Protein AF-A0A356X7G2-F1 (afdb_monomer_lite)

Secondary structure (DSSP, 8-state):
--PEEEEE-TTS------TT-TTHHHHHHHHHHHHHHHHS---S-EEEEEHHHHHHTTT---GGGT--GGGSGGGT-SSTT-EEEEGGGTEEE--PPEE-SEEEEEEE-GGGS--SSS--EE-GGGSPEEEE-S-EEEE-S-EEEEE-BTT----EEE--SS--EEE-TTEEEEEEPTT--HHHHHHHHTSHHHHHHHHT----SSS-B--TTGGGS-EEEE--HHHHHHHHHHHHHHHHHHHHHHHHHHHHHHHHHHHHHHHHHHHHHHHHHHHHHHHHHHHHHHHHHHHHTTSS-TTSBSS-SS-GGGPPBHHHHHHHHHHHHHHHHHHHHHHHHHHH-------EEEEHHHHHHHHHTTS--SS-EEEEEETTEEPPGGGSGGGTTS-EEEE-HHHHHHHHHHHHHHIIIIISTT-SS--EEEEEEEEEE-SSSSEEEEEEEEEE-SPPPPTT--HHHHTSTT---TT--S-S-HHHHHHHHHHHTT-EEES--SSS-TTT-SEEEEEEPPPEE-

Radius of gyration: 38.9 Å; chains: 1; bounding box: 102×69×94 Å

pLDDT: mean 76.03, std 15.34, range [34.84, 96.75]

Sequence (518 aa):
ETEEIQFIDGTEIKPIVSPKNKEDLHNLFNELDFFWNGIMGYYPYVAKATLKRIISNDYSLAFSNFLNVSNQPEHYIREREEKLISLSNVLEYLKLNSEKNLTNIPILSISDMAESMTNYKVIAEDLNRIKSKKSLKRLDRSAILLGKIKGSIKPTYFQYRNEAIYLKQNVVAFEVQEGYDPQYLIHELRSEFVLSQFDKVETSSTIPSFSNRIFSNIYLRIPPYDRQKEIVADNLQQIAKEKIKEAAGLSDDLQYIEKEVFSSFAHDFGKILLNVSSNIEVITNYLKELDYRGVISLKDSALFEENAEKGESIGEVLKRLNSNFSATQDFLESEVSFYTGEKDLEVKQVNLLEVIYKWIKRQSQNGYSILIGDSFTPLGENKFEDFIAQYFAKVNTNDLYSVLDNLLTNAKEHGFKDKDNDCQFVIFLQQGTSPVENLQISKMHIGNNGKPFPEDFSCEDLFKIHHKGPDSTGKGKGGYSVKRRLNKMGATIKCNSDILPKDKYPVQFEVSFKPVEL

Foldseek 3Di:
DPDKDKAFACPPVDDPDDPPCPVVVVVCVVVVVVVCVPPPQDDQGMFIDDPVQCVVVVVDPQVLSGRCCPVCVVSVAPDPQWGKDQLCVFWPFDPFDKDFQDFFAFEDDLVNAADDLVQQEDESVSGDTGTGRDIWGKDQAWWWKAFQWQVRRRTHTYHHDRGIYTYDPRMTTIDGDPFADSSLVSVQCPDPQQSVSSNSDDAPDPTRTHDPVSSRVTITTGGGSVVSVVVSVVVVVVVVVVVVVVVVVVVVVVLVVQLVVLLVVLVVVLVVLVVVLVVLVVVVVVVVVCCVVVVDPQQFAPDPDPPRPPGDGNVRVSVVVNVVSVVVSVVSVVVSCLSNVPDPLDQDWDQPLVLVVVLLVPDDQDLEDEWEEELPDTDDPPCSPVPRPAAIFRANSVLVSLLVVLVVVCCVVPFRPDDGRHKYWYKYKYWDADPPDQWIKIKIKIFIQGDAADPPAAPVQLLDQQRDGPPDPDRSCSNVSNQSRLVVQVKHKDFDDPRDDCNRTVTMMMIIGDIDHD

Structure (mmCIF, N/CA/C/O backbone):
data_AF-A0A356X7G2-F1
#
_entry.id   AF-A0A356X7G2-F1
#
loop_
_atom_site.group_PDB
_atom_site.id
_atom_site.type_symbol
_atom_site.label_atom_id
_atom_site.label_alt_id
_atom_site.label_comp_id
_atom_site.label_asym_id
_atom_site.label_entity_id
_atom_site.label_seq_id
_atom_site.pdbx_PDB_ins_code
_atom_site.Cartn_x
_atom_site.Cartn_y
_atom_site.Cartn_z
_atom_site.occupancy
_atom_site.B_iso_or_equiv
_atom_site.auth_seq_id
_atom_site.auth_comp_id
_atom_site.auth_asym_id
_atom_site.auth_atom_id
_atom_site.pdbx_PDB_model_num
ATOM 1 N N . GLU A 1 1 ? 45.030 9.731 -45.958 1.00 42.44 1 GLU A N 1
ATOM 2 C CA . GLU A 1 1 ? 44.106 8.714 -45.393 1.00 42.44 1 GLU A CA 1
ATOM 3 C C . GLU A 1 1 ? 44.282 8.488 -43.890 1.00 42.44 1 GLU A C 1
ATOM 5 O O . GLU A 1 1 ? 43.326 8.068 -43.251 1.00 42.44 1 GLU A O 1
ATOM 10 N N . THR A 1 2 ? 45.453 8.799 -43.322 1.00 47.28 2 THR A N 1
ATOM 11 C CA . THR A 1 2 ? 45.787 8.644 -41.893 1.00 47.28 2 THR A CA 1
ATOM 12 C C . THR A 1 2 ? 45.621 9.915 -41.053 1.00 47.28 2 THR A C 1
ATOM 14 O O . THR A 1 2 ? 45.836 9.867 -39.849 1.00 47.28 2 THR A O 1
ATOM 17 N N . GLU A 1 3 ? 45.263 11.050 -41.659 1.00 58.97 3 GLU A N 1
ATOM 18 C CA . GLU A 1 3 ? 45.014 12.290 -40.918 1.00 58.97 3 GLU A CA 1
ATOM 19 C C . GLU A 1 3 ? 43.710 12.173 -40.115 1.00 58.97 3 GLU A C 1
ATOM 21 O O . GLU A 1 3 ? 42.633 11.920 -40.673 1.00 58.97 3 GLU A O 1
ATOM 26 N N . GLU A 1 4 ? 43.831 12.331 -38.796 1.00 64.94 4 GLU A N 1
ATOM 27 C CA . GLU A 1 4 ? 42.717 12.390 -37.854 1.00 64.94 4 GLU A CA 1
ATOM 28 C C . GLU A 1 4 ? 42.362 13.847 -37.560 1.00 64.94 4 GLU A C 1
ATOM 30 O O . GLU A 1 4 ? 43.218 14.653 -37.199 1.00 64.94 4 GLU A O 1
ATOM 35 N N . ILE A 1 5 ? 41.081 14.177 -37.695 1.00 70.44 5 ILE A N 1
ATOM 36 C CA . ILE A 1 5 ? 40.527 15.477 -37.327 1.00 70.44 5 ILE A CA 1
ATOM 37 C C . ILE A 1 5 ? 39.880 15.342 -35.950 1.00 70.44 5 ILE A C 1
ATOM 39 O O . ILE A 1 5 ? 39.064 14.443 -35.730 1.00 70.44 5 ILE A O 1
ATOM 43 N N . GLN A 1 6 ? 40.243 16.239 -35.034 1.00 68.25 6 GLN A N 1
ATOM 44 C CA . GLN A 1 6 ? 39.683 16.312 -33.690 1.00 68.25 6 GLN A CA 1
ATOM 45 C C . GLN A 1 6 ? 38.526 17.316 -33.654 1.00 68.25 6 GLN A C 1
ATOM 47 O O . GLN A 1 6 ? 38.668 18.470 -34.052 1.00 68.25 6 GLN A O 1
ATOM 52 N N . PHE A 1 7 ? 37.376 16.861 -33.178 1.00 66.06 7 PHE A N 1
ATOM 53 C CA . PHE A 1 7 ? 36.176 17.647 -32.939 1.00 66.06 7 PHE A CA 1
ATOM 54 C C . PHE A 1 7 ? 36.047 17.881 -31.438 1.00 66.06 7 PHE A C 1
ATOM 56 O O . PHE A 1 7 ? 36.309 16.969 -30.651 1.00 66.06 7 PHE A O 1
ATOM 63 N N . ILE A 1 8 ? 35.633 19.084 -31.046 1.00 64.25 8 ILE A N 1
ATOM 64 C CA . ILE A 1 8 ? 35.410 19.455 -29.647 1.00 64.25 8 ILE A CA 1
ATOM 65 C C . ILE A 1 8 ? 34.008 20.056 -29.527 1.00 64.25 8 ILE A C 1
ATOM 67 O O . ILE A 1 8 ? 33.664 20.962 -30.288 1.00 64.25 8 ILE A O 1
ATOM 71 N N . ASP A 1 9 ? 33.199 19.549 -28.600 1.00 59.91 9 ASP A N 1
ATOM 72 C CA . ASP A 1 9 ? 31.869 20.084 -28.306 1.00 59.91 9 ASP A CA 1
ATOM 73 C C . ASP A 1 9 ? 31.991 21.315 -27.406 1.00 59.91 9 ASP A C 1
ATOM 75 O O . ASP A 1 9 ? 32.222 21.227 -26.200 1.00 59.91 9 ASP A O 1
ATOM 79 N N . GLY A 1 10 ? 31.859 22.485 -28.026 1.00 55.78 10 GLY A N 1
ATOM 80 C CA . GLY A 1 10 ? 31.965 23.774 -27.354 1.00 55.78 10 GLY A CA 1
ATOM 81 C C . GLY A 1 10 ? 30.713 24.206 -26.597 1.00 55.78 10 GLY A C 1
ATOM 82 O O . GLY A 1 10 ? 30.751 25.259 -25.966 1.00 55.78 10 GLY A O 1
ATOM 83 N N . THR A 1 11 ? 29.604 23.460 -26.657 1.00 54.22 11 THR A N 1
ATOM 84 C CA . THR A 1 11 ? 28.324 23.922 -26.086 1.00 54.22 11 THR A CA 1
ATOM 85 C C . THR A 1 11 ? 28.329 23.995 -24.558 1.00 54.22 11 THR A C 1
ATOM 87 O O . THR A 1 11 ? 27.613 24.814 -23.982 1.00 54.22 11 THR A O 1
ATOM 90 N N . GLU A 1 12 ? 29.193 23.218 -23.902 1.00 45.59 12 GLU A N 1
ATOM 91 C CA . GLU A 1 12 ? 29.383 23.228 -22.445 1.00 45.59 12 GLU A CA 1
ATOM 92 C C . GLU A 1 12 ? 30.633 24.008 -22.002 1.00 45.59 12 GLU A C 1
ATOM 94 O O . GLU A 1 12 ? 30.831 24.273 -20.812 1.00 45.59 12 GLU A O 1
ATOM 99 N N . ILE A 1 13 ? 31.452 24.458 -22.960 1.00 51.62 13 ILE A N 1
ATOM 100 C CA . ILE A 1 13 ? 32.590 25.341 -22.703 1.00 51.62 13 ILE A CA 1
ATOM 101 C C . ILE A 1 13 ? 32.037 26.752 -22.478 1.00 51.62 13 ILE A C 1
ATOM 103 O O . ILE A 1 13 ? 31.879 27.546 -23.408 1.00 51.62 13 ILE A O 1
ATOM 107 N N . LYS A 1 14 ? 31.735 27.094 -21.218 1.00 45.38 14 LYS A N 1
ATOM 108 C CA . LYS A 1 14 ? 31.470 28.493 -20.843 1.00 45.38 14 LYS A CA 1
ATOM 109 C C . LYS A 1 14 ? 32.661 29.353 -21.294 1.00 45.38 14 LYS A C 1
ATOM 111 O O . LYS A 1 14 ? 33.803 28.979 -21.023 1.00 45.38 14 LYS A O 1
ATOM 116 N N . PRO A 1 15 ? 32.442 30.498 -21.963 1.00 43.28 15 PRO A N 1
ATOM 117 C CA . PRO A 1 15 ? 33.538 31.271 -22.521 1.00 43.28 15 PRO A CA 1
ATOM 118 C C . PRO A 1 15 ? 34.349 31.895 -21.382 1.00 43.28 15 PRO A C 1
ATOM 120 O O . PRO A 1 15 ? 33.935 32.880 -20.781 1.00 43.28 15 PRO A O 1
ATOM 123 N N . ILE A 1 16 ? 35.524 31.334 -21.098 1.00 44.50 16 ILE A N 1
ATOM 124 C CA . ILE A 1 16 ? 36.566 31.995 -20.289 1.00 44.50 16 ILE A CA 1
ATOM 125 C C . ILE A 1 16 ? 37.424 32.920 -21.182 1.00 44.50 16 ILE A C 1
ATOM 127 O O . ILE A 1 16 ? 38.317 33.622 -20.719 1.00 44.50 16 ILE A O 1
ATOM 131 N N . VAL A 1 17 ? 37.144 32.987 -22.486 1.00 45.66 17 VAL A N 1
ATOM 132 C CA . VAL A 1 17 ? 38.025 33.660 -23.443 1.00 45.66 17 VAL A CA 1
ATOM 133 C C . VAL A 1 17 ? 37.527 35.075 -23.741 1.00 45.66 17 VAL A C 1
ATOM 135 O O . VAL A 1 17 ? 36.566 35.273 -24.483 1.00 45.66 17 VAL A O 1
ATOM 138 N N . SER A 1 18 ? 38.209 36.079 -23.179 1.00 43.09 18 SER A N 1
ATOM 139 C CA . SER A 1 18 ? 38.113 37.461 -23.666 1.00 43.09 18 SER A CA 1
ATOM 140 C C . SER A 1 18 ? 38.965 37.630 -24.941 1.00 43.09 18 SER A C 1
ATOM 142 O O . SER A 1 18 ? 39.990 36.956 -25.071 1.00 43.09 18 SER A O 1
ATOM 144 N N . PRO A 1 19 ? 38.631 38.561 -25.859 1.00 44.47 19 PRO A N 1
ATOM 145 C CA . PRO A 1 19 ? 39.304 38.716 -27.159 1.00 44.47 19 PRO A CA 1
ATOM 146 C C . PRO A 1 19 ? 40.807 39.042 -27.113 1.00 44.47 19 PRO A C 1
ATOM 148 O O . PRO A 1 19 ? 41.443 39.105 -28.164 1.00 44.47 19 PRO A O 1
ATOM 151 N N . LYS A 1 20 ? 41.377 39.306 -25.931 1.00 45.66 20 LYS A N 1
ATOM 152 C CA . LYS A 1 20 ? 42.765 39.761 -25.784 1.00 45.66 20 LYS A CA 1
ATOM 153 C C . LYS A 1 20 ? 43.828 38.666 -25.899 1.00 45.66 20 LYS A C 1
ATOM 155 O O . LYS A 1 20 ? 44.970 39.015 -26.172 1.00 45.66 20 LYS A O 1
ATOM 160 N N . ASN A 1 21 ? 43.482 37.384 -25.779 1.00 48.19 21 ASN A N 1
ATOM 161 C CA . ASN A 1 21 ? 44.490 36.325 -25.653 1.00 48.19 21 ASN A CA 1
ATOM 162 C C . ASN A 1 21 ? 44.378 35.271 -26.766 1.00 48.19 21 ASN A C 1
ATOM 164 O O . ASN A 1 21 ? 43.941 34.144 -26.554 1.00 48.19 21 ASN A O 1
ATOM 168 N N . LYS A 1 22 ? 44.769 35.650 -27.988 1.00 47.59 22 LYS A N 1
ATOM 169 C CA . LYS A 1 22 ? 44.782 34.738 -29.148 1.00 47.59 22 LYS A CA 1
ATOM 170 C C . LYS A 1 22 ? 45.863 33.651 -29.060 1.00 47.59 22 LYS A C 1
ATOM 172 O O . LYS A 1 22 ? 45.640 32.565 -29.581 1.00 47.59 22 LYS A O 1
ATOM 177 N N . GLU A 1 23 ? 46.996 33.928 -28.413 1.00 47.81 23 GLU A N 1
ATOM 178 C CA . GLU A 1 23 ? 48.068 32.939 -28.189 1.00 47.81 23 GLU A CA 1
ATOM 179 C C . GLU A 1 23 ? 47.686 31.891 -27.132 1.00 47.81 23 GLU A C 1
ATOM 181 O O . GLU A 1 23 ? 48.058 30.726 -27.270 1.00 47.81 23 GLU A O 1
ATOM 186 N N . ASP A 1 24 ? 46.835 32.248 -26.165 1.00 50.53 24 ASP A N 1
ATOM 187 C CA . ASP A 1 24 ? 46.373 31.310 -25.135 1.00 50.53 24 ASP A CA 1
ATOM 188 C C . ASP A 1 24 ? 45.428 30.242 -25.688 1.00 50.53 24 ASP A C 1
ATOM 190 O O . ASP A 1 24 ? 45.329 29.181 -25.097 1.00 50.53 24 ASP A O 1
ATOM 194 N N . LEU A 1 25 ? 44.767 30.449 -26.834 1.00 46.59 25 LEU A N 1
ATOM 195 C CA . LEU A 1 25 ? 43.861 29.445 -27.413 1.00 46.59 25 LEU A CA 1
ATOM 196 C C . LEU A 1 25 ? 44.590 28.166 -27.845 1.00 46.59 25 LEU A C 1
ATOM 198 O O . LEU A 1 25 ? 44.056 27.076 -27.665 1.00 46.59 25 LEU A O 1
ATOM 202 N N . HIS A 1 26 ? 45.799 28.278 -28.403 1.00 45.22 26 HIS A N 1
ATOM 203 C CA . HIS A 1 26 ? 46.549 27.106 -28.868 1.00 45.22 26 HIS A CA 1
ATOM 204 C C . HIS A 1 26 ? 47.110 26.292 -27.691 1.00 45.22 26 HIS A C 1
ATOM 206 O O . HIS A 1 26 ? 47.079 25.063 -27.720 1.00 45.22 26 HIS A O 1
ATOM 212 N N . ASN A 1 27 ? 47.538 26.977 -26.625 1.00 47.97 27 ASN A N 1
ATOM 213 C CA . ASN A 1 27 ? 47.963 26.336 -25.381 1.00 47.97 27 ASN A CA 1
ATOM 214 C C . ASN A 1 27 ? 46.772 25.792 -24.584 1.00 47.97 27 ASN A C 1
ATOM 216 O O . ASN A 1 27 ? 46.867 24.689 -24.062 1.00 47.97 27 ASN A O 1
ATOM 220 N N . LEU A 1 28 ? 45.627 26.483 -24.588 1.00 49.19 28 LEU A N 1
ATOM 221 C CA . LEU A 1 28 ? 44.387 26.026 -23.965 1.00 49.19 28 LEU A CA 1
ATOM 222 C C . LEU A 1 28 ? 43.979 24.664 -24.532 1.00 49.19 28 LEU A C 1
ATOM 224 O O . LEU A 1 28 ? 43.740 23.757 -23.757 1.00 49.19 28 LEU A O 1
ATOM 228 N N . PHE A 1 29 ? 43.970 24.455 -25.852 1.00 49.97 29 PHE A N 1
ATOM 229 C CA . PHE A 1 29 ? 43.592 23.145 -26.408 1.00 49.97 29 PHE A CA 1
ATOM 230 C C . PHE A 1 29 ? 44.562 22.005 -26.059 1.00 49.97 29 PHE A C 1
ATOM 232 O O . PHE A 1 29 ? 44.109 20.879 -25.869 1.00 49.97 29 PHE A O 1
ATOM 239 N N . ASN A 1 30 ? 45.859 22.290 -25.912 1.00 49.28 30 ASN A N 1
ATOM 240 C CA . ASN A 1 30 ? 46.853 21.292 -25.500 1.00 49.28 30 ASN A CA 1
ATOM 241 C C . ASN A 1 30 ? 46.829 21.025 -23.982 1.00 49.28 30 ASN A C 1
ATOM 243 O O . ASN A 1 30 ? 47.026 19.892 -23.554 1.00 49.28 30 ASN A O 1
ATOM 247 N N . GLU A 1 31 ? 46.555 22.041 -23.161 1.00 46.00 31 GLU A N 1
ATOM 248 C CA . GLU A 1 31 ? 46.400 21.904 -21.707 1.00 46.00 31 GLU A CA 1
ATOM 249 C C . GLU A 1 31 ? 45.040 21.296 -21.324 1.00 46.00 31 GLU A C 1
ATOM 251 O O . GLU A 1 31 ? 44.954 20.547 -20.349 1.00 46.00 31 GLU A O 1
ATOM 256 N N . LEU A 1 32 ? 43.986 21.545 -22.111 1.00 47.09 32 LEU A N 1
ATOM 257 C CA . LEU A 1 32 ? 42.642 20.988 -21.920 1.00 47.09 32 LEU A CA 1
ATOM 258 C C . LEU A 1 32 ? 42.635 19.452 -22.004 1.00 47.09 32 LEU A C 1
ATOM 260 O O . LEU A 1 32 ? 41.882 18.826 -21.258 1.00 47.09 32 LEU A O 1
ATOM 264 N N . ASP A 1 33 ? 43.496 18.851 -22.833 1.00 43.91 33 ASP A N 1
ATOM 265 C CA . ASP A 1 33 ? 43.631 17.390 -22.962 1.00 43.91 33 ASP A CA 1
ATOM 266 C C . ASP A 1 33 ? 44.211 16.747 -21.684 1.00 43.91 33 ASP A C 1
ATOM 268 O O . ASP A 1 33 ? 43.934 15.593 -21.370 1.00 43.91 33 ASP A O 1
ATOM 272 N N . PHE A 1 34 ? 44.982 17.497 -20.886 1.00 41.94 34 PHE A N 1
ATOM 273 C CA . PHE A 1 34 ? 45.601 16.997 -19.652 1.00 41.94 34 PHE A CA 1
ATOM 274 C C . PHE A 1 34 ? 44.794 17.356 -18.392 1.00 41.94 34 PHE A C 1
ATOM 276 O O . PHE A 1 34 ? 44.677 16.546 -17.473 1.00 41.94 34 PHE A O 1
ATOM 283 N N . PHE A 1 35 ? 44.209 18.559 -18.341 1.00 40.69 35 PHE A N 1
ATOM 284 C CA . PHE A 1 35 ? 43.564 19.097 -17.136 1.00 40.69 35 PHE A CA 1
ATOM 285 C C . PHE A 1 35 ? 42.144 18.551 -16.898 1.00 40.69 35 PHE A C 1
ATOM 287 O O . PHE A 1 35 ? 41.742 18.358 -15.749 1.00 40.69 35 PHE A O 1
ATOM 294 N N . TRP A 1 36 ? 41.381 18.259 -17.958 1.00 44.12 36 TRP A N 1
ATOM 295 C CA . TRP A 1 36 ? 40.003 17.762 -17.815 1.00 44.12 36 TRP A CA 1
ATOM 296 C C . TRP A 1 36 ? 39.923 16.278 -17.469 1.00 44.12 36 TRP A C 1
ATOM 298 O O . TRP A 1 36 ? 39.037 15.882 -16.719 1.00 44.12 36 TRP A O 1
ATOM 308 N N . ASN A 1 37 ? 40.904 15.489 -17.904 1.00 41.94 37 ASN A N 1
ATOM 309 C CA . ASN A 1 37 ? 40.989 14.056 -17.624 1.00 41.94 37 ASN A CA 1
ATOM 310 C C . ASN A 1 37 ? 41.177 13.721 -16.129 1.00 41.94 37 ASN A C 1
ATOM 312 O O . ASN A 1 37 ? 40.899 12.596 -15.714 1.00 41.94 37 ASN A O 1
ATOM 316 N N . GLY A 1 38 ? 41.647 14.677 -15.315 1.00 38.34 38 GLY A N 1
ATOM 317 C CA . GLY A 1 38 ? 41.945 14.469 -13.892 1.00 38.34 38 GLY A CA 1
ATOM 318 C C . GLY A 1 38 ? 40.915 15.008 -12.889 1.00 38.34 38 GLY A C 1
ATOM 319 O O . GLY A 1 38 ? 40.865 14.504 -11.770 1.00 38.34 38 GLY A O 1
ATOM 320 N N . ILE A 1 39 ? 40.115 16.026 -13.239 1.00 36.44 39 ILE A N 1
ATOM 321 C CA . ILE A 1 39 ? 39.279 16.776 -12.268 1.00 36.44 39 ILE A CA 1
ATOM 322 C C . ILE A 1 39 ? 37.780 16.478 -12.417 1.00 36.44 39 ILE A C 1
ATOM 324 O O . ILE A 1 39 ? 37.042 16.501 -11.434 1.00 36.44 39 ILE A O 1
ATOM 328 N N . MET A 1 40 ? 37.327 16.150 -13.624 1.00 34.84 40 MET A N 1
ATOM 329 C CA . MET A 1 40 ? 35.962 15.717 -13.909 1.00 34.84 40 MET A CA 1
ATOM 330 C C . MET A 1 40 ? 36.088 14.342 -14.548 1.00 34.84 40 MET A C 1
ATOM 332 O O . MET A 1 40 ? 36.692 14.243 -15.609 1.00 34.84 40 MET A O 1
ATOM 336 N N . GLY A 1 41 ? 35.595 13.275 -13.912 1.00 35.84 41 GLY A N 1
ATOM 337 C CA . GLY A 1 41 ? 35.665 11.930 -14.498 1.00 35.84 41 GLY A CA 1
ATOM 338 C C . GLY A 1 41 ? 35.238 11.966 -15.971 1.00 35.84 41 GLY A C 1
ATOM 339 O O . GLY A 1 41 ? 34.159 12.463 -16.257 1.00 35.84 41 GLY A O 1
ATOM 340 N N . TYR A 1 42 ? 36.131 11.548 -16.873 1.00 44.91 42 TYR A N 1
ATOM 341 C CA . TYR A 1 42 ? 36.045 11.595 -18.340 1.00 44.91 42 TYR A CA 1
ATOM 342 C C . TYR A 1 42 ? 34.622 11.769 -18.917 1.00 44.91 42 TYR A C 1
ATOM 344 O O . TYR A 1 42 ? 33.830 10.827 -18.949 1.00 44.91 42 TYR A O 1
ATOM 352 N N . TYR A 1 43 ? 34.321 12.973 -19.418 1.00 44.84 43 TYR A N 1
ATOM 353 C CA . TYR A 1 43 ? 33.073 13.315 -20.119 1.00 44.84 43 TYR A CA 1
ATOM 354 C C . TYR A 1 43 ? 33.325 13.587 -21.631 1.00 44.84 43 TYR A C 1
ATOM 356 O O . TYR A 1 43 ? 34.417 13.999 -22.025 1.00 44.84 43 TYR A O 1
ATOM 364 N N . PRO A 1 44 ? 32.328 13.375 -22.515 1.00 49.75 44 PRO A N 1
ATOM 365 C CA . PRO A 1 44 ? 32.483 13.059 -23.944 1.00 49.75 44 PRO A CA 1
ATOM 366 C C . PRO A 1 44 ? 32.493 14.299 -24.867 1.00 49.75 44 PRO A C 1
ATOM 368 O O . PRO A 1 44 ? 31.696 14.387 -25.804 1.00 49.75 44 PRO A O 1
ATOM 371 N N . TYR A 1 45 ? 33.365 15.275 -24.604 1.00 53.66 45 TYR A N 1
ATOM 372 C CA . TYR A 1 45 ? 33.431 16.531 -25.377 1.00 53.66 45 TYR A CA 1
ATOM 373 C C . TYR A 1 45 ? 34.494 16.533 -26.479 1.00 53.66 45 TYR A C 1
ATOM 375 O O . TYR A 1 45 ? 34.636 17.531 -27.175 1.00 53.66 45 TYR A O 1
ATOM 383 N N . VAL A 1 46 ? 35.229 15.435 -26.669 1.00 57.34 46 VAL A N 1
ATOM 384 C CA . VAL A 1 46 ? 36.273 15.313 -27.695 1.00 57.34 46 VAL A CA 1
ATOM 385 C C . VAL A 1 46 ? 36.020 14.075 -28.551 1.00 57.34 46 VAL A C 1
ATOM 387 O O . VAL A 1 46 ? 35.779 12.981 -28.045 1.00 57.34 46 VAL A O 1
ATOM 390 N N . ALA A 1 47 ? 36.086 14.241 -29.867 1.00 63.69 47 ALA A N 1
ATOM 391 C CA . ALA A 1 47 ? 35.882 13.191 -30.855 1.00 63.69 47 ALA A CA 1
ATOM 392 C C . ALA A 1 47 ? 36.997 13.220 -31.907 1.00 63.69 47 ALA A C 1
ATOM 394 O O . ALA A 1 47 ? 37.492 14.286 -32.247 1.00 63.69 47 ALA A O 1
ATOM 395 N N . LYS A 1 48 ? 37.398 12.064 -32.449 1.00 65.81 48 LYS A N 1
ATOM 396 C CA . LYS A 1 48 ? 38.409 11.974 -33.520 1.00 65.81 48 LYS A CA 1
ATOM 397 C C . LYS A 1 48 ? 37.823 11.244 -34.724 1.00 65.81 48 LYS A C 1
ATOM 399 O O . LYS A 1 48 ? 37.193 10.198 -34.573 1.00 65.81 48 LYS A O 1
ATOM 404 N N . ALA A 1 49 ? 38.019 11.770 -35.928 1.00 68.50 49 ALA A N 1
ATOM 405 C CA . ALA A 1 49 ? 37.538 11.126 -37.145 1.00 68.50 49 ALA A CA 1
ATOM 406 C C . ALA A 1 49 ? 38.578 11.162 -38.259 1.00 68.50 49 ALA A C 1
ATOM 408 O O . ALA A 1 49 ? 39.219 12.180 -38.502 1.00 68.50 49 ALA A O 1
ATOM 409 N N . THR A 1 50 ? 38.696 10.052 -38.984 1.00 78.19 50 THR A N 1
ATOM 410 C CA . THR A 1 50 ? 39.488 10.000 -40.213 1.00 78.19 50 THR A CA 1
ATOM 411 C C . THR A 1 50 ? 38.751 10.699 -41.353 1.00 78.19 50 THR A C 1
ATOM 413 O O . THR A 1 50 ? 37.516 10.724 -41.393 1.00 78.19 50 THR A O 1
ATOM 416 N N . LEU A 1 51 ? 39.492 11.180 -42.354 1.00 75.69 51 LEU A N 1
ATOM 417 C CA . LEU A 1 51 ? 38.905 11.705 -43.597 1.00 75.69 51 LEU A CA 1
ATOM 418 C C . LEU A 1 51 ? 37.909 10.730 -44.244 1.00 75.69 51 LEU A C 1
ATOM 420 O O . LEU A 1 51 ? 36.856 11.150 -44.715 1.00 75.69 51 LEU A O 1
ATOM 424 N N . LYS A 1 52 ? 38.185 9.420 -44.204 1.00 75.62 52 LYS A N 1
ATOM 425 C CA . LYS A 1 52 ? 37.272 8.385 -44.716 1.00 75.62 52 LYS A CA 1
ATOM 426 C C . LYS A 1 52 ? 35.924 8.398 -43.987 1.00 75.62 52 LYS A C 1
ATOM 428 O O . LYS A 1 52 ? 34.886 8.279 -44.632 1.00 75.62 52 LYS A O 1
ATOM 433 N N . ARG A 1 53 ? 35.940 8.579 -42.661 1.00 67.56 53 ARG A N 1
ATOM 434 C CA . ARG A 1 53 ? 34.733 8.670 -41.829 1.00 67.56 53 ARG A CA 1
ATOM 435 C C . ARG A 1 53 ? 33.953 9.961 -42.087 1.00 67.56 53 ARG A C 1
ATOM 437 O O . ARG A 1 53 ? 32.727 9.944 -42.056 1.00 67.56 53 ARG A O 1
ATOM 444 N N . ILE A 1 54 ? 34.637 11.068 -42.362 1.00 73.31 54 ILE A N 1
ATOM 445 C CA . ILE A 1 54 ? 33.991 12.337 -42.733 1.00 73.31 54 ILE A CA 1
ATOM 446 C C . ILE A 1 54 ? 33.308 12.204 -44.099 1.00 73.31 54 ILE A C 1
ATOM 448 O O . ILE A 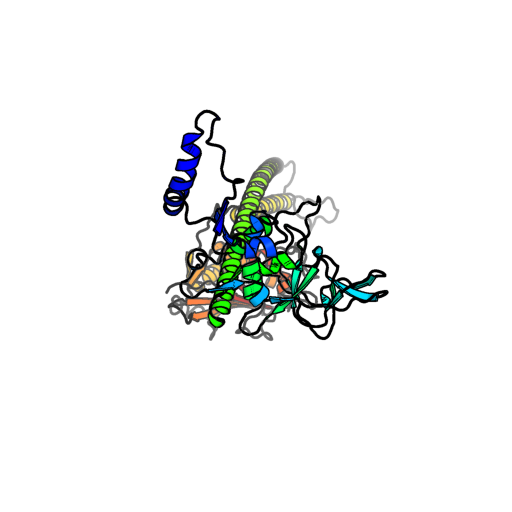1 54 ? 32.144 12.570 -44.241 1.00 73.31 54 ILE A O 1
ATOM 452 N N . ILE A 1 55 ? 33.990 11.597 -45.074 1.00 74.88 55 ILE A N 1
ATOM 453 C CA . ILE A 1 55 ? 33.430 11.327 -46.406 1.00 74.88 55 ILE A CA 1
ATOM 454 C C . ILE A 1 55 ? 32.204 10.408 -46.301 1.00 74.88 55 ILE A C 1
ATOM 456 O O . ILE A 1 55 ? 31.181 10.689 -46.916 1.00 74.88 55 ILE A O 1
ATOM 460 N N . SER A 1 56 ? 32.254 9.350 -45.481 1.00 69.56 56 SER A N 1
ATOM 461 C CA . SER A 1 56 ? 31.102 8.455 -45.283 1.00 69.56 56 SER A CA 1
ATOM 462 C C . SER A 1 56 ? 29.916 9.105 -44.559 1.00 69.56 56 SER A C 1
ATOM 464 O O . SER A 1 56 ? 28.816 8.563 -44.597 1.00 69.56 56 SER A O 1
ATOM 466 N N . ASN A 1 57 ? 30.135 10.243 -43.893 1.00 64.50 57 ASN A N 1
ATOM 467 C CA . ASN A 1 57 ? 29.094 11.062 -43.267 1.00 64.50 57 ASN A CA 1
ATOM 468 C C . ASN A 1 57 ? 28.692 12.259 -44.150 1.00 64.50 57 ASN A C 1
ATOM 470 O O . ASN A 1 57 ? 28.269 13.291 -43.631 1.00 64.50 57 ASN A O 1
ATOM 474 N N . ASP A 1 58 ? 28.839 12.142 -45.475 1.00 71.50 58 ASP A N 1
ATOM 475 C CA . ASP A 1 58 ? 28.466 13.174 -46.452 1.00 71.50 58 ASP A CA 1
ATOM 476 C C . ASP A 1 58 ? 29.113 14.543 -46.145 1.00 71.50 58 ASP A C 1
ATOM 478 O O . ASP A 1 58 ? 28.503 15.596 -46.325 1.00 71.50 58 ASP A O 1
ATOM 482 N N . TYR A 1 59 ? 30.357 14.528 -45.648 1.00 76.75 59 TYR A N 1
ATOM 483 C CA . TYR A 1 59 ? 31.118 15.710 -45.221 1.00 76.75 59 TYR A CA 1
ATOM 484 C C . TYR A 1 59 ? 30.483 16.511 -44.068 1.00 76.75 59 TYR A C 1
ATOM 486 O O . TYR A 1 59 ? 30.889 17.642 -43.800 1.00 76.75 59 TYR A O 1
ATOM 494 N N . SER A 1 60 ? 29.511 15.943 -43.349 1.00 69.06 60 SER A N 1
ATOM 495 C CA . SER A 1 60 ? 28.893 16.599 -42.198 1.00 69.06 60 SER A CA 1
ATOM 496 C C . SER A 1 60 ? 29.871 16.681 -41.027 1.00 69.06 60 SER A C 1
ATOM 498 O O . SER A 1 60 ? 30.264 15.657 -40.479 1.00 69.06 60 SER A O 1
ATOM 500 N N . LEU A 1 61 ? 30.224 17.902 -40.615 1.00 69.62 61 LEU A N 1
ATOM 501 C CA . LEU A 1 61 ? 31.139 18.183 -39.499 1.00 69.62 61 LEU A CA 1
ATOM 502 C C . LEU A 1 61 ? 30.441 18.276 -38.128 1.00 69.62 61 LEU A C 1
ATOM 504 O O . LEU A 1 61 ? 31.062 18.696 -37.155 1.00 69.62 61 LEU A O 1
ATOM 508 N N . ALA A 1 62 ? 29.160 17.902 -38.035 1.00 65.81 62 ALA A N 1
ATOM 509 C CA . ALA A 1 62 ? 28.429 17.936 -36.771 1.00 65.81 62 ALA A CA 1
ATOM 510 C C . ALA A 1 62 ? 29.101 17.010 -35.743 1.00 65.81 62 ALA A C 1
ATOM 512 O O . ALA A 1 62 ? 29.278 15.819 -36.010 1.00 65.81 62 ALA A O 1
ATOM 513 N N . PHE A 1 63 ? 29.444 17.546 -34.564 1.00 63.34 63 PHE A N 1
ATOM 514 C CA . PHE A 1 63 ? 30.165 16.826 -33.499 1.00 63.34 63 PHE A CA 1
ATOM 515 C C . PHE A 1 63 ? 29.507 15.479 -33.158 1.00 63.34 63 PHE A C 1
ATOM 517 O O . PHE A 1 63 ? 30.176 14.464 -32.963 1.00 63.34 63 PHE A O 1
ATOM 524 N N . SER A 1 64 ? 28.174 15.448 -33.188 1.00 58.44 64 SER A N 1
ATOM 525 C CA . SER A 1 64 ? 27.360 14.260 -32.929 1.00 58.44 64 SER A CA 1
ATOM 526 C C . SER A 1 64 ? 27.623 13.069 -33.857 1.00 58.44 64 SER A C 1
ATOM 528 O O . SER A 1 64 ? 27.463 11.926 -33.436 1.00 58.44 64 SER A O 1
ATOM 530 N N . ASN A 1 65 ? 28.102 13.297 -35.083 1.00 60.00 65 ASN A N 1
ATOM 531 C CA . ASN A 1 65 ? 28.481 12.223 -36.011 1.00 60.00 65 ASN A CA 1
ATOM 532 C C . ASN A 1 65 ? 29.813 11.553 -35.632 1.00 60.00 65 ASN A C 1
ATOM 534 O O . ASN A 1 65 ? 30.152 10.468 -36.125 1.00 60.00 65 ASN A O 1
ATOM 538 N N . PHE A 1 66 ? 30.584 12.208 -34.765 1.00 64.25 66 PHE A N 1
ATOM 539 C CA . PHE A 1 66 ? 31.938 11.811 -34.407 1.00 64.25 66 PHE A CA 1
ATOM 540 C C . PHE A 1 66 ? 32.097 11.448 -32.935 1.00 64.25 66 PHE A C 1
ATOM 542 O O . PHE A 1 66 ? 33.161 10.936 -32.603 1.00 64.25 66 PHE A O 1
ATOM 549 N N . LEU A 1 67 ? 31.062 11.625 -32.095 1.00 59.38 67 LEU A N 1
ATOM 550 C CA . LEU A 1 67 ? 30.995 11.133 -30.710 1.00 59.38 67 LEU A CA 1
ATOM 551 C C . LEU A 1 67 ? 31.626 9.738 -30.616 1.00 59.38 67 LEU A C 1
ATOM 553 O O . LEU A 1 67 ? 31.153 8.771 -31.220 1.00 59.38 67 LEU A O 1
ATOM 557 N N . ASN A 1 68 ? 32.771 9.668 -29.939 1.00 54.88 68 ASN A N 1
ATOM 558 C CA . ASN A 1 68 ? 33.736 8.598 -30.150 1.00 54.88 68 ASN A CA 1
ATOM 559 C C . ASN A 1 68 ? 33.841 7.694 -28.929 1.00 54.88 68 ASN A C 1
ATOM 561 O O . ASN A 1 68 ? 34.884 7.592 -28.291 1.00 54.88 68 ASN A O 1
ATOM 565 N N . VAL A 1 69 ? 32.745 7.008 -28.620 1.00 53.41 69 VAL A N 1
ATOM 566 C CA . VAL A 1 69 ? 32.718 6.017 -27.538 1.00 53.41 69 VAL A CA 1
ATOM 567 C C . VAL A 1 69 ? 33.649 4.822 -27.853 1.00 53.41 69 VAL A C 1
ATOM 569 O O . VAL A 1 69 ? 34.134 4.152 -26.949 1.00 53.41 69 VAL A O 1
ATOM 572 N N . SER A 1 70 ? 33.983 4.585 -29.133 1.00 48.22 70 SER A N 1
ATOM 573 C CA . SER A 1 70 ? 34.816 3.452 -29.574 1.00 48.22 70 SER A CA 1
ATOM 574 C C . SER A 1 70 ? 36.328 3.619 -29.399 1.00 48.22 70 SER A C 1
ATOM 576 O O . SER A 1 70 ? 37.040 2.628 -29.526 1.00 48.22 70 SER A O 1
ATOM 578 N N . ASN A 1 71 ? 36.842 4.834 -29.175 1.00 48.41 71 ASN A N 1
ATOM 579 C CA . ASN A 1 71 ? 38.295 5.062 -29.133 1.00 48.41 71 ASN A CA 1
ATOM 580 C C . ASN A 1 71 ? 38.904 4.869 -27.733 1.00 48.41 71 ASN A C 1
ATOM 582 O O . ASN A 1 71 ? 40.119 4.722 -27.643 1.00 48.41 71 ASN A O 1
ATOM 586 N N . GLN A 1 72 ? 38.077 4.846 -26.680 1.00 53.19 72 GLN A N 1
ATOM 587 C CA . GLN A 1 72 ? 38.459 4.497 -25.303 1.00 53.19 72 GLN A CA 1
ATOM 588 C C . GLN A 1 72 ? 37.284 3.795 -24.584 1.00 53.19 72 GLN A C 1
ATOM 590 O O . GLN A 1 72 ? 36.630 4.387 -23.718 1.00 53.19 72 GLN A O 1
ATOM 595 N N . PRO A 1 73 ? 36.929 2.561 -24.989 1.00 56.38 73 PRO A N 1
ATOM 596 C CA . PRO A 1 73 ? 35.751 1.854 -24.480 1.00 56.38 73 PRO A CA 1
ATOM 597 C C . PRO A 1 73 ? 35.792 1.627 -22.960 1.00 56.38 73 PRO A C 1
ATOM 599 O O . PRO A 1 73 ? 34.746 1.646 -22.313 1.00 56.38 73 PRO A O 1
ATOM 602 N N . GLU A 1 74 ? 36.984 1.477 -22.381 1.00 59.12 74 GLU A N 1
ATOM 603 C CA . GLU A 1 74 ? 37.227 1.287 -20.948 1.00 59.12 74 GLU A CA 1
ATOM 604 C C . GLU A 1 74 ? 36.661 2.398 -20.052 1.00 59.12 74 GLU A C 1
ATOM 606 O O . GLU A 1 74 ? 36.326 2.126 -18.902 1.00 59.12 74 GLU A O 1
ATOM 611 N N . HIS A 1 75 ? 36.500 3.625 -20.556 1.00 57.19 75 HIS A N 1
ATOM 612 C CA . HIS A 1 75 ? 35.961 4.743 -19.771 1.00 57.19 75 HIS A CA 1
ATOM 613 C C . HIS A 1 75 ? 34.432 4.772 -19.700 1.00 57.19 75 HIS A C 1
ATOM 615 O O . HIS A 1 75 ? 33.868 5.457 -18.850 1.00 57.19 75 HIS A O 1
ATOM 621 N N . TYR A 1 76 ? 33.755 4.027 -20.573 1.00 61.09 76 TYR A N 1
ATOM 622 C CA . TYR A 1 76 ? 32.293 3.990 -20.641 1.00 61.09 76 TYR A CA 1
ATOM 623 C C . TYR A 1 76 ? 31.701 2.730 -20.009 1.00 61.09 76 TYR A C 1
ATOM 625 O O . TYR A 1 76 ? 30.485 2.604 -19.908 1.00 61.09 76 TYR A O 1
ATOM 633 N N . ILE A 1 77 ? 32.551 1.803 -19.581 1.00 65.81 77 ILE A N 1
ATOM 634 C CA . ILE A 1 77 ? 32.187 0.527 -18.978 1.00 65.81 77 ILE A CA 1
ATOM 635 C C . ILE A 1 77 ? 32.143 0.677 -17.444 1.00 65.81 77 ILE A C 1
ATOM 637 O O . ILE A 1 77 ? 33.063 1.219 -16.838 1.00 65.81 77 ILE A O 1
ATOM 641 N N . ARG A 1 78 ? 31.066 0.205 -16.803 1.00 70.50 78 ARG A N 1
ATOM 642 C CA . ARG A 1 78 ? 30.867 0.238 -15.339 1.00 70.50 78 ARG A CA 1
ATOM 643 C C . ARG A 1 78 ? 31.649 -0.856 -14.619 1.00 70.50 78 ARG A C 1
ATOM 645 O O . ARG A 1 78 ? 32.174 -0.633 -13.533 1.00 70.50 78 ARG A O 1
ATOM 652 N N . GLU A 1 79 ? 31.691 -2.044 -15.212 1.00 65.12 79 GLU A N 1
ATOM 653 C CA . GLU A 1 79 ? 32.280 -3.251 -14.626 1.00 65.12 79 GLU A CA 1
ATOM 654 C C . GLU A 1 79 ? 33.278 -3.872 -15.607 1.00 65.12 79 GLU A C 1
ATOM 656 O O . GLU A 1 79 ? 33.038 -3.869 -16.806 1.00 65.12 79 GLU A O 1
ATOM 661 N N . ARG A 1 80 ? 34.369 -4.477 -15.119 1.00 61.78 80 ARG A N 1
ATOM 662 C CA . ARG A 1 80 ? 35.455 -5.021 -15.970 1.00 61.78 80 ARG A CA 1
ATOM 663 C C . ARG A 1 80 ? 35.006 -6.005 -17.064 1.00 61.78 80 ARG A C 1
ATOM 665 O O . ARG A 1 80 ? 35.770 -6.243 -17.994 1.00 61.78 80 ARG A O 1
ATOM 672 N N . GLU A 1 81 ? 33.819 -6.589 -16.937 1.00 74.25 81 GLU A N 1
ATOM 673 C CA . GLU A 1 81 ? 33.271 -7.587 -17.858 1.00 74.25 81 GLU A CA 1
ATOM 674 C C . GLU A 1 81 ? 32.292 -7.017 -18.898 1.00 74.25 81 GLU A C 1
ATOM 676 O O . GLU A 1 81 ? 31.899 -7.747 -19.812 1.00 74.25 81 GLU A O 1
ATOM 681 N N . GLU A 1 82 ? 31.888 -5.741 -18.808 1.00 82.06 82 GLU A N 1
ATOM 682 C CA . GLU A 1 82 ? 31.037 -5.159 -19.850 1.00 82.06 82 GLU A CA 1
ATOM 683 C C . GLU A 1 82 ? 31.843 -4.908 -21.127 1.00 82.06 82 GLU A C 1
ATOM 685 O O . GLU A 1 82 ? 33.035 -4.597 -21.117 1.00 82.06 82 GLU A O 1
ATOM 690 N N . LYS A 1 83 ? 31.158 -5.008 -22.261 1.00 84.50 83 LYS A N 1
ATOM 691 C CA . LYS A 1 83 ? 31.668 -4.588 -23.560 1.00 84.50 83 LYS A CA 1
ATOM 692 C C . LYS A 1 83 ? 30.811 -3.463 -24.085 1.00 84.50 83 LYS A C 1
ATOM 694 O O . LYS A 1 83 ? 29.589 -3.477 -23.954 1.00 84.50 83 LYS A O 1
ATOM 699 N N . LEU A 1 84 ? 31.458 -2.512 -24.736 1.00 82.38 84 LEU A N 1
ATOM 700 C CA . LEU A 1 84 ? 30.755 -1.478 -25.458 1.00 82.38 84 LEU A CA 1
ATOM 701 C C . LEU A 1 84 ? 30.417 -1.977 -26.868 1.00 82.38 84 LEU A C 1
ATOM 703 O O . LEU A 1 84 ? 31.314 -2.279 -27.656 1.00 82.38 84 LEU A O 1
ATOM 707 N N . ILE A 1 85 ? 29.128 -2.067 -27.186 1.00 84.94 85 ILE A N 1
ATOM 708 C CA . ILE A 1 85 ? 28.646 -2.619 -28.458 1.00 84.94 85 ILE A CA 1
ATOM 709 C C . ILE A 1 85 ? 27.721 -1.603 -29.133 1.00 84.94 85 ILE A C 1
ATOM 711 O O . ILE A 1 85 ? 26.868 -1.005 -28.481 1.00 84.94 85 ILE A O 1
ATOM 715 N N . SER A 1 86 ? 27.879 -1.390 -30.445 1.00 84.31 86 SER A N 1
ATOM 716 C CA . SER A 1 86 ? 26.940 -0.563 -31.220 1.00 84.31 86 SER A CA 1
ATOM 717 C C . SER A 1 86 ? 25.539 -1.167 -31.156 1.00 84.31 86 SER A C 1
ATOM 719 O O . SER A 1 86 ? 25.367 -2.371 -31.334 1.00 84.31 86 SER A O 1
ATOM 721 N N . LEU A 1 87 ? 24.531 -0.317 -30.986 1.00 87.31 87 LEU A N 1
ATOM 722 C CA . LEU A 1 87 ? 23.124 -0.694 -30.977 1.00 87.31 87 LEU A CA 1
ATOM 723 C C . LEU A 1 87 ? 22.748 -1.513 -32.219 1.00 87.31 87 LEU A C 1
ATOM 725 O O . LEU A 1 87 ? 21.999 -2.474 -32.104 1.00 87.31 87 LEU A O 1
ATOM 729 N N . SER A 1 88 ? 23.318 -1.202 -33.387 1.00 86.31 88 SER A N 1
ATOM 730 C CA . SER A 1 88 ? 23.070 -1.953 -34.629 1.00 86.31 88 SER A CA 1
ATOM 731 C C . SER A 1 88 ? 23.640 -3.380 -34.659 1.00 86.31 88 SER A C 1
ATOM 733 O O . SER A 1 88 ? 23.193 -4.188 -35.467 1.00 86.31 88 SER A O 1
ATOM 735 N N . ASN A 1 89 ? 24.577 -3.708 -33.762 1.00 86.56 89 ASN A N 1
ATOM 736 C CA . ASN A 1 89 ? 25.112 -5.064 -33.573 1.00 86.56 89 ASN A CA 1
ATOM 737 C C . ASN A 1 89 ? 24.350 -5.857 -32.498 1.00 86.56 89 ASN A C 1
ATOM 739 O O . ASN A 1 89 ? 24.721 -6.981 -32.186 1.00 86.56 89 ASN A O 1
ATOM 743 N N . VAL A 1 90 ? 23.345 -5.247 -31.872 1.00 90.94 90 VAL A N 1
ATOM 744 C CA . VAL A 1 90 ? 22.525 -5.855 -30.814 1.00 90.94 90 VAL A CA 1
ATOM 745 C C . VAL A 1 90 ? 21.063 -5.924 -31.255 1.00 90.94 90 VAL A C 1
ATOM 747 O O . VAL A 1 90 ? 20.349 -6.877 -30.948 1.00 90.94 90 VAL A O 1
ATOM 750 N N . LEU A 1 91 ? 20.632 -4.913 -32.010 1.00 92.00 91 LEU A N 1
ATOM 751 C CA . LEU A 1 91 ? 19.291 -4.729 -32.532 1.00 92.00 91 LEU A CA 1
ATOM 752 C C . LEU A 1 91 ? 19.308 -4.662 -34.060 1.00 92.00 91 LEU A C 1
ATOM 754 O O . LEU A 1 91 ? 19.851 -3.727 -34.653 1.00 92.00 91 LEU A O 1
ATOM 758 N N . GLU A 1 92 ? 18.635 -5.613 -34.701 1.00 91.81 92 GLU A N 1
ATOM 759 C CA . GLU A 1 92 ? 18.461 -5.630 -36.149 1.00 91.81 92 GLU A CA 1
ATOM 760 C C . GLU A 1 92 ? 17.207 -4.849 -36.558 1.00 91.81 92 GLU A C 1
ATOM 762 O O . GLU A 1 92 ? 16.108 -5.070 -36.050 1.00 91.81 92 GLU A O 1
ATOM 767 N N . TYR A 1 93 ? 17.348 -3.911 -37.496 1.00 90.75 93 TYR A N 1
ATOM 768 C CA . TYR A 1 93 ? 16.222 -3.111 -37.975 1.00 90.75 93 TYR A CA 1
ATOM 769 C C . TYR A 1 93 ? 15.223 -3.948 -38.786 1.00 90.75 93 TYR A C 1
ATOM 771 O O . TYR A 1 93 ? 15.542 -4.432 -39.874 1.00 90.75 93 TYR A O 1
ATOM 779 N N . LEU A 1 94 ? 13.965 -3.997 -38.338 1.00 91.00 94 LEU A N 1
ATOM 780 C CA . LEU A 1 94 ? 12.910 -4.721 -39.042 1.00 91.00 94 LEU A CA 1
ATOM 781 C C . LEU A 1 94 ? 12.325 -3.900 -40.200 1.00 91.00 94 LEU A C 1
ATOM 783 O O . LEU A 1 94 ? 11.655 -2.874 -40.022 1.00 91.00 94 LEU A O 1
ATOM 787 N N . LYS A 1 95 ? 12.516 -4.397 -41.427 1.00 89.81 95 LYS A N 1
ATOM 788 C CA . LYS A 1 95 ? 11.840 -3.882 -42.627 1.00 89.81 95 LYS A CA 1
ATOM 789 C C . LYS A 1 95 ? 10.404 -4.406 -42.679 1.00 89.81 95 LYS A C 1
ATOM 791 O O . LYS A 1 95 ? 10.140 -5.482 -43.198 1.00 89.81 95 LYS A O 1
ATOM 796 N N . LEU A 1 96 ? 9.478 -3.621 -42.137 1.00 92.38 96 LEU A N 1
ATOM 797 C CA . LEU A 1 96 ? 8.061 -3.980 -42.066 1.00 92.38 96 LEU A CA 1
ATOM 798 C C . LEU A 1 96 ? 7.284 -3.620 -43.338 1.00 92.38 96 LEU A C 1
ATOM 800 O O . LEU A 1 96 ? 7.464 -2.540 -43.914 1.00 92.38 96 LEU A O 1
ATOM 804 N N . ASN A 1 97 ? 6.347 -4.493 -43.706 1.00 90.88 97 ASN A N 1
ATOM 805 C CA . ASN A 1 97 ? 5.420 -4.265 -44.807 1.00 90.88 97 ASN A CA 1
ATOM 806 C C . ASN A 1 97 ? 4.391 -3.194 -44.443 1.00 90.88 97 ASN A C 1
ATOM 808 O O . ASN A 1 97 ? 3.913 -3.111 -43.310 1.00 90.88 97 ASN A O 1
ATOM 812 N N . SER A 1 98 ? 4.063 -2.356 -45.424 1.00 91.50 98 SER A N 1
ATOM 813 C CA . SER A 1 98 ? 3.071 -1.298 -45.266 1.00 91.50 98 SER A CA 1
ATOM 814 C C . SER A 1 98 ? 1.719 -1.730 -45.820 1.00 91.50 98 SER A C 1
ATOM 816 O O . SER A 1 98 ? 1.624 -2.105 -46.984 1.00 91.50 98 SER A O 1
ATOM 818 N N . GLU A 1 99 ? 0.672 -1.604 -45.013 1.00 91.12 99 GLU A N 1
ATOM 819 C CA . GLU A 1 99 ? -0.704 -1.947 -45.377 1.00 91.12 99 GLU A CA 1
ATOM 820 C C . GLU A 1 99 ? -1.617 -0.709 -45.269 1.00 91.12 99 GLU A C 1
ATOM 822 O O . GLU A 1 99 ? -1.359 0.208 -44.483 1.00 91.12 99 GLU A O 1
ATOM 827 N N . LYS A 1 100 ? -2.671 -0.641 -46.094 1.00 91.00 100 LYS A N 1
ATOM 828 C CA . LYS A 1 100 ? -3.615 0.494 -46.189 1.00 91.00 100 LYS A CA 1
ATOM 829 C C . LYS A 1 100 ? -5.054 0.008 -46.019 1.00 91.00 100 LYS A C 1
ATOM 831 O O . LYS A 1 100 ? -5.336 -1.162 -46.236 1.00 91.00 100 LYS A O 1
ATOM 836 N N . ASN A 1 101 ? -5.970 0.937 -45.732 1.00 87.81 101 ASN A N 1
ATOM 837 C CA . ASN A 1 101 ? -7.414 0.675 -45.623 1.00 87.81 101 ASN A CA 1
ATOM 838 C C . ASN A 1 101 ? -7.764 -0.415 -44.593 1.00 87.81 101 ASN A C 1
ATOM 840 O O . ASN A 1 101 ? -8.580 -1.293 -44.850 1.00 87.81 101 ASN A O 1
ATOM 844 N N . LEU A 1 102 ? -7.152 -0.323 -43.414 1.00 89.06 102 LEU A N 1
ATOM 845 C CA . LEU A 1 102 ? -7.269 -1.302 -42.339 1.00 89.06 102 LEU A CA 1
ATOM 846 C C . LEU A 1 102 ? -8.472 -0.981 -41.443 1.00 89.06 102 LEU A C 1
ATOM 848 O O . LEU A 1 102 ? -8.744 0.186 -41.137 1.00 89.06 102 LEU A O 1
ATOM 852 N N . THR A 1 103 ? -9.193 -2.012 -41.007 1.00 87.69 103 THR A N 1
ATOM 853 C CA . THR A 1 103 ? -10.389 -1.903 -40.159 1.00 87.69 103 THR A CA 1
ATOM 854 C C . THR A 1 103 ? -10.245 -2.760 -38.910 1.00 87.69 103 THR A C 1
ATOM 856 O O . THR A 1 103 ? -9.917 -3.934 -39.027 1.00 87.69 103 THR A O 1
ATOM 859 N N . ASN A 1 104 ? -10.563 -2.189 -37.744 1.00 90.25 104 ASN A N 1
ATOM 860 C CA . ASN A 1 104 ? -10.563 -2.880 -36.449 1.00 90.25 104 ASN A CA 1
ATOM 861 C C . ASN A 1 104 ? -9.212 -3.519 -36.069 1.00 90.25 104 ASN A C 1
ATOM 863 O O . ASN A 1 104 ? -9.151 -4.643 -35.572 1.00 90.25 104 ASN A O 1
ATOM 867 N N . ILE A 1 105 ? -8.123 -2.794 -36.318 1.00 91.06 105 ILE A N 1
ATOM 868 C CA . ILE A 1 105 ? -6.759 -3.266 -36.065 1.00 91.06 105 ILE A CA 1
ATOM 869 C C . ILE A 1 105 ? -6.156 -2.620 -34.812 1.00 91.06 105 ILE A C 1
ATOM 871 O O . ILE A 1 105 ? -6.392 -1.427 -34.600 1.00 91.06 105 ILE A O 1
ATOM 875 N N . PRO A 1 106 ? -5.349 -3.349 -34.022 1.00 93.50 106 PRO A N 1
ATOM 876 C CA . PRO A 1 106 ? -4.618 -2.777 -32.897 1.00 93.50 106 PRO A CA 1
ATOM 877 C C . PRO A 1 106 ? -3.484 -1.882 -33.418 1.00 93.50 106 PRO A C 1
ATOM 879 O O . PRO A 1 106 ? -2.606 -2.327 -34.167 1.00 93.50 106 PRO A O 1
ATOM 882 N N . ILE A 1 107 ? -3.520 -0.597 -33.060 1.00 93.38 107 ILE A N 1
ATOM 883 C CA . ILE A 1 107 ? -2.507 0.381 -33.473 1.00 93.38 107 ILE A CA 1
ATOM 884 C C . ILE A 1 107 ? -1.663 0.799 -32.284 1.00 93.38 107 ILE A C 1
ATOM 886 O O . ILE A 1 107 ? -2.199 1.193 -31.256 1.00 93.38 107 ILE A O 1
ATOM 890 N N . LEU A 1 108 ? -0.347 0.816 -32.492 1.00 93.38 108 LEU A N 1
ATOM 891 C CA . LEU A 1 108 ? 0.613 1.343 -31.534 1.00 93.38 108 LEU A CA 1
ATOM 892 C C . LEU A 1 108 ? 1.185 2.673 -32.023 1.00 93.38 108 LEU A C 1
ATOM 894 O O . LEU A 1 108 ? 1.673 2.820 -33.154 1.00 93.38 108 LEU A O 1
ATOM 898 N N . SER A 1 109 ? 1.131 3.661 -31.142 1.00 89.81 109 SER A N 1
ATOM 899 C CA . SER A 1 109 ? 1.773 4.955 -31.298 1.00 89.81 109 SER A CA 1
ATOM 900 C C . SER A 1 109 ? 2.617 5.320 -30.084 1.00 89.81 109 SER A C 1
ATOM 902 O O . SER A 1 109 ? 2.598 4.623 -29.082 1.00 89.81 109 SER A O 1
ATOM 904 N N . ILE A 1 110 ? 3.383 6.411 -30.172 1.00 87.31 110 ILE A N 1
ATOM 905 C CA . ILE A 1 110 ? 4.294 6.830 -29.090 1.00 87.31 110 ILE A CA 1
ATOM 906 C C . ILE A 1 110 ? 3.562 7.065 -27.755 1.00 87.31 110 ILE A C 1
ATOM 908 O O . ILE A 1 110 ? 4.162 6.883 -26.699 1.00 87.31 110 ILE A O 1
ATOM 912 N N . SER A 1 111 ? 2.278 7.441 -27.772 1.00 86.56 111 SER A N 1
ATOM 913 C CA . SER A 1 111 ? 1.470 7.566 -26.547 1.00 86.56 111 SER A CA 1
ATOM 914 C C . SER A 1 111 ? 1.216 6.229 -25.855 1.00 86.56 111 SER A C 1
ATOM 916 O O . SER A 1 111 ? 1.039 6.207 -24.648 1.00 86.56 111 SER A O 1
ATOM 918 N N . ASP A 1 112 ? 1.220 5.139 -26.618 1.00 87.00 112 ASP A N 1
ATOM 919 C CA . ASP A 1 112 ? 0.960 3.779 -26.142 1.00 87.00 112 ASP A CA 1
ATOM 920 C C . ASP A 1 112 ? 2.273 3.059 -25.765 1.00 87.00 112 ASP A C 1
ATOM 922 O O . ASP A 1 112 ? 2.263 1.911 -25.331 1.00 87.00 112 ASP A O 1
ATOM 926 N N . MET A 1 113 ? 3.423 3.716 -25.968 1.00 89.56 113 MET A N 1
ATOM 927 C CA . MET A 1 113 ? 4.742 3.193 -25.615 1.00 89.56 113 MET A CA 1
ATOM 928 C C . MET A 1 113 ? 5.044 3.424 -24.136 1.00 89.56 113 MET A C 1
ATOM 930 O O . MET A 1 113 ? 4.643 4.426 -23.544 1.00 89.56 113 MET A O 1
ATOM 934 N N . ALA A 1 114 ? 5.825 2.509 -23.575 1.00 86.94 114 ALA A N 1
ATOM 935 C CA . ALA A 1 114 ? 6.194 2.477 -22.174 1.00 86.94 114 ALA A CA 1
ATOM 936 C C . ALA A 1 114 ? 6.801 3.796 -21.682 1.00 86.94 114 ALA A C 1
ATOM 938 O O . ALA A 1 114 ? 7.659 4.401 -22.335 1.00 86.94 114 ALA A O 1
ATOM 939 N N . GLU A 1 115 ? 6.434 4.198 -20.470 1.00 80.12 115 GLU A N 1
ATOM 940 C CA . GLU A 1 115 ? 7.000 5.378 -19.806 1.00 80.12 115 GLU A CA 1
ATOM 941 C C . GLU A 1 115 ? 7.960 5.004 -18.676 1.00 80.12 115 GLU A C 1
ATOM 943 O O . GLU A 1 115 ? 8.888 5.761 -18.404 1.00 80.12 115 GLU A O 1
ATOM 948 N N . SER A 1 116 ? 7.833 3.804 -18.101 1.00 76.06 116 SER A N 1
ATOM 949 C CA . SER A 1 116 ? 8.633 3.358 -16.957 1.00 76.06 116 SER A CA 1
ATOM 950 C C . SER A 1 116 ? 9.449 2.088 -17.232 1.00 76.06 116 SER A C 1
ATOM 952 O O . SER A 1 116 ? 9.219 1.359 -18.197 1.00 76.06 116 SER A O 1
ATOM 954 N N . MET A 1 117 ? 10.401 1.812 -16.335 1.00 72.75 117 MET A N 1
ATOM 955 C CA . MET A 1 117 ? 11.241 0.602 -16.329 1.00 72.75 117 MET A CA 1
ATOM 956 C C . MET A 1 117 ? 10.474 -0.667 -15.928 1.00 72.75 117 MET A C 1
ATOM 958 O O . MET A 1 117 ? 10.927 -1.778 -16.203 1.00 72.75 117 MET A O 1
ATOM 962 N N . THR A 1 118 ? 9.329 -0.505 -15.261 1.00 71.69 118 THR A N 1
ATOM 963 C CA . THR A 1 118 ? 8.499 -1.596 -14.728 1.00 71.69 118 THR A CA 1
ATOM 964 C C . THR A 1 118 ? 7.345 -1.963 -15.655 1.00 71.69 118 THR A C 1
ATOM 966 O O . THR A 1 118 ? 6.930 -3.118 -15.670 1.00 71.69 118 THR A O 1
ATOM 969 N N . ASN A 1 119 ? 6.869 -1.019 -16.470 1.00 80.06 119 ASN A N 1
ATOM 970 C CA . ASN A 1 119 ? 5.823 -1.241 -17.461 1.00 80.06 119 ASN A CA 1
ATOM 971 C C . ASN A 1 119 ? 6.375 -1.042 -18.875 1.00 80.06 119 ASN A C 1
ATOM 973 O O . ASN A 1 119 ? 6.068 -0.060 -19.547 1.00 80.06 119 ASN A O 1
ATOM 977 N N . TYR A 1 120 ? 7.247 -1.959 -19.290 1.00 85.62 120 TYR A N 1
ATOM 978 C CA . TYR A 1 120 ? 7.936 -1.873 -20.574 1.00 85.62 120 TYR A CA 1
ATOM 979 C C . TYR A 1 120 ? 7.356 -2.778 -21.664 1.00 85.62 120 TYR A C 1
ATOM 981 O O . TYR A 1 120 ? 7.836 -2.728 -22.795 1.00 85.62 120 TYR A O 1
ATOM 989 N N . LYS A 1 121 ? 6.372 -3.628 -21.344 1.00 89.75 121 LYS A N 1
ATOM 990 C CA . LYS A 1 121 ? 5.776 -4.587 -22.283 1.00 89.75 121 LYS A CA 1
ATOM 991 C C . LYS A 1 121 ? 4.442 -4.076 -22.800 1.00 89.75 121 LYS A C 1
ATOM 993 O O . LYS A 1 121 ? 3.672 -3.511 -22.038 1.00 89.75 121 LYS A O 1
ATOM 998 N N . VAL A 1 122 ? 4.171 -4.341 -24.071 1.00 92.19 122 VAL A N 1
ATOM 999 C CA . VAL A 1 122 ? 2.866 -4.111 -24.695 1.00 92.19 122 VAL A CA 1
ATOM 1000 C C . VAL A 1 122 ? 2.454 -5.369 -25.448 1.00 92.19 122 VAL A C 1
ATOM 1002 O O . VAL A 1 122 ? 3.275 -5.984 -26.140 1.00 92.19 122 VAL A O 1
ATOM 1005 N N . ILE A 1 123 ? 1.184 -5.739 -25.315 1.00 92.50 123 ILE A N 1
ATOM 1006 C CA . ILE A 1 123 ? 0.532 -6.784 -26.111 1.00 92.50 123 ILE A CA 1
ATOM 1007 C C . ILE A 1 123 ? -0.589 -6.169 -26.960 1.00 92.50 123 ILE A C 1
ATOM 1009 O O . ILE A 1 123 ? -0.971 -5.016 -26.765 1.00 92.50 123 ILE A O 1
ATOM 1013 N N . ALA A 1 124 ? -1.080 -6.898 -27.963 1.00 92.19 124 ALA A N 1
ATOM 1014 C CA . ALA A 1 124 ? -2.074 -6.366 -28.900 1.00 92.19 124 ALA A CA 1
ATOM 1015 C C . ALA A 1 124 ? -3.406 -6.020 -28.209 1.00 92.19 124 ALA A C 1
ATOM 1017 O O . ALA A 1 124 ? -4.107 -5.102 -28.631 1.00 92.19 124 ALA A O 1
ATOM 1018 N N . GLU A 1 125 ? -3.723 -6.739 -27.137 1.00 89.00 125 GLU A N 1
ATOM 1019 C CA . GLU A 1 125 ? -4.925 -6.608 -26.322 1.00 89.00 125 GLU A CA 1
ATOM 1020 C C . GLU A 1 125 ? -4.983 -5.284 -25.550 1.00 89.00 125 GLU A C 1
ATOM 1022 O O . GLU A 1 125 ? -6.076 -4.778 -25.304 1.00 89.00 125 GLU A O 1
ATOM 1027 N N . ASP A 1 126 ? -3.826 -4.693 -25.237 1.00 86.81 126 ASP A N 1
ATOM 1028 C CA . ASP A 1 126 ? -3.731 -3.405 -24.538 1.00 86.81 126 ASP A CA 1
ATOM 1029 C C . ASP A 1 126 ? -3.971 -2.212 -25.481 1.00 86.81 126 ASP A C 1
ATOM 1031 O O . ASP A 1 126 ? -4.087 -1.067 -25.040 1.00 86.81 126 ASP A O 1
ATOM 1035 N N . LEU A 1 127 ? -4.005 -2.453 -26.797 1.00 90.88 127 LEU A N 1
ATOM 1036 C CA . LEU A 1 127 ? -4.013 -1.400 -27.804 1.00 90.88 127 LEU A CA 1
ATOM 1037 C C . LEU A 1 127 ? -5.415 -1.053 -28.291 1.00 90.88 127 LEU A C 1
ATOM 1039 O O . LEU A 1 127 ? -6.270 -1.898 -28.561 1.00 90.88 127 LEU A O 1
ATOM 1043 N N . ASN A 1 128 ? -5.599 0.240 -28.543 1.00 88.88 128 ASN A N 1
ATOM 1044 C CA . ASN A 1 128 ? -6.809 0.746 -29.162 1.00 88.88 128 ASN A CA 1
ATOM 1045 C C . ASN A 1 128 ? -6.965 0.204 -30.588 1.00 88.88 128 ASN A C 1
ATOM 1047 O O . ASN A 1 128 ? -6.069 0.324 -31.434 1.00 88.88 128 ASN A O 1
ATOM 1051 N N . ARG A 1 129 ? -8.154 -0.335 -30.875 1.00 92.19 129 ARG A N 1
ATOM 1052 C CA . ARG A 1 129 ? -8.518 -0.801 -32.213 1.00 92.19 129 ARG A CA 1
ATOM 1053 C C . ARG A 1 129 ? -9.191 0.302 -32.999 1.00 92.19 129 ARG A C 1
ATOM 1055 O O . ARG A 1 129 ? -10.219 0.830 -32.582 1.00 92.19 129 ARG A O 1
ATOM 1062 N N . ILE A 1 130 ? -8.637 0.639 -34.161 1.00 89.25 130 ILE A N 1
ATOM 1063 C CA . ILE A 1 130 ? -9.205 1.700 -34.997 1.00 89.25 130 ILE A CA 1
ATOM 1064 C C . ILE A 1 130 ? -9.294 1.308 -36.470 1.00 89.25 130 ILE A C 1
ATOM 1066 O O . ILE A 1 130 ? -8.695 0.342 -36.946 1.00 89.25 130 ILE A O 1
ATOM 1070 N N . LYS A 1 131 ? -10.061 2.105 -37.216 1.00 89.50 131 LYS A N 1
ATOM 1071 C CA . LYS A 1 131 ? -10.058 2.113 -38.679 1.00 89.50 131 LYS A CA 1
ATOM 1072 C C . LYS A 1 131 ? -9.071 3.166 -39.174 1.00 89.50 131 LYS A C 1
ATOM 1074 O O . LYS A 1 131 ? -9.165 4.329 -38.788 1.00 89.50 131 LYS A O 1
ATOM 1079 N N . SER A 1 132 ? -8.162 2.787 -40.069 1.00 87.25 132 SER A N 1
ATOM 1080 C CA . SER A 1 132 ? -7.171 3.696 -40.649 1.00 87.25 132 SER A CA 1
ATOM 1081 C C . SER A 1 132 ? -7.121 3.579 -42.169 1.00 87.25 132 SER A C 1
ATOM 1083 O O . SER A 1 132 ? -6.886 2.511 -42.729 1.00 87.25 132 SER A O 1
ATOM 1085 N N . LYS A 1 133 ? -7.280 4.718 -42.853 1.00 86.88 133 LYS A N 1
ATOM 1086 C CA . LYS A 1 133 ? -7.018 4.842 -44.299 1.00 86.88 133 LYS A CA 1
ATOM 1087 C C . LYS A 1 133 ? -5.531 5.066 -44.611 1.00 86.88 133 LYS A C 1
ATOM 1089 O O . LYS A 1 133 ? -5.125 4.973 -45.766 1.00 86.88 133 LYS A O 1
ATOM 1094 N N . LYS A 1 134 ? -4.718 5.402 -43.602 1.00 88.06 134 LYS A N 1
ATOM 1095 C CA . LYS A 1 134 ? -3.286 5.684 -43.767 1.00 88.06 134 LYS A CA 1
ATOM 1096 C C . LYS A 1 134 ? -2.493 4.385 -43.897 1.00 88.06 134 LYS A C 1
ATOM 1098 O O . LYS A 1 134 ? -2.905 3.352 -43.382 1.00 88.06 134 LYS A O 1
ATOM 1103 N N . SER A 1 135 ? -1.341 4.480 -44.559 1.00 90.44 135 SER A N 1
ATOM 1104 C CA . SER A 1 135 ? -0.374 3.387 -44.655 1.00 90.44 135 SER A CA 1
ATOM 1105 C C . SER A 1 135 ? 0.295 3.164 -43.299 1.00 90.44 135 SER A C 1
ATOM 1107 O O . SER A 1 135 ? 0.919 4.090 -42.777 1.00 90.44 135 SER A O 1
ATOM 1109 N N . LEU A 1 136 ? 0.168 1.962 -42.743 1.00 93.00 136 LEU A N 1
ATOM 1110 C CA . LEU A 1 136 ? 0.745 1.574 -41.454 1.00 93.00 136 LEU A CA 1
ATOM 1111 C C . LEU A 1 136 ? 1.664 0.374 -41.624 1.00 93.00 136 LEU A C 1
ATOM 1113 O O . LEU A 1 136 ? 1.470 -0.425 -42.536 1.00 93.00 136 LEU A O 1
ATOM 1117 N N . LYS A 1 137 ? 2.661 0.252 -40.748 1.00 94.44 137 LYS A N 1
ATOM 1118 C CA . LYS A 1 137 ? 3.614 -0.858 -40.786 1.00 94.44 137 LYS A CA 1
ATOM 1119 C C . LYS A 1 137 ? 3.103 -2.010 -39.936 1.00 94.44 137 LYS A C 1
ATOM 1121 O O . LYS A 1 137 ? 2.903 -1.816 -38.742 1.00 94.44 137 LYS A O 1
ATOM 1126 N N . ARG A 1 138 ? 2.910 -3.184 -40.530 1.00 95.75 138 ARG A N 1
ATOM 1127 C CA . ARG A 1 138 ? 2.481 -4.381 -39.802 1.00 95.75 138 ARG A CA 1
ATOM 1128 C C . ARG A 1 138 ? 3.672 -5.044 -39.118 1.00 95.75 138 ARG A C 1
ATOM 1130 O O . ARG A 1 138 ? 4.689 -5.277 -39.764 1.00 95.75 138 ARG A O 1
ATOM 1137 N N . LEU A 1 139 ? 3.519 -5.360 -37.837 1.00 96.75 139 LEU A N 1
ATOM 1138 C CA . LEU A 1 139 ? 4.471 -6.115 -37.032 1.00 96.75 139 LEU A CA 1
ATOM 1139 C C . LEU A 1 139 ? 3.799 -7.394 -36.527 1.00 96.75 139 LEU A C 1
ATOM 1141 O O . LEU A 1 139 ? 2.816 -7.344 -35.792 1.00 96.75 139 LEU A O 1
ATOM 1145 N N . ASP A 1 140 ? 4.335 -8.536 -36.939 1.00 95.06 140 ASP A N 1
ATOM 1146 C CA . ASP A 1 140 ? 3.776 -9.874 -36.724 1.00 95.06 140 ASP A CA 1
ATOM 1147 C C . ASP A 1 140 ? 4.690 -10.785 -35.891 1.00 95.06 140 ASP A C 1
ATOM 1149 O O . ASP A 1 140 ? 4.564 -12.005 -35.929 1.00 95.06 140 ASP A O 1
ATOM 1153 N N . ARG A 1 141 ? 5.626 -10.186 -35.152 1.00 95.25 141 ARG A N 1
ATOM 1154 C CA . ARG A 1 141 ? 6.607 -10.871 -34.307 1.00 95.25 141 ARG A CA 1
ATOM 1155 C C . ARG A 1 141 ? 7.025 -9.977 -33.147 1.00 95.25 141 ARG A C 1
ATOM 1157 O O . ARG A 1 141 ? 6.848 -8.760 -33.218 1.00 95.25 141 ARG A O 1
ATOM 1164 N N . SER A 1 142 ? 7.570 -10.576 -32.093 1.00 95.25 142 SER A N 1
ATOM 1165 C CA . SER A 1 142 ? 8.073 -9.827 -30.939 1.00 95.25 142 SER A CA 1
ATOM 1166 C C . SER A 1 142 ? 9.252 -8.941 -31.341 1.00 95.25 142 SER A C 1
ATOM 1168 O O . SER A 1 142 ? 10.095 -9.357 -32.132 1.00 95.25 142 SER A O 1
ATOM 1170 N N . ALA A 1 143 ? 9.311 -7.723 -30.808 1.00 96.69 143 ALA A N 1
ATOM 1171 C CA . ALA A 1 143 ? 10.339 -6.748 -31.169 1.00 96.69 143 ALA A CA 1
ATOM 1172 C C . ALA A 1 143 ? 10.509 -5.677 -30.087 1.00 96.69 143 ALA A C 1
ATOM 1174 O O . ALA A 1 143 ? 9.563 -5.354 -29.365 1.00 96.69 143 ALA A O 1
ATOM 1175 N N . ILE A 1 144 ? 11.692 -5.066 -30.024 1.00 95.69 144 ILE A N 1
ATOM 1176 C CA . ILE A 1 144 ? 11.899 -3.812 -29.294 1.00 95.69 144 ILE A CA 1
ATOM 1177 C C . ILE A 1 144 ? 11.473 -2.650 -30.190 1.00 95.69 144 ILE A C 1
ATOM 1179 O O . ILE A 1 144 ? 11.881 -2.538 -31.345 1.00 95.69 144 ILE A O 1
ATOM 1183 N N . LEU A 1 145 ? 10.643 -1.770 -29.651 1.00 95.06 145 LEU A N 1
ATOM 1184 C CA . LEU A 1 145 ? 10.118 -0.589 -30.314 1.00 95.06 145 LEU A CA 1
ATOM 1185 C C . LEU A 1 145 ? 10.794 0.661 -29.763 1.00 95.06 145 LEU A C 1
ATOM 1187 O O . LEU A 1 145 ? 10.847 0.843 -28.546 1.00 95.06 145 LEU A O 1
ATOM 1191 N N . LEU A 1 146 ? 11.234 1.544 -30.661 1.00 92.69 146 LEU A N 1
ATOM 1192 C CA . LEU A 1 146 ? 11.760 2.867 -30.322 1.00 92.69 146 LEU A CA 1
ATOM 1193 C C . LEU A 1 146 ? 10.957 3.962 -31.030 1.00 92.69 146 LEU A C 1
ATOM 1195 O O . LEU A 1 146 ? 10.613 3.856 -32.213 1.00 92.69 146 LEU A O 1
ATOM 1199 N N . GLY A 1 147 ? 10.682 5.042 -30.309 1.00 90.81 147 GLY A N 1
ATOM 1200 C CA . GLY A 1 147 ? 10.159 6.280 -30.860 1.00 90.81 147 GLY A CA 1
ATOM 1201 C C . GLY A 1 147 ? 11.242 7.028 -31.634 1.00 90.81 147 GLY A C 1
ATOM 1202 O O . GLY A 1 147 ? 12.400 7.092 -31.227 1.00 90.81 147 GLY A O 1
ATOM 1203 N N . LYS A 1 148 ? 10.869 7.616 -32.772 1.00 85.69 148 LYS A N 1
ATOM 1204 C CA . LYS A 1 148 ? 11.783 8.414 -33.606 1.00 85.69 148 LYS A CA 1
ATOM 1205 C C . LYS A 1 148 ? 11.846 9.886 -33.203 1.00 85.69 148 LYS A C 1
ATOM 1207 O O . LYS A 1 148 ? 12.606 10.626 -33.809 1.00 85.69 148 LYS A O 1
ATOM 1212 N N . ILE A 1 149 ? 11.023 10.333 -32.258 1.00 82.44 149 ILE A N 1
ATOM 1213 C CA . ILE A 1 149 ? 10.945 11.744 -31.862 1.00 82.44 149 ILE A CA 1
ATOM 1214 C C . ILE A 1 149 ? 11.959 11.999 -30.742 1.00 82.44 149 ILE A C 1
ATOM 1216 O O . ILE A 1 149 ? 11.993 11.243 -29.767 1.00 82.44 149 ILE A O 1
ATOM 1220 N N . LYS A 1 150 ? 12.775 13.054 -30.874 1.00 75.69 150 LYS A N 1
ATOM 1221 C CA . LYS A 1 150 ? 13.737 13.463 -29.835 1.00 75.69 150 LYS A CA 1
ATOM 1222 C C . LYS A 1 150 ? 13.027 13.687 -28.494 1.00 75.69 150 LYS A C 1
ATOM 1224 O O . LYS A 1 150 ? 11.919 14.216 -28.467 1.00 75.69 150 LYS A O 1
ATOM 1229 N N . GLY A 1 151 ? 13.639 13.244 -27.396 1.00 74.88 151 GLY A N 1
ATOM 1230 C CA . GLY A 1 151 ? 13.031 13.280 -26.059 1.00 74.88 151 GLY A CA 1
ATOM 1231 C C . GLY A 1 151 ? 11.879 12.284 -25.844 1.00 74.88 151 GLY A C 1
ATOM 1232 O O . GLY A 1 151 ? 11.256 12.279 -24.790 1.00 74.88 151 GLY A O 1
ATOM 1233 N N . SER A 1 152 ? 11.550 11.434 -26.825 1.00 81.56 152 SER A N 1
ATOM 1234 C CA . SER A 1 152 ? 10.450 10.457 -26.743 1.00 81.56 152 SER A CA 1
ATOM 1235 C C . SER A 1 152 ? 10.831 9.107 -27.355 1.00 81.56 152 SER A C 1
ATOM 1237 O O . SER A 1 152 ? 10.068 8.506 -28.111 1.00 81.56 152 SER A O 1
ATOM 1239 N N . ILE A 1 153 ? 12.024 8.615 -27.012 1.00 86.31 153 ILE A N 1
ATOM 1240 C CA . ILE A 1 153 ? 12.545 7.320 -27.481 1.00 86.31 153 ILE A CA 1
ATOM 1241 C C . ILE A 1 153 ? 11.710 6.156 -26.936 1.00 86.31 153 ILE A C 1
ATOM 1243 O O . ILE A 1 153 ? 11.496 5.178 -27.646 1.00 86.31 153 ILE A O 1
ATOM 1247 N N . LYS A 1 154 ? 11.218 6.273 -25.694 1.00 90.69 154 LYS A N 1
ATOM 1248 C CA . LYS A 1 154 ? 10.288 5.342 -25.026 1.00 90.69 154 LYS A CA 1
ATOM 1249 C C . LYS A 1 154 ? 10.505 3.846 -25.363 1.00 90.69 154 LYS A C 1
ATOM 1251 O O . LYS A 1 154 ? 9.590 3.208 -25.889 1.00 90.69 154 LYS A O 1
ATOM 1256 N N . PRO A 1 155 ? 11.679 3.253 -25.062 1.00 93.00 155 PRO A N 1
ATOM 1257 C CA . PRO A 1 155 ? 11.943 1.846 -25.365 1.00 93.00 155 PRO A CA 1
ATOM 1258 C C . PRO A 1 155 ? 10.865 0.923 -24.793 1.00 93.00 155 PRO A C 1
ATOM 1260 O O . PRO A 1 155 ? 10.550 1.011 -23.603 1.00 93.00 155 PRO A O 1
ATOM 1263 N N . THR A 1 156 ? 10.282 0.082 -25.648 1.00 94.38 156 THR A N 1
ATOM 1264 C CA . THR A 1 156 ? 9.132 -0.778 -25.322 1.00 94.38 156 THR A CA 1
ATOM 1265 C C . THR A 1 156 ? 9.309 -2.153 -25.959 1.00 94.38 156 THR A C 1
ATOM 1267 O O . THR A 1 156 ? 9.695 -2.239 -27.118 1.00 94.38 156 THR A O 1
ATOM 1270 N N . TYR A 1 157 ? 9.002 -3.232 -25.244 1.00 94.81 157 TYR A N 1
ATOM 1271 C CA . TYR A 1 157 ? 8.970 -4.586 -25.791 1.00 94.81 157 TYR A CA 1
ATOM 1272 C C . TYR A 1 157 ? 7.558 -4.925 -26.261 1.00 94.81 157 TYR A C 1
ATOM 1274 O O . TYR A 1 157 ? 6.640 -5.027 -25.448 1.00 94.81 157 TYR A O 1
ATOM 1282 N N . PHE A 1 158 ? 7.378 -5.146 -27.559 1.00 95.69 158 PHE A N 1
ATOM 1283 C CA . PHE A 1 158 ? 6.165 -5.777 -28.058 1.00 95.69 158 PHE A CA 1
ATOM 1284 C C . PHE A 1 158 ? 6.301 -7.295 -27.950 1.00 95.69 158 PHE A C 1
ATOM 1286 O O . PHE A 1 158 ? 7.208 -7.882 -28.545 1.00 95.69 158 PHE A O 1
ATOM 1293 N N . GLN A 1 159 ? 5.385 -7.925 -27.214 1.00 93.56 159 GLN A N 1
ATOM 1294 C CA . GLN A 1 159 ? 5.297 -9.377 -27.125 1.00 93.56 159 GLN A CA 1
ATOM 1295 C C . GLN A 1 159 ? 4.199 -9.878 -28.065 1.00 93.56 159 GLN A C 1
ATOM 1297 O O . GLN A 1 159 ? 3.011 -9.693 -27.807 1.00 93.56 159 GLN A O 1
ATOM 1302 N N . TYR A 1 160 ? 4.593 -10.566 -29.134 1.00 94.31 160 TYR A N 1
ATOM 1303 C CA . TYR A 1 160 ? 3.640 -11.166 -30.058 1.00 94.31 160 TYR A CA 1
ATOM 1304 C C . TYR A 1 160 ? 2.940 -12.374 -29.421 1.00 94.31 160 TYR A C 1
ATOM 1306 O O . TYR A 1 160 ? 3.593 -13.304 -28.945 1.00 94.31 160 TYR A O 1
ATOM 1314 N N . ARG A 1 161 ? 1.601 -12.363 -29.430 1.00 92.69 161 ARG A N 1
ATOM 1315 C CA . ARG A 1 161 ? 0.732 -13.433 -28.906 1.00 92.69 161 ARG A CA 1
ATOM 1316 C C . ARG A 1 161 ? -0.286 -13.892 -29.952 1.00 92.69 161 ARG A C 1
ATOM 1318 O O . ARG A 1 161 ? -1.482 -13.906 -29.704 1.00 92.69 161 ARG A O 1
ATOM 1325 N N . ASN A 1 162 ? 0.194 -14.240 -31.145 1.00 90.62 162 ASN A N 1
ATOM 1326 C CA . ASN A 1 162 ? -0.633 -14.625 -32.301 1.00 90.62 162 ASN A CA 1
ATOM 1327 C C . ASN A 1 162 ? -1.520 -13.504 -32.875 1.00 90.62 162 ASN A C 1
ATOM 1329 O O . ASN A 1 162 ? -2.334 -13.757 -33.761 1.00 90.62 162 ASN A O 1
ATOM 1333 N N . GLU A 1 163 ? -1.324 -12.256 -32.445 1.00 93.19 163 GLU A N 1
ATOM 1334 C CA . GLU A 1 163 ? -1.986 -11.086 -33.014 1.00 93.19 163 GLU A CA 1
ATOM 1335 C C . GLU A 1 163 ? -0.957 -10.022 -33.414 1.00 93.19 163 GLU A C 1
ATOM 1337 O O . GLU A 1 163 ? -0.090 -9.635 -32.631 1.00 93.19 163 GLU A O 1
ATOM 1342 N N . ALA A 1 164 ? -1.031 -9.577 -34.671 1.00 94.12 164 ALA A N 1
ATOM 1343 C CA . ALA A 1 164 ? -0.137 -8.563 -35.222 1.00 94.12 164 ALA A CA 1
ATOM 1344 C C . ALA A 1 164 ? -0.615 -7.154 -34.857 1.00 94.12 164 ALA A C 1
ATOM 1346 O O . ALA A 1 164 ? -1.815 -6.880 -34.872 1.00 94.12 164 ALA A O 1
ATOM 1347 N N . ILE A 1 165 ? 0.330 -6.244 -34.625 1.00 95.88 165 ILE A N 1
ATOM 1348 C CA . ILE A 1 165 ? 0.051 -4.826 -34.370 1.00 95.88 165 ILE A CA 1
ATOM 1349 C C . ILE A 1 165 ? 0.489 -3.955 -35.542 1.00 95.88 165 ILE A C 1
ATOM 1351 O O . ILE A 1 165 ? 1.308 -4.354 -36.372 1.00 95.88 165 ILE A O 1
ATOM 1355 N N . TYR A 1 166 ? -0.047 -2.739 -35.606 1.00 96.00 166 TYR A N 1
ATOM 1356 C CA . TYR A 1 166 ? 0.263 -1.793 -36.672 1.00 96.00 166 TYR A CA 1
ATOM 1357 C C . TYR A 1 166 ? 0.899 -0.525 -36.111 1.00 96.00 166 TYR A C 1
ATOM 1359 O O . TYR A 1 166 ? 0.306 0.196 -35.310 1.00 96.00 166 TYR A O 1
ATOM 1367 N N . LEU A 1 167 ? 2.115 -0.235 -36.564 1.00 94.56 167 LEU A N 1
ATOM 1368 C CA . LEU A 1 167 ? 2.930 0.869 -36.074 1.00 94.56 167 LEU A CA 1
ATOM 1369 C C . LEU A 1 167 ? 2.699 2.139 -36.900 1.00 94.56 167 LEU A C 1
ATOM 1371 O O . LEU A 1 167 ? 2.668 2.109 -38.140 1.00 94.56 167 LEU A O 1
ATOM 1375 N N . LYS A 1 168 ? 2.606 3.285 -36.215 1.00 91.25 168 LYS A N 1
ATOM 1376 C CA . LYS A 1 168 ? 2.694 4.606 -36.860 1.00 91.25 168 LYS A CA 1
ATOM 1377 C C . LYS A 1 168 ? 4.124 4.885 -37.354 1.00 91.25 168 LYS A C 1
ATOM 1379 O O . LYS A 1 168 ? 5.095 4.286 -36.907 1.00 91.25 168 LYS A O 1
ATOM 1384 N N . GLN A 1 169 ? 4.267 5.833 -38.286 1.00 86.56 169 GLN A N 1
ATOM 1385 C CA . GLN A 1 169 ? 5.548 6.149 -38.949 1.00 86.56 169 GLN A CA 1
ATOM 1386 C C . GLN A 1 169 ? 6.664 6.618 -37.998 1.00 86.56 169 GLN A C 1
ATOM 1388 O O . GLN A 1 169 ? 7.844 6.490 -38.325 1.00 86.56 169 GLN A O 1
ATOM 1393 N N . ASN A 1 170 ? 6.290 7.161 -36.840 1.00 88.00 170 ASN A N 1
ATOM 1394 C CA . ASN A 1 170 ? 7.189 7.653 -35.800 1.00 88.00 170 ASN A CA 1
ATOM 1395 C C . ASN A 1 170 ? 7.661 6.561 -34.826 1.00 88.00 170 ASN A C 1
ATOM 1397 O O . ASN A 1 170 ? 8.347 6.887 -33.864 1.00 88.00 170 ASN A O 1
ATOM 1401 N N . VAL A 1 171 ? 7.327 5.294 -35.078 1.00 91.94 171 VAL A N 1
ATOM 1402 C CA . VAL A 1 171 ? 7.812 4.139 -34.317 1.00 91.94 171 VAL A CA 1
ATOM 1403 C C . VAL A 1 171 ? 8.622 3.238 -35.248 1.00 91.94 171 VAL A C 1
ATOM 1405 O O . VAL A 1 171 ? 8.249 2.995 -36.401 1.00 91.94 171 VAL A O 1
ATOM 1408 N N . VAL A 1 172 ? 9.758 2.760 -34.757 1.00 91.81 172 VAL A N 1
ATOM 1409 C CA . VAL A 1 172 ? 10.599 1.760 -35.422 1.00 91.81 172 VAL A CA 1
ATOM 1410 C C . VAL A 1 172 ? 10.662 0.498 -34.579 1.00 91.81 172 VAL A C 1
ATOM 1412 O O . VAL A 1 172 ? 10.601 0.574 -33.357 1.00 91.81 172 VAL A O 1
ATOM 1415 N N . ALA A 1 173 ? 10.764 -0.646 -35.250 1.00 94.88 173 ALA A N 1
ATOM 1416 C CA . ALA A 1 173 ? 10.848 -1.952 -34.618 1.00 94.88 173 ALA A CA 1
ATOM 1417 C C . ALA A 1 173 ? 12.207 -2.583 -34.905 1.00 94.88 173 ALA A C 1
ATOM 1419 O O . ALA A 1 173 ? 12.724 -2.474 -36.022 1.00 94.88 173 ALA A O 1
ATOM 1420 N N . PHE A 1 174 ? 12.737 -3.252 -33.894 1.00 94.69 174 PHE A N 1
ATOM 1421 C CA . PHE A 1 174 ? 14.000 -3.954 -33.935 1.00 94.69 174 PHE A CA 1
ATOM 1422 C C . PHE A 1 174 ? 13.845 -5.370 -33.400 1.00 94.69 174 PHE A C 1
ATOM 1424 O O . PHE A 1 174 ? 13.195 -5.595 -32.378 1.00 94.69 174 PHE A O 1
ATOM 1431 N N . GLU A 1 175 ? 14.472 -6.312 -34.082 1.00 94.56 175 GLU A N 1
ATOM 1432 C CA . GLU A 1 175 ? 14.646 -7.672 -33.601 1.00 94.56 175 GLU A CA 1
ATOM 1433 C C . GLU A 1 175 ? 15.887 -7.737 -32.712 1.00 94.56 175 GLU A C 1
ATOM 1435 O O . GLU A 1 175 ? 16.898 -7.090 -32.988 1.00 94.56 175 GLU A O 1
ATOM 1440 N N . VAL A 1 176 ? 15.781 -8.467 -31.605 1.00 93.88 176 VAL A N 1
ATOM 1441 C CA . VAL A 1 176 ? 16.893 -8.646 -30.670 1.00 93.88 176 VAL A CA 1
ATOM 1442 C C . VAL A 1 176 ? 17.739 -9.804 -31.170 1.00 93.88 176 VAL A C 1
ATOM 1444 O O . VAL A 1 176 ? 17.207 -10.889 -31.394 1.00 93.88 176 VAL A O 1
ATOM 1447 N N . GLN A 1 177 ? 19.039 -9.575 -31.345 1.00 91.69 177 GLN A N 1
ATOM 1448 C CA . GLN A 1 177 ? 19.958 -10.642 -31.731 1.00 91.69 177 GLN A CA 1
ATOM 1449 C C . GLN A 1 177 ? 20.145 -11.662 -30.598 1.00 91.69 177 GLN A C 1
ATOM 1451 O O . GLN A 1 177 ? 19.933 -11.364 -29.420 1.00 91.69 177 GLN A O 1
ATOM 1456 N N . GLU A 1 178 ? 20.555 -12.880 -30.951 1.00 86.94 178 GLU A N 1
ATOM 1457 C CA . GLU A 1 178 ? 20.839 -13.926 -29.967 1.00 86.94 178 GLU A CA 1
ATOM 1458 C C . GLU A 1 178 ? 21.949 -13.502 -28.989 1.00 86.94 178 GLU A C 1
ATOM 1460 O O . GLU A 1 178 ? 22.902 -12.817 -29.356 1.00 86.94 178 GLU A O 1
ATOM 1465 N N . GLY A 1 179 ? 21.830 -13.932 -27.729 1.00 85.50 179 GLY A N 1
ATOM 1466 C CA . GLY A 1 179 ? 22.807 -13.624 -26.678 1.00 85.50 179 GLY A CA 1
ATOM 1467 C C . GLY A 1 179 ? 22.555 -12.323 -25.908 1.00 85.50 179 GLY A C 1
ATOM 1468 O O . GLY A 1 179 ? 23.350 -11.983 -25.030 1.00 85.50 179 GLY A O 1
ATOM 1469 N N . TYR A 1 180 ? 21.447 -11.624 -26.174 1.00 92.62 180 TYR A N 1
ATOM 1470 C CA . TYR A 1 180 ? 21.059 -10.412 -25.448 1.00 92.62 180 TYR A CA 1
ATOM 1471 C C . TYR A 1 180 ? 19.661 -10.539 -24.838 1.00 92.62 180 TYR A C 1
ATOM 1473 O O . TYR A 1 180 ? 18.724 -11.023 -25.473 1.00 92.62 180 TYR A O 1
ATOM 1481 N N . ASP A 1 181 ? 19.512 -10.105 -23.589 1.00 89.75 181 ASP A N 1
ATOM 1482 C CA . ASP A 1 181 ? 18.239 -10.118 -22.883 1.00 89.75 181 ASP A CA 1
ATOM 1483 C C . ASP A 1 181 ? 17.400 -8.872 -23.248 1.00 89.75 181 ASP A C 1
ATOM 1485 O O . ASP A 1 181 ? 17.834 -7.741 -23.009 1.00 89.75 181 ASP A O 1
ATOM 1489 N N . PRO A 1 182 ? 16.184 -9.025 -23.813 1.00 90.56 182 PRO A N 1
ATOM 1490 C CA . PRO A 1 182 ? 15.374 -7.884 -24.242 1.00 90.56 182 PRO A CA 1
ATOM 1491 C C . PRO A 1 182 ? 15.010 -6.912 -23.114 1.00 90.56 182 PRO A C 1
ATOM 1493 O O . PRO A 1 182 ? 14.845 -5.716 -23.362 1.00 90.56 182 PRO A O 1
ATOM 1496 N N . GLN A 1 183 ? 14.860 -7.410 -21.883 1.00 89.94 183 GLN A N 1
ATOM 1497 C CA . GLN A 1 183 ? 14.523 -6.581 -20.732 1.00 89.94 183 GLN A CA 1
ATOM 1498 C C . GLN A 1 183 ? 15.727 -5.747 -20.295 1.00 89.94 183 GLN A C 1
ATOM 1500 O O . GLN A 1 183 ? 15.576 -4.545 -20.069 1.00 89.94 183 GLN A O 1
ATOM 1505 N N . TYR A 1 184 ? 16.916 -6.351 -20.259 1.00 92.75 184 TYR A N 1
ATOM 1506 C CA . TYR A 1 184 ? 18.164 -5.632 -20.029 1.00 92.75 184 TYR A CA 1
ATOM 1507 C C . TYR A 1 184 ? 18.373 -4.525 -21.064 1.00 92.75 184 TYR A C 1
ATOM 1509 O O . TYR A 1 184 ? 18.625 -3.379 -20.698 1.00 92.75 184 TYR A O 1
ATOM 1517 N N . LEU A 1 185 ? 18.201 -4.830 -22.354 1.00 93.62 185 LEU A N 1
ATOM 1518 C CA . LEU A 1 185 ? 18.384 -3.840 -23.418 1.00 93.62 185 LEU A CA 1
ATOM 1519 C C . LEU A 1 185 ? 17.449 -2.646 -23.263 1.00 93.62 185 LEU A C 1
ATOM 1521 O O . LEU A 1 185 ? 17.871 -1.510 -23.446 1.00 93.62 185 LEU A O 1
ATOM 1525 N N . ILE A 1 186 ? 16.191 -2.876 -22.892 1.00 92.25 186 ILE A N 1
ATOM 1526 C CA . ILE A 1 186 ? 15.243 -1.793 -22.619 1.00 92.25 186 ILE A CA 1
ATOM 1527 C C . ILE A 1 186 ? 15.688 -0.936 -21.442 1.00 92.25 186 ILE A C 1
ATOM 1529 O O . ILE A 1 186 ? 15.542 0.287 -21.498 1.00 92.25 186 ILE A O 1
ATOM 1533 N N . HIS A 1 187 ? 16.211 -1.563 -20.388 1.00 89.31 187 HIS A N 1
ATOM 1534 C CA . HIS A 1 187 ? 16.736 -0.851 -19.228 1.00 89.31 187 HIS A CA 1
ATOM 1535 C C . HIS A 1 187 ? 17.950 -0.000 -19.614 1.00 89.31 187 HIS A C 1
ATOM 1537 O O . HIS A 1 187 ? 17.994 1.187 -19.299 1.00 89.31 187 HIS A O 1
ATOM 1543 N N . GLU A 1 188 ? 18.889 -0.564 -20.370 1.00 91.12 188 GLU A N 1
ATOM 1544 C CA . GLU A 1 188 ? 20.090 0.141 -20.821 1.00 91.12 188 GLU A CA 1
ATOM 1545 C C . GLU A 1 188 ? 19.757 1.268 -21.813 1.00 91.12 188 GLU A C 1
ATOM 1547 O O . GLU A 1 188 ? 20.292 2.368 -21.689 1.00 91.12 188 GLU A O 1
ATOM 1552 N N . LEU A 1 189 ? 18.803 1.062 -22.728 1.00 91.50 189 LEU A N 1
ATOM 1553 C CA . LEU A 1 189 ? 18.300 2.084 -23.660 1.00 91.50 189 LEU A CA 1
ATOM 1554 C C . LEU A 1 189 ? 17.646 3.287 -22.961 1.00 91.50 189 LEU A C 1
ATOM 1556 O O . LEU A 1 189 ? 17.486 4.343 -23.573 1.00 91.50 189 LEU A O 1
ATOM 1560 N N . ARG A 1 190 ? 17.240 3.122 -21.698 1.00 88.88 190 ARG A N 1
ATOM 1561 C CA . ARG A 1 190 ? 16.691 4.179 -20.837 1.00 88.88 190 ARG A CA 1
ATOM 1562 C C . ARG A 1 190 ? 17.726 4.782 -19.894 1.00 88.88 190 ARG A C 1
ATOM 1564 O O . ARG A 1 190 ? 17.397 5.717 -19.172 1.00 88.88 190 ARG A O 1
ATOM 1571 N N . SER A 1 191 ? 18.948 4.258 -19.878 1.00 85.56 191 SER A N 1
ATOM 1572 C CA . SER A 1 191 ? 20.015 4.814 -19.056 1.00 85.56 191 SER A CA 1
ATOM 1573 C C . SER A 1 191 ? 20.410 6.208 -19.544 1.00 85.56 191 SER A C 1
ATOM 1575 O O . SER A 1 191 ? 20.361 6.500 -20.741 1.00 85.56 191 SER A O 1
ATOM 1577 N N . GLU A 1 192 ? 20.872 7.058 -18.627 1.00 81.12 192 GLU A N 1
ATOM 1578 C CA . GLU A 1 192 ? 21.397 8.387 -18.972 1.00 81.12 192 GLU A CA 1
ATOM 1579 C C . GLU A 1 192 ? 22.535 8.311 -19.998 1.00 81.12 192 GLU A C 1
ATOM 1581 O O . GLU A 1 192 ? 22.644 9.155 -20.888 1.00 81.12 192 GLU A O 1
ATOM 1586 N N . PHE A 1 193 ? 23.341 7.249 -19.930 1.00 81.62 193 PHE A N 1
ATOM 1587 C CA . PHE A 1 193 ? 24.404 6.982 -20.892 1.00 81.62 193 PHE A CA 1
ATOM 1588 C C . PHE A 1 193 ? 23.874 6.888 -22.329 1.00 81.62 193 PHE A C 1
ATOM 1590 O O . PHE A 1 193 ? 24.454 7.475 -23.239 1.00 81.62 193 PHE A O 1
ATOM 1597 N N . VAL A 1 194 ? 22.766 6.182 -22.553 1.00 84.12 194 VAL A N 1
ATOM 1598 C CA . VAL A 1 194 ? 22.193 6.040 -23.897 1.00 84.12 194 VAL A CA 1
ATOM 1599 C C . VAL A 1 194 ? 21.367 7.264 -24.281 1.00 84.12 194 VAL A C 1
ATOM 1601 O O . VAL A 1 194 ? 21.501 7.764 -25.398 1.00 84.12 194 VAL A O 1
ATOM 1604 N N . LEU A 1 195 ? 20.552 7.792 -23.366 1.00 83.56 195 LEU A N 1
ATOM 1605 C CA . LEU A 1 195 ? 19.710 8.961 -23.637 1.00 83.56 195 LEU A CA 1
ATOM 1606 C C . LEU A 1 195 ? 20.542 10.198 -24.007 1.00 83.56 195 LEU A C 1
ATOM 1608 O O . LEU A 1 195 ? 20.241 10.855 -25.002 1.00 83.56 195 LEU A O 1
ATOM 1612 N N . SER A 1 196 ? 21.652 10.445 -23.306 1.00 75.94 196 SER A N 1
ATOM 1613 C CA . SER A 1 196 ? 22.555 11.562 -23.616 1.00 75.94 196 SER A CA 1
ATOM 1614 C C . SER A 1 196 ? 23.198 11.456 -25.005 1.00 75.94 196 SER A C 1
ATOM 1616 O O . SER A 1 196 ? 23.427 12.479 -25.653 1.00 75.94 196 SER A O 1
ATOM 1618 N N . GLN A 1 197 ? 23.449 10.240 -25.510 1.00 79.31 197 GLN A N 1
ATOM 1619 C CA . GLN A 1 197 ? 23.933 10.036 -26.882 1.00 79.31 197 GLN A CA 1
ATOM 1620 C C . GLN A 1 197 ? 22.873 10.444 -27.914 1.00 79.31 197 GLN A C 1
ATOM 1622 O O . GLN A 1 197 ? 23.204 11.070 -28.920 1.00 79.31 197 GLN A O 1
ATOM 1627 N N . PHE A 1 198 ? 21.596 10.141 -27.661 1.00 78.56 198 PHE A N 1
ATOM 1628 C CA . PHE A 1 198 ? 20.498 10.574 -28.528 1.00 78.56 198 PHE A CA 1
ATOM 1629 C C . PHE A 1 198 ? 20.232 12.083 -28.448 1.00 78.56 198 PHE A C 1
ATOM 1631 O O . PHE A 1 198 ? 19.922 12.707 -29.466 1.00 78.56 198 PHE A O 1
ATOM 1638 N N . ASP A 1 199 ? 20.369 12.687 -27.267 1.00 74.31 199 ASP A N 1
ATOM 1639 C CA . ASP A 1 199 ? 20.122 14.118 -27.066 1.00 74.31 199 ASP A CA 1
ATOM 1640 C C . ASP A 1 199 ? 21.147 15.005 -27.775 1.00 74.31 199 ASP A C 1
ATOM 1642 O O . ASP A 1 199 ? 20.799 16.080 -28.276 1.00 74.31 199 ASP A O 1
ATOM 1646 N N . LYS A 1 200 ? 22.383 14.521 -27.911 1.00 68.69 200 LYS A N 1
ATOM 1647 C CA . LYS A 1 200 ? 23.460 15.217 -28.625 1.00 68.69 200 LYS A CA 1
ATOM 1648 C C . LYS A 1 200 ? 23.293 15.222 -30.136 1.00 68.69 200 LYS A C 1
ATOM 1650 O O . LYS A 1 200 ? 24.007 15.950 -30.817 1.00 68.69 200 LYS A O 1
ATOM 1655 N N . VAL A 1 201 ? 22.348 14.461 -30.686 1.00 68.50 201 VAL A N 1
ATOM 1656 C CA . VAL A 1 201 ? 22.114 14.472 -32.129 1.00 68.50 201 VAL A CA 1
ATOM 1657 C C . VAL A 1 201 ? 21.458 15.789 -32.551 1.00 68.50 201 VAL A C 1
ATOM 1659 O O . VAL A 1 201 ? 20.319 16.113 -32.175 1.00 68.50 201 VAL A O 1
ATOM 1662 N N . GLU A 1 202 ? 22.195 16.557 -33.353 1.00 56.41 202 GLU A N 1
ATOM 1663 C CA . GLU A 1 202 ? 21.714 17.788 -33.970 1.00 56.41 202 GLU A CA 1
ATOM 1664 C C . GLU A 1 202 ? 20.667 17.470 -35.037 1.00 56.41 202 GLU A C 1
ATOM 1666 O O . GLU A 1 202 ? 20.813 16.571 -35.864 1.00 56.41 202 GLU A O 1
ATOM 1671 N N . THR A 1 203 ? 19.569 18.213 -35.011 1.00 57.25 203 THR A N 1
ATOM 1672 C CA . THR A 1 203 ? 18.434 18.025 -35.916 1.00 57.25 203 THR A CA 1
ATOM 1673 C C . THR A 1 203 ? 17.937 19.405 -36.323 1.00 57.25 203 THR A C 1
ATOM 1675 O O . THR A 1 203 ? 17.501 20.191 -35.491 1.00 57.25 203 THR A O 1
ATOM 1678 N N . SER A 1 204 ? 18.018 19.721 -37.614 1.00 44.25 204 SER A N 1
ATOM 1679 C CA . SER A 1 204 ? 17.746 21.051 -38.183 1.00 44.25 204 SER A CA 1
ATOM 1680 C C . SER A 1 204 ? 16.252 21.405 -38.310 1.00 44.25 204 SER A C 1
ATOM 1682 O O . SER A 1 204 ? 15.893 22.335 -39.028 1.00 44.25 204 SER A O 1
ATOM 1684 N N . SER A 1 205 ? 15.358 20.670 -37.641 1.00 48.84 205 SER A N 1
ATOM 1685 C CA . SER A 1 205 ? 13.900 20.788 -37.788 1.00 48.84 205 SER A CA 1
ATOM 1686 C C . SER A 1 205 ? 13.202 21.161 -36.480 1.00 48.84 205 SER A C 1
ATOM 1688 O O . SER A 1 205 ? 13.566 20.644 -35.428 1.00 48.84 205 SER A O 1
ATOM 1690 N N . THR A 1 206 ? 12.116 21.939 -36.564 1.00 45.91 206 THR A N 1
ATOM 1691 C CA . THR A 1 206 ? 11.275 22.369 -35.425 1.00 45.91 206 THR A CA 1
ATOM 1692 C C . THR A 1 206 ? 10.674 21.206 -34.619 1.00 45.91 206 THR A C 1
ATOM 1694 O O . THR A 1 206 ? 10.426 21.361 -33.429 1.00 45.91 206 THR A O 1
ATOM 1697 N N . ILE A 1 207 ? 10.469 20.032 -35.240 1.00 51.47 207 ILE A N 1
ATOM 1698 C CA . ILE A 1 207 ? 10.173 18.763 -34.550 1.00 51.47 207 ILE A CA 1
ATOM 1699 C C . ILE A 1 207 ? 11.241 17.738 -34.964 1.00 51.47 207 ILE A C 1
ATOM 1701 O O . ILE A 1 207 ? 11.120 17.121 -36.025 1.00 51.47 207 ILE A O 1
ATOM 1705 N N . PRO A 1 208 ? 12.306 17.573 -34.172 1.00 61.91 208 PRO A N 1
ATOM 1706 C CA . PRO A 1 208 ? 13.435 16.718 -34.515 1.00 61.91 208 PRO A CA 1
ATOM 1707 C C . PRO A 1 208 ? 13.075 15.225 -34.522 1.00 61.91 208 PRO A C 1
ATOM 1709 O O . PRO A 1 208 ? 12.753 14.634 -33.489 1.00 61.91 208 PRO A O 1
ATOM 1712 N N . SER A 1 209 ? 13.138 14.607 -35.707 1.00 68.69 209 SER A N 1
ATOM 1713 C CA . SER A 1 209 ? 12.982 13.159 -35.899 1.00 68.69 209 SER A CA 1
ATOM 1714 C C . SER A 1 209 ? 14.330 12.507 -36.195 1.00 68.69 209 SER A C 1
ATOM 1716 O O . SER A 1 209 ? 15.050 12.936 -37.095 1.00 68.69 209 SER A O 1
ATOM 1718 N N . PHE A 1 210 ? 14.629 11.398 -35.524 1.00 74.25 210 PHE A N 1
ATOM 1719 C CA . PHE A 1 210 ? 15.824 10.602 -35.764 1.00 74.25 210 PHE A CA 1
ATOM 1720 C C . PHE A 1 210 ? 15.758 9.876 -37.118 1.00 74.25 210 PHE A C 1
ATOM 1722 O O . PHE A 1 210 ? 14.778 9.191 -37.449 1.00 74.25 210 PHE A O 1
ATOM 1729 N N . SER A 1 211 ? 16.822 10.017 -37.914 1.00 70.06 211 SER A N 1
ATOM 1730 C CA . SER A 1 211 ? 17.060 9.189 -39.096 1.00 70.06 211 SER A CA 1
ATOM 1731 C C . SER A 1 211 ? 17.458 7.767 -38.682 1.00 70.06 211 SER A C 1
ATOM 1733 O O . SER A 1 211 ? 17.997 7.547 -37.599 1.00 70.06 211 SER A O 1
ATOM 1735 N N . ASN A 1 212 ? 17.232 6.780 -39.554 1.00 67.88 212 ASN A N 1
ATOM 1736 C CA . ASN A 1 212 ? 17.598 5.393 -39.244 1.00 67.88 212 ASN A CA 1
ATOM 1737 C C . ASN A 1 212 ? 19.121 5.197 -39.083 1.00 67.88 212 ASN A C 1
ATOM 1739 O O . ASN A 1 212 ? 19.532 4.245 -38.433 1.00 67.88 212 ASN A O 1
ATOM 1743 N N . ARG A 1 213 ? 19.950 6.084 -39.658 1.00 70.25 213 ARG A N 1
ATOM 1744 C CA . ARG A 1 213 ? 21.419 6.005 -39.577 1.00 70.25 213 ARG A CA 1
ATOM 1745 C C . ARG A 1 213 ? 21.943 6.300 -38.168 1.00 70.25 213 ARG A C 1
ATOM 1747 O O . ARG A 1 213 ? 23.002 5.810 -37.804 1.00 70.25 213 ARG A O 1
ATOM 1754 N N . ILE A 1 214 ? 21.188 7.056 -37.368 1.00 73.00 214 ILE A N 1
ATOM 1755 C CA . ILE A 1 214 ? 21.586 7.438 -36.005 1.00 73.00 214 ILE A CA 1
ATOM 1756 C C . ILE A 1 214 ? 21.732 6.209 -35.111 1.00 73.00 214 ILE A C 1
ATOM 1758 O O . ILE A 1 214 ? 22.678 6.134 -34.338 1.00 73.00 214 ILE A O 1
ATOM 1762 N N . PHE A 1 215 ? 20.854 5.213 -35.264 1.00 76.19 215 PHE A N 1
ATOM 1763 C CA . PHE A 1 215 ? 20.901 3.994 -34.455 1.00 76.19 215 PHE A CA 1
ATOM 1764 C C . PHE A 1 215 ? 22.201 3.194 -34.647 1.00 76.19 215 PHE A C 1
ATOM 1766 O O . PHE A 1 215 ? 22.568 2.439 -33.759 1.00 76.19 215 PHE A O 1
ATOM 1773 N N . SER A 1 216 ? 22.937 3.373 -35.750 1.00 71.00 216 SER A N 1
ATOM 1774 C CA . SER A 1 216 ? 24.254 2.744 -35.939 1.00 71.00 216 SER A CA 1
ATOM 1775 C C . SER A 1 216 ? 25.360 3.383 -35.092 1.00 71.00 216 SER A C 1
ATOM 1777 O O . SER A 1 216 ? 26.359 2.727 -34.800 1.00 71.00 216 SER A O 1
ATOM 1779 N N . ASN A 1 217 ? 25.169 4.634 -34.667 1.00 72.25 217 ASN A N 1
ATOM 1780 C CA . ASN A 1 217 ? 26.156 5.423 -33.927 1.00 72.25 217 ASN A CA 1
ATOM 1781 C C . ASN A 1 217 ? 25.910 5.438 -32.408 1.00 72.25 217 ASN A C 1
ATOM 1783 O O . ASN A 1 217 ? 26.688 6.045 -31.679 1.00 72.25 217 ASN A O 1
ATOM 1787 N N . ILE A 1 218 ? 24.843 4.790 -31.935 1.00 82.06 218 ILE A N 1
ATOM 1788 C CA . ILE A 1 218 ? 24.544 4.646 -30.506 1.00 82.06 218 ILE A CA 1
ATOM 1789 C C . ILE A 1 218 ? 25.252 3.408 -29.970 1.00 82.06 218 ILE A C 1
ATOM 1791 O O . ILE A 1 218 ? 25.221 2.357 -30.609 1.00 82.06 218 ILE A O 1
ATOM 1795 N N . TYR A 1 219 ? 25.844 3.519 -28.786 1.00 84.81 219 TYR A N 1
ATOM 1796 C CA . TYR A 1 219 ? 26.508 2.418 -28.103 1.00 84.81 219 TYR A CA 1
ATOM 1797 C C . TYR A 1 219 ? 25.774 2.027 -26.823 1.00 84.81 219 TYR A C 1
ATOM 1799 O O . TYR A 1 219 ? 25.228 2.875 -26.116 1.00 84.81 219 TYR A O 1
ATOM 1807 N N . LEU A 1 220 ? 25.800 0.731 -26.529 1.00 88.00 220 LEU A N 1
ATOM 1808 C CA . LEU A 1 220 ? 25.265 0.111 -25.326 1.00 88.00 220 LEU A CA 1
ATOM 1809 C C . LEU A 1 220 ? 26.402 -0.502 -24.510 1.00 88.00 220 LEU A C 1
ATOM 1811 O O . LEU A 1 220 ? 27.360 -1.035 -25.077 1.00 88.00 220 LEU A O 1
ATOM 1815 N N . ARG A 1 221 ? 26.263 -0.481 -23.185 1.00 88.06 221 ARG A N 1
ATOM 1816 C CA . ARG A 1 221 ? 27.085 -1.294 -22.282 1.00 88.06 221 ARG A CA 1
ATOM 1817 C C . ARG A 1 221 ? 26.444 -2.666 -22.183 1.00 88.06 221 ARG A C 1
ATOM 1819 O O . ARG A 1 221 ? 25.275 -2.755 -21.835 1.00 88.06 221 ARG A O 1
ATOM 1826 N N . ILE A 1 222 ? 27.176 -3.715 -22.538 1.00 90.12 222 ILE A N 1
ATOM 1827 C CA . ILE A 1 222 ? 26.646 -5.075 -22.598 1.00 90.12 222 ILE A CA 1
ATOM 1828 C C . ILE A 1 222 ? 27.526 -6.017 -21.762 1.00 90.12 222 ILE A C 1
ATOM 1830 O O . ILE A 1 222 ? 28.642 -6.333 -22.180 1.00 90.12 222 ILE A O 1
ATOM 1834 N N . PRO A 1 223 ? 27.049 -6.482 -20.596 1.00 89.75 223 PRO A N 1
ATOM 1835 C CA . PRO A 1 223 ? 27.682 -7.541 -19.819 1.00 89.75 223 PRO A CA 1
ATOM 1836 C C . PRO A 1 223 ? 27.358 -8.934 -20.392 1.00 89.75 223 PRO A C 1
ATOM 1838 O O . PRO A 1 223 ? 26.519 -9.059 -21.295 1.00 89.75 223 PRO A O 1
ATOM 1841 N N . PRO A 1 224 ? 27.983 -10.007 -19.868 1.00 89.44 224 PRO A N 1
ATOM 1842 C CA . PRO A 1 224 ? 27.607 -11.384 -20.185 1.00 89.44 224 PRO A CA 1
ATOM 1843 C C . PRO A 1 224 ? 26.110 -11.647 -19.967 1.00 89.44 224 PRO A C 1
ATOM 1845 O O . PRO A 1 224 ? 25.492 -11.059 -19.082 1.00 89.44 224 PRO A O 1
ATOM 1848 N N . TYR A 1 225 ? 25.519 -12.545 -20.760 1.00 88.00 225 TYR A N 1
ATOM 1849 C CA . TYR A 1 225 ? 24.067 -12.773 -20.774 1.00 88.00 225 TYR A CA 1
ATOM 1850 C C . TYR A 1 225 ? 23.474 -13.118 -19.396 1.00 88.00 225 TYR A C 1
ATOM 1852 O O . TYR A 1 225 ? 22.432 -12.581 -19.027 1.00 88.00 225 TYR A O 1
ATOM 1860 N N . ASP A 1 226 ? 24.147 -13.953 -18.602 1.00 85.56 226 ASP A N 1
ATOM 1861 C CA . ASP A 1 226 ? 23.670 -14.300 -17.256 1.00 85.56 226 ASP A CA 1
ATOM 1862 C C . ASP A 1 226 ? 23.663 -13.075 -16.329 1.00 85.56 226 ASP A C 1
ATOM 1864 O O . ASP A 1 226 ? 22.678 -12.813 -15.636 1.00 85.56 226 ASP A O 1
ATOM 1868 N N . ARG A 1 227 ? 24.704 -12.241 -16.422 1.00 87.06 227 ARG A N 1
ATOM 1869 C CA . ARG A 1 227 ? 24.823 -10.993 -15.661 1.00 87.06 227 ARG A CA 1
ATOM 1870 C C . ARG A 1 227 ? 23.761 -9.963 -16.055 1.00 87.06 227 ARG A C 1
ATOM 1872 O O . ARG A 1 227 ? 23.285 -9.221 -15.199 1.00 87.06 227 ARG A O 1
ATOM 1879 N N . GLN A 1 228 ? 23.324 -9.938 -17.317 1.00 86.62 228 GLN A N 1
ATOM 1880 C CA . GLN A 1 228 ? 22.220 -9.071 -17.758 1.00 86.62 228 GLN A CA 1
ATOM 1881 C C . GLN A 1 228 ? 20.936 -9.338 -16.953 1.00 86.62 228 GLN A C 1
ATOM 1883 O O . GLN A 1 228 ? 20.262 -8.393 -16.538 1.00 86.62 228 GLN A O 1
ATOM 1888 N N . LYS A 1 229 ? 20.619 -10.612 -16.682 1.00 84.12 229 LYS A N 1
ATOM 1889 C CA . LYS A 1 229 ? 19.434 -11.000 -15.899 1.00 84.12 229 LYS A CA 1
ATOM 1890 C C . LYS A 1 229 ? 19.549 -10.606 -14.431 1.00 84.12 229 LYS A C 1
ATOM 1892 O O . LYS A 1 229 ? 18.565 -10.152 -13.852 1.00 84.12 229 LYS A O 1
ATOM 1897 N N . GLU A 1 230 ? 20.734 -10.759 -13.847 1.00 83.25 230 GLU A N 1
ATOM 1898 C CA . GLU A 1 230 ? 21.007 -10.339 -12.469 1.00 83.25 230 GLU A CA 1
ATOM 1899 C C . GLU A 1 230 ? 20.811 -8.832 -12.301 1.00 83.25 230 GLU A C 1
ATOM 1901 O O . GLU A 1 230 ? 20.048 -8.409 -11.439 1.00 83.25 230 GLU A O 1
ATOM 1906 N N . ILE A 1 231 ? 21.396 -8.025 -13.193 1.00 84.19 231 ILE A N 1
ATOM 1907 C CA . ILE A 1 231 ? 21.260 -6.561 -13.160 1.00 84.19 231 ILE A CA 1
ATOM 1908 C C . ILE A 1 231 ? 19.787 -6.144 -13.238 1.00 84.19 231 ILE A C 1
ATOM 1910 O O . ILE A 1 231 ? 19.340 -5.249 -12.522 1.00 84.19 231 ILE A O 1
ATOM 1914 N N . VAL A 1 232 ? 19.005 -6.801 -14.097 1.00 84.06 232 VAL A N 1
ATOM 1915 C CA . VAL A 1 232 ? 17.563 -6.556 -14.199 1.00 84.06 232 VAL A CA 1
ATOM 1916 C C . VAL A 1 232 ? 16.844 -6.887 -12.888 1.00 84.06 232 VAL A C 1
ATOM 1918 O O . VAL A 1 232 ? 15.981 -6.118 -12.457 1.00 84.06 232 VAL A O 1
ATOM 1921 N N . ALA A 1 233 ? 17.172 -8.016 -12.257 1.00 75.00 233 ALA A N 1
ATOM 1922 C CA . ALA A 1 233 ? 16.570 -8.426 -10.994 1.00 75.00 233 ALA A CA 1
ATOM 1923 C C . ALA A 1 233 ? 16.913 -7.447 -9.859 1.00 75.00 233 ALA A C 1
ATOM 1925 O O . ALA A 1 233 ? 16.011 -7.016 -9.137 1.00 75.00 233 ALA A O 1
ATOM 1926 N N . ASP A 1 234 ? 18.177 -7.040 -9.757 1.00 80.94 234 ASP A N 1
ATOM 1927 C CA . ASP A 1 234 ? 18.661 -6.084 -8.759 1.00 80.94 234 ASP A CA 1
ATOM 1928 C C . ASP A 1 234 ? 17.974 -4.720 -8.914 1.00 80.94 234 ASP A C 1
ATOM 1930 O O . ASP A 1 234 ? 17.433 -4.176 -7.946 1.00 80.94 234 ASP A O 1
ATOM 1934 N N . ASN A 1 235 ? 17.884 -4.209 -10.148 1.00 78.62 235 ASN A N 1
ATOM 1935 C CA . ASN A 1 235 ? 17.189 -2.955 -10.447 1.00 78.62 235 ASN A CA 1
ATOM 1936 C C . ASN A 1 235 ? 15.707 -3.012 -10.044 1.00 78.62 235 ASN A C 1
ATOM 1938 O O . ASN A 1 235 ? 15.180 -2.066 -9.458 1.00 78.62 235 ASN A O 1
ATOM 1942 N N . LEU A 1 236 ? 15.016 -4.120 -10.332 1.00 76.25 236 LEU A N 1
ATOM 1943 C CA . LEU A 1 236 ? 13.615 -4.291 -9.941 1.00 76.25 236 LEU A CA 1
ATOM 1944 C C . LEU A 1 236 ? 13.444 -4.352 -8.421 1.00 76.25 236 LEU A C 1
ATOM 1946 O O . LEU A 1 236 ? 12.500 -3.761 -7.895 1.00 76.25 236 LEU A O 1
ATOM 1950 N N . GLN A 1 237 ? 14.349 -5.028 -7.710 1.00 72.50 237 GLN A N 1
ATOM 1951 C CA . GLN A 1 237 ? 14.326 -5.057 -6.248 1.00 72.50 237 GLN A CA 1
ATOM 1952 C C . GLN A 1 237 ? 14.552 -3.672 -5.647 1.00 72.50 237 GLN A C 1
ATOM 1954 O O . GLN A 1 237 ? 13.873 -3.308 -4.686 1.00 72.50 237 GLN A O 1
ATOM 1959 N N . GLN A 1 238 ? 15.477 -2.890 -6.203 1.00 76.19 238 GLN A N 1
ATOM 1960 C CA . GLN A 1 238 ? 15.728 -1.531 -5.740 1.00 76.19 238 GLN A CA 1
ATOM 1961 C C . GLN A 1 238 ? 14.504 -0.633 -5.956 1.00 76.19 238 GLN A C 1
ATOM 1963 O O . GLN A 1 238 ? 14.042 -0.006 -5.004 1.00 76.19 238 GLN A O 1
ATOM 1968 N N . ILE A 1 239 ? 13.912 -0.653 -7.155 1.00 75.81 239 ILE A N 1
ATOM 1969 C CA . ILE A 1 239 ? 12.688 0.106 -7.458 1.00 75.81 239 ILE A CA 1
ATOM 1970 C C . ILE A 1 239 ? 11.546 -0.305 -6.516 1.00 75.81 239 ILE A C 1
ATOM 1972 O O . ILE A 1 239 ? 10.816 0.548 -6.013 1.00 75.81 239 ILE A O 1
ATOM 1976 N N . ALA A 1 240 ? 11.390 -1.604 -6.241 1.00 68.19 240 ALA A N 1
ATOM 1977 C CA . ALA A 1 240 ? 10.380 -2.092 -5.307 1.00 68.19 240 ALA A CA 1
ATOM 1978 C C . ALA A 1 240 ? 10.618 -1.569 -3.880 1.00 68.19 240 ALA A C 1
ATOM 1980 O O . ALA A 1 240 ? 9.683 -1.084 -3.246 1.00 68.19 240 ALA A O 1
ATOM 1981 N N . LYS A 1 241 ? 11.863 -1.607 -3.385 1.00 71.88 241 LYS A N 1
ATOM 1982 C CA . LYS A 1 241 ? 12.227 -1.058 -2.067 1.00 71.88 241 LYS A CA 1
ATOM 1983 C C . LYS A 1 241 ? 11.944 0.442 -1.976 1.00 71.88 241 LYS A C 1
ATOM 1985 O O . LYS A 1 241 ? 11.379 0.890 -0.981 1.00 71.88 241 LYS A O 1
ATOM 1990 N N . GLU A 1 242 ? 12.295 1.206 -3.007 1.00 75.50 242 GLU A N 1
ATOM 1991 C CA . GLU A 1 242 ? 12.032 2.647 -3.072 1.00 75.50 242 GLU A CA 1
ATOM 1992 C C . GLU A 1 242 ? 10.529 2.944 -3.063 1.00 75.50 242 GLU A C 1
ATOM 1994 O O . GLU A 1 242 ? 10.081 3.779 -2.281 1.00 75.50 242 GLU A O 1
ATOM 1999 N N . LYS A 1 243 ? 9.731 2.200 -3.840 1.00 71.50 243 LYS A N 1
ATOM 2000 C CA . LYS A 1 243 ? 8.267 2.343 -3.863 1.00 71.50 243 LYS A CA 1
ATOM 2001 C C . LYS A 1 243 ? 7.610 1.994 -2.530 1.00 71.50 243 LYS A C 1
ATOM 2003 O O . LYS A 1 243 ? 6.673 2.674 -2.123 1.00 71.50 243 LYS A O 1
ATOM 2008 N N . ILE A 1 244 ? 8.105 0.971 -1.832 1.00 69.69 244 ILE A N 1
ATOM 2009 C CA . ILE A 1 244 ? 7.632 0.620 -0.484 1.00 69.69 244 ILE A CA 1
ATOM 2010 C C . ILE A 1 244 ? 7.960 1.742 0.507 1.00 69.69 244 ILE A C 1
ATOM 2012 O O . ILE A 1 244 ? 7.108 2.112 1.311 1.00 69.69 244 ILE A O 1
ATOM 2016 N N . LYS A 1 245 ? 9.167 2.314 0.434 1.00 73.50 245 LYS A N 1
ATOM 2017 C CA . LYS A 1 245 ? 9.577 3.435 1.288 1.00 73.50 245 LYS A CA 1
ATOM 2018 C C . LYS A 1 245 ? 8.747 4.695 1.022 1.00 73.50 245 LYS A C 1
ATOM 2020 O O . LYS A 1 245 ? 8.331 5.350 1.969 1.00 73.50 245 LYS A O 1
ATOM 2025 N N . GLU A 1 246 ? 8.489 5.014 -0.245 1.00 74.50 246 GLU A N 1
ATOM 2026 C CA . GLU A 1 246 ? 7.629 6.131 -0.659 1.00 74.50 246 GLU A CA 1
ATOM 2027 C C . GLU A 1 246 ? 6.194 5.946 -0.140 1.00 74.50 246 GLU A C 1
ATOM 2029 O O . GLU A 1 246 ? 5.631 6.858 0.460 1.00 74.50 246 GLU A O 1
ATOM 2034 N N . ALA A 1 247 ? 5.626 4.745 -0.294 1.00 66.38 247 ALA A N 1
ATOM 2035 C CA . ALA A 1 247 ? 4.295 4.419 0.217 1.00 66.38 247 ALA A CA 1
ATOM 2036 C C . ALA A 1 247 ? 4.211 4.485 1.752 1.00 66.38 247 ALA A C 1
ATOM 2038 O O . ALA A 1 247 ? 3.203 4.945 2.286 1.00 66.38 247 ALA A O 1
ATOM 2039 N N . ALA A 1 248 ? 5.262 4.056 2.458 1.00 64.25 248 ALA A N 1
ATOM 2040 C CA . ALA A 1 248 ? 5.351 4.194 3.908 1.00 64.25 248 ALA A CA 1
ATOM 2041 C C . ALA A 1 248 ? 5.386 5.673 4.329 1.00 64.25 248 ALA A C 1
ATOM 2043 O O . ALA A 1 248 ? 4.588 6.071 5.168 1.00 64.25 248 ALA A O 1
ATOM 2044 N N . GLY A 1 249 ? 6.213 6.502 3.680 1.00 71.31 249 GLY A N 1
ATOM 2045 C CA . GLY A 1 249 ? 6.269 7.943 3.956 1.00 71.31 249 GLY A CA 1
ATOM 2046 C C . GLY A 1 249 ? 4.938 8.658 3.700 1.00 71.31 249 GLY A C 1
ATOM 2047 O O . GLY A 1 249 ? 4.478 9.414 4.545 1.00 71.31 249 GLY A O 1
ATOM 2048 N N . LEU A 1 250 ? 4.259 8.350 2.590 1.00 66.69 250 LEU A N 1
ATOM 2049 C CA . LEU A 1 250 ? 2.913 8.867 2.297 1.00 66.69 250 LEU A CA 1
ATOM 2050 C C . LEU A 1 250 ? 1.879 8.452 3.354 1.00 66.69 250 LEU A C 1
ATOM 2052 O O . LEU A 1 250 ? 1.000 9.236 3.704 1.00 66.69 250 LEU A O 1
ATOM 2056 N N . SER A 1 251 ? 1.960 7.215 3.848 1.00 63.75 251 SER A N 1
ATOM 2057 C CA . SER A 1 251 ? 1.110 6.739 4.943 1.00 63.75 251 SER A CA 1
ATOM 2058 C C . SER A 1 251 ? 1.383 7.508 6.236 1.00 63.75 251 SER A C 1
ATOM 2060 O O . SER A 1 251 ? 0.437 7.857 6.938 1.00 63.75 251 SER A O 1
ATOM 2062 N N . ASP A 1 252 ? 2.648 7.786 6.546 1.00 66.56 252 ASP A N 1
ATOM 2063 C CA . ASP A 1 252 ? 3.033 8.548 7.735 1.00 66.56 252 ASP A CA 1
ATOM 2064 C C . ASP A 1 252 ? 2.554 10.007 7.642 1.00 66.56 252 ASP A C 1
ATOM 2066 O O . ASP A 1 252 ? 1.975 10.525 8.598 1.00 66.56 252 ASP A O 1
ATOM 2070 N N . ASP A 1 253 ? 2.694 10.644 6.475 1.00 65.88 253 ASP A N 1
ATOM 2071 C CA . ASP A 1 253 ? 2.188 11.999 6.218 1.00 65.88 253 ASP A CA 1
ATOM 2072 C C . ASP A 1 253 ? 0.656 12.066 6.349 1.00 65.88 253 ASP A C 1
ATOM 2074 O O . ASP A 1 253 ? 0.113 12.987 6.963 1.00 65.88 253 ASP A O 1
ATOM 2078 N N . LEU A 1 254 ? -0.063 11.068 5.822 1.00 63.50 254 LEU A N 1
ATOM 2079 C CA . LEU A 1 254 ? -1.517 10.967 5.976 1.00 63.50 254 LEU A CA 1
ATOM 2080 C C . LEU A 1 254 ? -1.929 10.779 7.439 1.00 63.50 254 LEU A C 1
ATOM 2082 O O . LEU A 1 254 ? -2.876 11.425 7.884 1.00 63.50 254 LEU A O 1
ATOM 2086 N N . GLN A 1 255 ? -1.214 9.940 8.194 1.00 64.38 255 GLN A N 1
ATOM 2087 C CA . GLN A 1 255 ? -1.455 9.761 9.628 1.00 64.38 255 GLN A CA 1
ATOM 2088 C C . GLN A 1 255 ? -1.190 11.051 10.410 1.00 64.38 255 GLN A C 1
ATOM 2090 O O . GLN A 1 255 ? -1.948 11.377 11.323 1.00 64.38 255 GLN A O 1
ATOM 2095 N N . TYR A 1 256 ? -0.147 11.804 10.049 1.00 66.94 256 TYR A N 1
ATOM 2096 C CA . TYR A 1 256 ? 0.154 13.097 10.659 1.00 66.94 256 TYR A CA 1
ATOM 2097 C C . TYR A 1 256 ? -0.969 14.114 10.414 1.00 66.94 256 TYR A C 1
ATOM 2099 O O . TYR A 1 256 ? -1.459 14.725 11.364 1.00 66.94 256 TYR A O 1
ATOM 2107 N N . ILE A 1 257 ? -1.429 14.239 9.164 1.00 63.59 257 ILE A N 1
ATOM 2108 C CA . ILE A 1 257 ? -2.536 15.132 8.793 1.00 63.59 257 ILE A CA 1
ATOM 2109 C C . ILE A 1 257 ? -3.832 14.713 9.500 1.00 63.59 257 ILE A C 1
ATOM 2111 O O . ILE A 1 257 ? -4.532 15.560 10.055 1.00 63.59 257 ILE A O 1
ATOM 2115 N N . GLU A 1 258 ? -4.156 13.417 9.522 1.00 61.66 258 GLU A N 1
ATOM 2116 C CA . GLU A 1 258 ? -5.343 12.899 10.213 1.00 61.66 258 GLU A CA 1
ATOM 2117 C C . GLU A 1 258 ? -5.287 13.210 11.716 1.00 61.66 258 GLU A C 1
ATOM 2119 O O . GLU A 1 258 ? -6.268 13.692 12.284 1.00 61.66 258 GLU A O 1
ATOM 2124 N N . LYS A 1 259 ? -4.121 13.030 12.348 1.00 66.00 259 LYS A N 1
ATOM 2125 C CA . LYS A 1 259 ? -3.881 13.377 13.753 1.00 66.00 259 LYS A CA 1
ATOM 2126 C C . LYS A 1 259 ? -4.071 14.870 14.029 1.00 66.00 259 LYS A C 1
ATOM 2128 O O . LYS A 1 259 ? -4.733 15.217 15.007 1.00 66.00 259 LYS A O 1
ATOM 2133 N N . GLU A 1 260 ? -3.499 15.746 13.208 1.00 66.31 260 GLU A N 1
ATOM 2134 C CA . GLU A 1 260 ? -3.583 17.200 13.394 1.00 66.31 260 GLU A CA 1
ATOM 2135 C C . GLU A 1 260 ? -5.028 17.701 13.245 1.00 66.31 260 GLU A C 1
ATOM 2137 O O . GLU A 1 260 ? -5.552 18.390 14.126 1.00 66.31 260 GLU A O 1
ATOM 2142 N N . VAL A 1 261 ? -5.712 17.271 12.179 1.00 70.12 261 VAL A N 1
ATOM 2143 C CA . VAL A 1 261 ? -7.111 17.628 11.907 1.00 70.12 261 VAL A CA 1
ATOM 2144 C C . VAL A 1 261 ? -8.035 17.102 13.005 1.00 70.12 261 VAL A C 1
ATOM 2146 O O . VAL A 1 261 ? -8.901 17.837 13.485 1.00 70.12 261 VAL A O 1
ATOM 2149 N N . PHE A 1 262 ? -7.850 15.852 13.441 1.00 68.56 262 PHE A N 1
ATOM 2150 C CA . PHE A 1 262 ? -8.691 15.254 14.477 1.00 68.56 262 PHE A CA 1
ATOM 2151 C C . PHE A 1 262 ? -8.453 15.884 15.855 1.00 68.56 262 PHE A C 1
ATOM 2153 O O . PHE A 1 262 ? -9.412 16.121 16.590 1.00 68.56 262 PHE A O 1
ATOM 2160 N N . SER A 1 263 ? -7.197 16.207 16.190 1.00 66.31 263 SER A N 1
ATOM 2161 C CA . SER A 1 263 ? -6.849 16.915 17.428 1.00 66.31 263 SER A CA 1
ATOM 2162 C C . SER A 1 263 ? -7.527 18.284 17.492 1.00 66.31 263 SER A C 1
ATOM 2164 O O . SER A 1 263 ? -8.225 18.591 18.462 1.00 66.31 263 SER A O 1
ATOM 2166 N N . SER A 1 264 ? -7.405 19.076 16.420 1.00 69.31 264 SER A N 1
ATOM 2167 C CA . SER A 1 264 ? -8.050 20.389 16.334 1.00 69.31 264 SER A CA 1
ATOM 2168 C C . SER A 1 264 ? -9.571 20.275 16.426 1.00 69.31 264 SER A C 1
ATOM 2170 O O . SER A 1 264 ? -10.192 20.988 17.215 1.00 69.31 264 SER A O 1
ATOM 2172 N N . PHE A 1 265 ? -10.175 19.355 15.666 1.00 75.50 265 PHE A N 1
ATOM 2173 C CA . PHE A 1 265 ? -11.620 19.130 15.693 1.00 75.50 265 PHE A CA 1
ATOM 2174 C C . PHE A 1 265 ? -12.108 18.806 17.103 1.00 75.50 265 PHE A C 1
ATOM 2176 O O . PHE A 1 265 ? -13.099 19.363 17.575 1.00 75.50 265 PHE A O 1
ATOM 2183 N N . ALA A 1 266 ? -11.421 17.903 17.791 1.00 71.06 266 ALA A N 1
ATOM 2184 C CA . ALA A 1 266 ? -11.903 17.418 19.063 1.00 71.06 266 ALA A CA 1
ATOM 2185 C C . ALA A 1 266 ? -11.642 18.370 20.227 1.00 71.06 266 ALA A C 1
ATOM 2187 O O . ALA A 1 266 ? -12.429 18.388 21.168 1.00 71.06 266 ALA A O 1
ATOM 2188 N N . HIS A 1 267 ? -10.599 19.194 20.160 1.00 75.38 267 HIS A N 1
ATOM 2189 C CA . HIS A 1 267 ? -10.438 20.308 21.087 1.00 75.38 267 HIS A CA 1
ATOM 2190 C C . HIS A 1 267 ? -11.610 21.297 20.971 1.00 75.38 267 HIS A C 1
ATOM 2192 O O . HIS A 1 267 ? -12.210 21.679 21.981 1.00 75.38 267 HIS A O 1
ATOM 2198 N N . ASP A 1 268 ? -11.988 21.668 19.747 1.00 73.00 268 ASP A N 1
ATOM 2199 C CA . ASP A 1 268 ? -13.089 22.606 19.516 1.00 73.00 268 ASP A CA 1
ATOM 2200 C C . ASP A 1 268 ? -14.439 21.992 19.904 1.00 73.00 268 ASP A C 1
ATOM 2202 O O . ASP A 1 268 ? -15.250 22.622 20.589 1.00 73.00 268 ASP A O 1
ATOM 2206 N N . PHE A 1 269 ? -14.656 20.724 19.556 1.00 77.56 269 PHE A N 1
ATOM 2207 C CA . PHE A 1 269 ? -15.860 19.991 19.933 1.00 77.56 269 PHE A CA 1
ATOM 2208 C C . PHE A 1 269 ? -15.934 19.728 21.444 1.00 77.56 269 PHE A C 1
ATOM 2210 O O . PHE A 1 269 ? -16.998 19.874 22.044 1.00 77.56 269 PHE A O 1
ATOM 2217 N N . GLY A 1 270 ? -14.809 19.414 22.089 1.00 77.56 270 GLY A N 1
ATOM 2218 C CA . GLY A 1 270 ? -14.704 19.232 23.536 1.00 77.56 270 GLY A CA 1
ATOM 2219 C C . GLY A 1 270 ? -15.082 20.499 24.303 1.00 77.56 270 GLY A C 1
ATOM 2220 O O . GLY A 1 270 ? -15.844 20.427 25.266 1.00 77.56 270 GLY A O 1
ATOM 2221 N N . LYS A 1 271 ? -14.660 21.680 23.830 1.00 76.75 271 LYS A N 1
ATOM 2222 C CA . LYS A 1 271 ? -15.107 22.969 24.392 1.00 76.75 271 LYS A CA 1
ATOM 2223 C C . LYS A 1 271 ? -16.615 23.167 24.280 1.00 76.75 271 LYS A C 1
ATOM 2225 O O . LYS A 1 271 ? -17.244 23.617 25.238 1.00 76.75 271 LYS A O 1
ATOM 2230 N N . ILE A 1 272 ? -17.201 22.830 23.130 1.00 79.94 272 ILE A N 1
ATOM 2231 C CA . ILE A 1 272 ? -18.657 22.889 22.945 1.00 79.94 272 ILE A CA 1
ATOM 2232 C C . ILE A 1 272 ? -19.341 21.954 23.944 1.00 79.94 272 ILE A C 1
ATOM 2234 O O . ILE A 1 272 ? -20.309 22.362 24.587 1.00 79.94 272 ILE A O 1
ATOM 2238 N N . LEU A 1 273 ? -18.822 20.734 24.120 1.00 80.88 273 LEU A N 1
ATOM 2239 C CA . LEU A 1 273 ? -19.407 19.782 25.053 1.00 80.88 273 LEU A CA 1
ATOM 2240 C C . LEU A 1 273 ? -19.341 20.284 26.501 1.00 80.88 273 LEU A C 1
ATOM 2242 O O . LEU A 1 273 ? -20.361 20.278 27.184 1.00 80.88 273 LEU A O 1
ATOM 2246 N N . LEU A 1 274 ? -18.196 20.798 26.953 1.00 78.50 274 LEU A N 1
ATOM 2247 C CA . LEU A 1 274 ? -18.054 21.360 28.302 1.00 78.50 274 LEU A CA 1
ATOM 2248 C C . LEU A 1 274 ? -19.071 22.479 28.574 1.00 78.50 274 LEU A C 1
ATOM 2250 O O . LEU A 1 274 ? -19.675 22.519 29.646 1.00 78.50 274 LEU A O 1
ATOM 2254 N N . ASN A 1 275 ? -19.319 23.344 27.586 1.00 81.38 275 ASN A N 1
ATOM 2255 C CA . ASN A 1 275 ? -20.321 24.407 27.690 1.00 81.38 275 ASN A CA 1
ATOM 2256 C C . ASN A 1 275 ? -21.757 23.869 27.773 1.00 81.38 275 ASN A C 1
ATOM 2258 O O . ASN A 1 275 ? -22.599 24.437 28.463 1.00 81.38 275 ASN A O 1
ATOM 2262 N N . VAL A 1 276 ? -22.074 22.785 27.064 1.00 80.69 276 VAL A N 1
ATOM 2263 C CA . VAL A 1 276 ? -23.402 22.165 27.164 1.00 80.69 276 VAL A CA 1
ATOM 2264 C C . VAL A 1 276 ? -23.555 21.442 28.503 1.00 80.69 276 VAL A C 1
ATOM 2266 O O . VAL A 1 276 ? -24.596 21.588 29.139 1.00 80.69 276 VAL A O 1
ATOM 2269 N N . SER A 1 277 ? -22.520 20.740 28.974 1.00 82.06 277 SER A N 1
ATOM 2270 C CA . SER A 1 277 ? -22.522 20.079 30.283 1.00 82.06 277 SER A CA 1
ATOM 2271 C C . SER A 1 277 ? -22.774 21.071 31.416 1.00 82.06 277 SER A C 1
ATOM 2273 O O . SER A 1 277 ? -23.612 20.813 32.277 1.00 82.06 277 SER A O 1
ATOM 2275 N N . SER A 1 278 ? -22.098 22.225 31.404 1.00 84.56 278 SER A N 1
ATOM 2276 C CA . SER A 1 278 ? -22.286 23.251 32.435 1.00 84.56 278 SER A CA 1
ATOM 2277 C C . SER A 1 278 ? -23.705 23.827 32.417 1.00 84.56 278 SER A C 1
ATOM 2279 O O . SER A 1 278 ? -24.317 23.994 33.469 1.00 84.56 278 SER A O 1
ATOM 2281 N N . ASN A 1 279 ? -24.286 24.049 31.235 1.00 85.31 279 ASN A N 1
ATOM 2282 C CA . ASN A 1 279 ? -25.677 24.487 31.114 1.00 85.31 279 ASN A CA 1
ATOM 2283 C C . ASN A 1 279 ? -26.671 23.428 31.622 1.00 85.31 279 ASN A C 1
ATOM 2285 O O . ASN A 1 279 ? -27.634 23.775 32.309 1.00 85.31 279 ASN A O 1
ATOM 2289 N N . ILE A 1 280 ? -26.438 22.142 31.332 1.00 86.12 280 ILE A N 1
ATOM 2290 C CA . ILE A 1 280 ? -27.251 21.041 31.875 1.00 86.12 280 ILE A CA 1
ATOM 2291 C C . ILE A 1 280 ? -27.142 21.008 33.402 1.00 86.12 280 ILE A C 1
ATOM 2293 O O . ILE A 1 280 ? -28.154 20.829 34.081 1.00 86.12 280 ILE A O 1
ATOM 2297 N N . GLU A 1 281 ? -25.949 21.218 33.960 1.00 87.69 281 GLU A N 1
ATOM 2298 C CA . GLU A 1 281 ? -25.734 21.270 35.406 1.00 87.69 281 GLU A CA 1
ATOM 2299 C C . GLU A 1 281 ? -26.485 22.444 36.053 1.00 87.69 281 GLU A C 1
ATOM 2301 O O . GLU A 1 281 ? -27.173 22.251 37.056 1.00 87.69 281 GLU A O 1
ATOM 2306 N N . VAL A 1 282 ? -26.446 23.635 35.442 1.00 91.44 282 VAL A N 1
ATOM 2307 C CA . VAL A 1 282 ? -27.212 24.810 35.894 1.00 91.44 282 VAL A CA 1
ATOM 2308 C C . VAL A 1 282 ? -28.714 24.515 35.913 1.00 91.44 282 VAL A C 1
ATOM 2310 O O . VAL A 1 282 ? -29.368 24.759 36.928 1.00 91.44 282 VAL A O 1
ATOM 2313 N N . ILE A 1 283 ? -29.261 23.945 34.833 1.00 90.00 283 ILE A N 1
ATOM 2314 C CA . ILE A 1 283 ? -30.684 23.571 34.756 1.00 90.00 283 ILE A CA 1
ATOM 2315 C C . ILE A 1 283 ? -31.019 22.512 35.811 1.00 90.00 283 ILE A C 1
ATOM 2317 O O . ILE A 1 283 ? -32.016 22.630 36.521 1.00 90.00 283 ILE A O 1
ATOM 2321 N N . THR A 1 284 ? -30.166 21.498 35.952 1.00 90.19 284 THR A N 1
ATOM 2322 C CA . THR A 1 284 ? -30.343 20.418 36.929 1.00 90.19 284 THR A CA 1
ATOM 2323 C C . THR A 1 284 ? -30.376 20.966 38.354 1.00 90.19 284 THR A C 1
ATOM 2325 O O . THR A 1 284 ? -31.231 20.573 39.145 1.00 90.19 284 THR A O 1
ATOM 2328 N N . ASN A 1 285 ? -29.472 21.886 38.691 1.00 92.44 285 ASN A N 1
ATOM 2329 C CA . ASN A 1 285 ? -29.402 22.493 40.017 1.00 92.44 285 ASN A CA 1
ATOM 2330 C C . ASN A 1 285 ? -30.591 23.424 40.276 1.00 92.44 285 ASN A C 1
ATOM 2332 O O . ASN A 1 285 ? -31.161 23.383 41.364 1.00 92.44 285 ASN A O 1
ATOM 2336 N N . TYR A 1 286 ? -31.028 24.191 39.273 1.00 93.56 286 TYR A N 1
ATOM 2337 C CA . TYR A 1 286 ? -32.238 25.007 39.374 1.00 93.56 286 TYR A CA 1
ATOM 2338 C C . TYR A 1 286 ? -33.489 24.157 39.647 1.00 93.56 286 TYR A C 1
ATOM 2340 O O . TYR A 1 286 ? -34.264 24.471 40.548 1.00 93.56 286 TYR A O 1
ATOM 2348 N N . LEU A 1 287 ? -33.666 23.043 38.928 1.00 91.38 287 LEU A N 1
ATOM 2349 C CA . LEU A 1 287 ? -34.805 22.142 39.133 1.00 91.38 287 LEU A CA 1
ATOM 2350 C C . LEU A 1 287 ? -34.758 21.440 40.500 1.00 91.38 287 LEU A C 1
ATOM 2352 O O . LEU A 1 287 ? -35.792 21.317 41.151 1.00 91.38 287 LEU A O 1
ATOM 2356 N N . LYS A 1 288 ? -33.571 21.041 40.978 1.00 91.00 288 LYS A N 1
ATOM 2357 C CA . LYS A 1 288 ? -33.392 20.510 42.343 1.00 91.00 288 LYS A CA 1
ATOM 2358 C C . LYS A 1 288 ? -33.754 21.534 43.422 1.00 91.00 288 LYS A C 1
ATOM 2360 O O . LYS A 1 288 ? -34.361 21.170 44.421 1.00 91.00 288 LYS A O 1
ATOM 2365 N N . GLU A 1 289 ? -33.406 22.804 43.224 1.00 92.75 289 GLU A N 1
ATOM 2366 C CA . GLU A 1 289 ? -33.793 23.891 44.132 1.00 92.75 289 GLU A CA 1
ATOM 2367 C C . GLU A 1 289 ? -35.310 24.112 44.157 1.00 92.75 289 GLU A C 1
ATOM 2369 O O . GLU A 1 289 ? -35.880 24.342 45.223 1.00 92.75 289 GLU A O 1
ATOM 2374 N N . LEU A 1 290 ? -35.983 24.025 43.005 1.00 91.38 290 LEU A N 1
ATOM 2375 C CA . LEU A 1 290 ? -37.445 24.115 42.942 1.00 91.38 290 LEU A CA 1
ATOM 2376 C C . LEU A 1 290 ? -38.132 22.932 43.641 1.00 91.38 290 LEU A C 1
ATOM 2378 O O . LEU A 1 290 ? -39.125 23.148 44.334 1.00 91.38 290 LEU A O 1
ATOM 2382 N N . ASP A 1 291 ? -37.590 21.720 43.503 1.00 92.06 291 ASP A N 1
ATOM 2383 C CA . ASP A 1 291 ? -38.047 20.516 44.214 1.00 92.06 291 ASP A CA 1
ATOM 2384 C C . ASP A 1 291 ? -37.856 20.641 45.729 1.00 92.06 291 ASP A C 1
ATOM 2386 O O . ASP A 1 291 ? -38.796 20.440 46.495 1.00 92.06 291 ASP A O 1
ATOM 2390 N N . TYR A 1 292 ? -36.684 21.109 46.171 1.00 91.19 292 TYR A N 1
ATOM 2391 C CA . TYR A 1 292 ? -36.412 21.382 47.585 1.00 91.19 292 TYR A CA 1
ATOM 2392 C C . TYR A 1 292 ? -37.372 22.422 48.186 1.00 91.19 292 TYR A C 1
ATOM 2394 O O . TYR A 1 292 ? -37.802 22.294 49.333 1.00 91.19 292 TYR A O 1
ATOM 2402 N N . ARG A 1 293 ? -37.742 23.446 47.409 1.00 92.81 293 ARG A N 1
ATOM 2403 C CA . ARG A 1 293 ? -38.712 24.481 47.811 1.00 92.81 293 ARG A CA 1
ATOM 2404 C C . ARG A 1 293 ? -40.171 24.029 47.696 1.00 92.81 293 ARG A C 1
ATOM 2406 O O . ARG A 1 293 ? -41.056 24.805 48.048 1.00 92.81 293 ARG A O 1
ATOM 2413 N N . GLY A 1 294 ? -40.428 22.818 47.199 1.00 88.75 294 GLY A N 1
ATOM 2414 C CA . GLY A 1 294 ? -41.770 22.270 47.002 1.00 88.75 294 GLY A CA 1
ATOM 2415 C C . GLY A 1 294 ? -42.572 22.942 45.884 1.00 88.75 294 GLY A C 1
ATOM 2416 O O . GLY A 1 294 ? -43.798 22.887 45.906 1.00 88.75 294 GLY A O 1
ATOM 2417 N N . VAL A 1 295 ? -41.910 23.612 44.932 1.00 90.94 295 VAL A N 1
ATOM 2418 C CA . VAL A 1 295 ? -42.567 24.264 43.780 1.00 90.94 295 VAL A CA 1
ATOM 2419 C C . VAL A 1 295 ? -42.914 23.246 42.689 1.00 90.94 295 VAL A C 1
ATOM 2421 O O . VAL A 1 295 ? -43.929 23.390 42.013 1.00 90.94 295 VAL A O 1
ATOM 2424 N N . ILE A 1 296 ? -42.073 22.224 42.527 1.00 86.94 296 ILE A N 1
ATOM 2425 C CA . ILE A 1 296 ? -42.269 21.064 41.641 1.00 86.94 296 ILE A CA 1
ATOM 2426 C C . ILE A 1 296 ? -41.909 19.791 42.416 1.00 86.94 296 ILE A C 1
ATOM 2428 O O . ILE A 1 296 ? -41.289 19.906 43.473 1.00 86.94 296 ILE A O 1
ATOM 2432 N N . SER A 1 297 ? -42.208 18.595 41.893 1.00 87.06 297 SER A N 1
ATOM 2433 C CA . SER A 1 297 ? -41.518 17.380 42.332 1.00 87.06 297 SER A CA 1
ATOM 2434 C C . SER A 1 297 ? -40.687 16.764 41.210 1.00 87.06 297 SER A C 1
ATOM 2436 O O . SER A 1 297 ? -41.182 16.494 40.122 1.00 87.06 297 SER A O 1
ATOM 2438 N N . LEU A 1 298 ? -39.420 16.432 41.474 1.00 85.69 298 LEU A N 1
ATOM 2439 C CA . LEU A 1 298 ? -38.602 15.664 40.519 1.00 85.69 298 LEU A CA 1
ATOM 2440 C C . LEU A 1 298 ? -39.132 14.244 40.279 1.00 85.69 298 LEU A C 1
ATOM 2442 O O . LEU A 1 298 ? -38.692 13.584 39.337 1.00 85.69 298 LEU A O 1
ATOM 2446 N N . LYS A 1 299 ? -40.043 13.769 41.134 1.00 85.38 299 LYS A N 1
ATOM 2447 C CA . LYS A 1 299 ? -40.749 12.494 40.974 1.00 85.38 299 LYS A CA 1
ATOM 2448 C C . LYS A 1 299 ? -41.961 12.606 40.052 1.00 85.38 299 LYS A C 1
ATOM 2450 O O . LYS A 1 299 ? -42.515 11.570 39.695 1.00 85.38 299 LYS A O 1
ATOM 2455 N N . ASP A 1 300 ? -42.360 13.821 39.678 1.00 84.00 300 ASP A N 1
ATOM 2456 C CA . ASP A 1 300 ? -43.455 14.029 38.741 1.00 84.00 300 ASP A CA 1
ATOM 2457 C C . ASP A 1 300 ? -43.091 13.438 37.373 1.00 84.00 300 ASP A C 1
ATOM 2459 O O . ASP A 1 300 ? -41.925 13.434 36.957 1.00 84.00 300 ASP A O 1
ATOM 2463 N N . SER A 1 301 ? -44.106 12.920 36.679 1.00 81.19 301 SER A N 1
ATOM 2464 C CA . SER A 1 301 ? -43.969 12.399 35.318 1.00 81.19 301 SER A CA 1
ATOM 2465 C C . SER A 1 301 ? -43.474 13.499 34.380 1.00 81.19 301 SER A C 1
ATOM 2467 O O . SER A 1 301 ? -44.021 14.601 34.356 1.00 81.19 301 SER A O 1
ATOM 2469 N N . ALA A 1 302 ? -42.474 13.186 33.556 1.00 73.88 302 ALA A N 1
ATOM 2470 C CA . ALA A 1 302 ? -41.989 14.084 32.511 1.00 73.88 302 ALA A CA 1
ATOM 2471 C C . ALA A 1 302 ? -42.927 14.153 31.285 1.00 73.88 302 ALA A C 1
ATOM 2473 O O . ALA A 1 302 ? -42.700 14.957 30.380 1.00 73.88 302 ALA A O 1
ATOM 2474 N N . LEU A 1 303 ? -43.965 13.308 31.235 1.00 68.81 303 LEU A N 1
ATOM 2475 C CA . LEU A 1 303 ? -44.957 13.250 30.160 1.00 68.81 303 LEU A CA 1
ATOM 2476 C C . LEU A 1 303 ? -46.295 13.849 30.610 1.00 68.81 303 LEU A C 1
ATOM 2478 O O . LEU A 1 303 ? -46.834 13.466 31.649 1.00 68.81 303 LEU A O 1
ATOM 2482 N N . PHE A 1 304 ? -46.849 14.732 29.776 1.00 61.09 304 PHE A N 1
ATOM 2483 C CA . PHE A 1 304 ? -48.196 15.296 29.911 1.00 61.09 304 PHE A CA 1
ATOM 2484 C C . PHE A 1 304 ? -49.247 14.379 29.253 1.00 61.09 304 PHE A C 1
ATOM 2486 O O . PHE A 1 304 ? -49.913 14.790 28.307 1.00 61.09 304 PHE A O 1
ATOM 2493 N N . GLU A 1 305 ? -49.389 13.128 29.700 1.00 56.50 305 GLU A N 1
ATOM 2494 C CA . GLU A 1 305 ? -50.451 12.227 29.212 1.00 56.50 305 GLU A CA 1
ATOM 2495 C C . GLU A 1 305 ? -51.196 11.533 30.363 1.00 56.50 305 GLU A C 1
ATOM 2497 O O . GLU A 1 305 ? -50.615 11.230 31.404 1.00 56.50 305 GLU A O 1
ATOM 2502 N N . GLU A 1 306 ? -52.494 11.272 30.154 1.00 51.09 306 GLU A N 1
ATOM 2503 C CA . GLU A 1 306 ? -53.486 10.805 31.146 1.00 51.09 306 GLU A CA 1
ATOM 2504 C C . GLU A 1 306 ? -53.160 9.462 31.841 1.00 51.09 306 GLU A C 1
ATOM 2506 O O . GLU A 1 306 ? -53.822 9.112 32.812 1.00 51.09 306 GLU A O 1
ATOM 2511 N N . ASN A 1 307 ? -52.119 8.732 31.419 1.00 50.41 307 ASN A N 1
ATOM 2512 C CA . ASN A 1 307 ? -51.713 7.439 31.992 1.00 50.41 307 ASN A CA 1
ATOM 2513 C C . ASN A 1 307 ? -50.295 7.482 32.599 1.00 50.41 307 ASN A C 1
ATOM 2515 O O . ASN A 1 307 ? -49.406 6.714 32.226 1.00 50.41 307 ASN A O 1
ATOM 2519 N N . ALA A 1 308 ? -50.087 8.387 33.556 1.00 52.91 308 ALA A N 1
ATOM 2520 C CA . ALA A 1 308 ? -48.796 8.684 34.187 1.00 52.91 308 ALA A CA 1
ATOM 2521 C C . ALA A 1 308 ? -48.212 7.572 35.095 1.00 52.91 308 ALA A C 1
ATOM 2523 O O . ALA A 1 308 ? -47.102 7.725 35.597 1.00 52.91 308 ALA A O 1
ATOM 2524 N N . GLU A 1 309 ? -48.889 6.433 35.287 1.00 51.84 309 GLU A N 1
ATOM 2525 C CA . GLU A 1 309 ? -48.410 5.346 36.166 1.00 51.84 309 GLU A CA 1
ATOM 2526 C C . GLU A 1 309 ? -47.177 4.584 35.626 1.00 51.84 309 GLU A C 1
ATOM 2528 O O . GLU A 1 309 ? -46.585 3.778 36.342 1.00 51.84 309 GLU A O 1
ATOM 2533 N N . LYS A 1 310 ? -46.761 4.834 34.374 1.00 53.62 310 LYS A N 1
ATOM 2534 C CA . LYS A 1 310 ? -45.555 4.245 33.747 1.00 53.62 310 LYS A CA 1
ATOM 2535 C C . LYS A 1 310 ? -44.600 5.276 33.124 1.00 53.62 310 LYS A C 1
ATOM 2537 O O . LYS A 1 310 ? -43.695 4.892 32.383 1.00 53.62 310 LYS A O 1
ATOM 2542 N N . GLY A 1 311 ? -44.816 6.567 33.374 1.00 60.28 311 GLY A N 1
ATOM 2543 C CA . GLY A 1 311 ? -43.985 7.638 32.822 1.00 60.28 311 GLY A CA 1
ATOM 2544 C C . GLY A 1 311 ? -42.636 7.749 33.533 1.00 60.28 311 GLY A C 1
ATOM 2545 O O . GLY A 1 311 ? -42.553 7.572 34.744 1.00 60.28 311 GLY A O 1
ATOM 2546 N N . GLU A 1 312 ? -41.578 8.055 32.784 1.00 72.81 312 GLU A N 1
ATOM 2547 C CA . GLU A 1 312 ? -40.273 8.401 33.356 1.00 72.81 312 GLU A CA 1
ATOM 2548 C C . GLU A 1 312 ? -40.376 9.724 34.131 1.00 72.81 312 GLU A C 1
ATOM 2550 O O . GLU A 1 312 ? -40.986 10.687 33.655 1.00 72.81 312 GLU A O 1
ATOM 2555 N N . SER A 1 3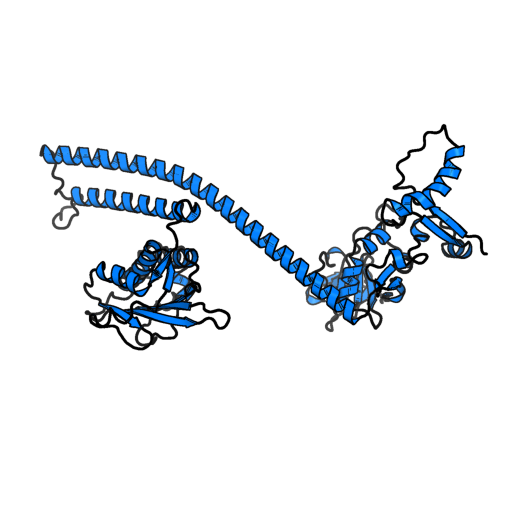13 ? -39.784 9.782 35.322 1.00 84.94 313 SER A N 1
ATOM 2556 C CA . SER A 1 313 ? -39.802 10.994 36.147 1.00 84.94 313 SER A CA 1
ATOM 2557 C C . SER A 1 313 ? -38.855 12.074 35.613 1.00 84.94 313 SER A C 1
ATOM 2559 O O . SER A 1 313 ? -37.839 11.780 34.975 1.00 84.94 313 SER A O 1
ATOM 2561 N N . ILE A 1 314 ? -39.130 13.345 35.925 1.00 82.88 314 ILE A N 1
ATOM 2562 C CA . ILE A 1 314 ? -38.244 14.474 35.576 1.00 82.88 314 ILE A CA 1
ATOM 2563 C C . ILE A 1 314 ? -36.808 14.213 36.069 1.00 82.88 314 ILE A C 1
ATOM 2565 O O . ILE A 1 314 ? -35.837 14.453 35.347 1.00 82.88 314 ILE A O 1
ATOM 2569 N N . GLY A 1 315 ? -36.655 13.666 37.279 1.00 81.19 315 GLY A N 1
ATOM 2570 C CA . GLY A 1 315 ? -35.356 13.312 37.851 1.00 81.19 315 GLY A CA 1
ATOM 2571 C C . GLY A 1 315 ? -34.617 12.203 37.092 1.00 81.19 315 GLY A C 1
ATOM 2572 O O . GLY A 1 315 ? -33.390 12.261 36.968 1.00 81.19 315 GLY A O 1
ATOM 2573 N N . GLU A 1 316 ? -35.330 11.207 36.565 1.00 78.00 316 GLU A N 1
ATOM 2574 C CA . GLU A 1 316 ? -34.752 10.143 35.731 1.00 78.00 316 GLU A CA 1
ATOM 2575 C C . GLU A 1 316 ? -34.315 10.672 34.362 1.00 78.00 316 GLU A C 1
ATOM 2577 O O . GLU A 1 316 ? -33.189 10.391 33.941 1.00 78.00 316 GLU A O 1
ATOM 2582 N N . VAL A 1 317 ? -35.121 11.537 33.733 1.00 80.88 317 VAL A N 1
ATOM 2583 C CA . VAL A 1 317 ? -34.757 12.202 32.471 1.00 80.88 317 VAL A CA 1
ATOM 2584 C C . VAL A 1 317 ? -33.475 13.024 32.634 1.00 80.88 317 VAL A C 1
ATOM 2586 O O . VAL A 1 317 ? -32.571 12.918 31.802 1.00 80.88 317 VAL A O 1
ATOM 2589 N N . LEU A 1 318 ? -33.349 13.798 33.719 1.00 82.81 318 LEU A N 1
ATOM 2590 C CA . LEU A 1 318 ? -32.143 14.584 34.017 1.00 82.81 318 LEU A CA 1
ATOM 2591 C C . LEU A 1 318 ? -30.915 13.698 34.262 1.00 82.81 318 LEU A C 1
ATOM 2593 O O . LEU A 1 318 ? -29.835 13.982 33.739 1.00 82.81 318 LEU A O 1
ATOM 2597 N N . LYS A 1 319 ? -31.066 12.606 35.025 1.00 78.06 319 LYS A N 1
ATOM 2598 C CA . LYS A 1 319 ? -29.983 11.631 35.239 1.00 78.06 319 LYS A CA 1
ATOM 2599 C C . LYS A 1 319 ? -29.519 11.028 33.918 1.00 78.06 319 LYS A C 1
ATOM 2601 O O . LYS A 1 319 ? -28.321 11.010 33.658 1.00 78.06 319 LYS A O 1
ATOM 2606 N N . ARG A 1 320 ? -30.451 10.593 33.068 1.00 76.31 320 ARG A N 1
ATOM 2607 C CA . ARG A 1 320 ? -30.134 10.021 31.757 1.00 76.31 320 ARG A CA 1
ATOM 2608 C C . ARG A 1 320 ? -29.467 11.037 30.833 1.00 76.31 320 ARG A C 1
ATOM 2610 O O . ARG A 1 320 ? -28.519 10.675 30.145 1.00 76.31 320 ARG A O 1
ATOM 2617 N N . LEU A 1 321 ? -29.924 12.291 30.824 1.00 75.25 321 LEU A N 1
ATOM 2618 C CA . LEU A 1 321 ? -29.284 13.369 30.063 1.00 75.25 321 LEU A CA 1
ATOM 2619 C C . LEU A 1 321 ? -27.825 13.553 30.485 1.00 75.25 321 LEU A C 1
ATOM 2621 O O . LEU A 1 321 ? -26.951 13.514 29.622 1.00 75.25 321 LEU A O 1
ATOM 2625 N N . ASN A 1 322 ? -27.553 13.659 31.790 1.00 74.94 322 ASN A N 1
ATOM 2626 C CA . ASN A 1 322 ? -26.185 13.755 32.303 1.00 74.94 322 ASN A CA 1
ATOM 2627 C C . ASN A 1 322 ? -25.348 12.522 31.944 1.00 74.94 322 ASN A C 1
ATOM 2629 O O . ASN A 1 322 ? -24.251 12.668 31.416 1.00 74.94 322 ASN A O 1
ATOM 2633 N N . SER A 1 323 ? -25.868 11.311 32.158 1.00 67.75 323 SER A N 1
ATOM 2634 C CA . SER A 1 323 ? -25.147 10.077 31.825 1.00 67.75 323 SER A CA 1
ATOM 2635 C C . SER A 1 323 ? -24.833 9.960 30.331 1.00 67.75 323 SER A C 1
ATOM 2637 O O . SER A 1 323 ? -23.718 9.592 29.971 1.00 67.75 323 SER A O 1
ATOM 2639 N N . ASN A 1 324 ? -25.775 10.316 29.453 1.00 68.94 324 ASN A N 1
ATOM 2640 C CA . ASN A 1 324 ? -25.553 10.324 28.005 1.00 68.94 324 ASN A CA 1
ATOM 2641 C C . ASN A 1 324 ? -24.507 11.366 27.599 1.00 68.94 324 ASN A C 1
ATOM 2643 O O . ASN A 1 324 ? -23.715 11.130 26.683 1.00 68.94 324 ASN A O 1
ATOM 2647 N N . PHE A 1 325 ? -24.509 12.517 28.270 1.00 74.06 325 PHE A N 1
ATOM 2648 C CA . PHE A 1 325 ? -23.568 13.587 27.996 1.00 74.06 325 PHE A CA 1
ATOM 2649 C C . PHE A 1 325 ? -22.145 13.212 28.424 1.00 74.06 325 PHE A C 1
ATOM 2651 O O . PHE A 1 325 ? -21.228 13.289 27.607 1.00 74.06 325 PHE A O 1
ATOM 2658 N N . SER A 1 326 ? -21.977 12.690 29.643 1.00 69.00 326 SER A N 1
ATOM 2659 C CA . SER A 1 326 ? -20.698 12.156 30.127 1.00 69.00 326 SER A CA 1
ATOM 2660 C C . SER A 1 326 ? -20.183 11.029 29.233 1.00 69.00 326 SER A C 1
ATOM 2662 O O . SER A 1 326 ? -19.043 11.081 28.793 1.00 69.00 326 SER A O 1
ATOM 2664 N N . ALA A 1 327 ? -21.040 10.078 28.842 1.00 65.06 327 ALA A N 1
ATOM 2665 C CA . ALA A 1 327 ? -20.651 9.009 27.922 1.00 65.06 327 ALA A CA 1
ATOM 2666 C C . ALA A 1 327 ? -20.208 9.536 26.542 1.00 65.06 327 ALA A C 1
ATOM 2668 O O . ALA A 1 327 ? -19.323 8.962 25.909 1.00 65.06 327 ALA A O 1
ATOM 2669 N N . THR A 1 328 ? -20.805 10.634 26.064 1.00 67.94 328 THR A N 1
ATOM 2670 C CA . THR A 1 328 ? -20.405 11.283 24.805 1.00 67.94 328 THR A CA 1
ATOM 2671 C C . THR A 1 328 ? -19.040 11.954 24.934 1.00 67.94 328 THR A C 1
ATOM 2673 O O . THR A 1 328 ? -18.231 11.870 24.008 1.00 67.94 328 THR A O 1
ATOM 2676 N N . GLN A 1 329 ? -18.772 12.588 26.075 1.00 70.31 329 GLN A N 1
ATOM 2677 C CA . GLN A 1 329 ? -17.483 13.206 26.365 1.00 70.31 329 GLN A CA 1
ATOM 2678 C C . GLN A 1 329 ? -16.378 12.151 26.510 1.00 70.31 329 GLN A C 1
ATOM 2680 O O . GLN A 1 329 ? -15.358 12.254 25.832 1.00 70.31 329 GLN A O 1
ATOM 2685 N N . ASP A 1 330 ? -16.621 11.088 27.279 1.00 65.69 330 ASP A N 1
ATOM 2686 C CA . ASP A 1 330 ? -15.695 9.961 27.441 1.00 65.69 330 ASP A CA 1
ATOM 2687 C C . ASP A 1 330 ? -15.391 9.289 26.096 1.00 65.69 330 ASP A C 1
ATOM 2689 O O . ASP A 1 330 ? -14.244 8.953 25.788 1.00 65.69 330 ASP A O 1
ATOM 2693 N N . PHE A 1 331 ? -16.418 9.124 25.253 1.00 66.56 331 PHE A N 1
ATOM 2694 C CA . PHE A 1 331 ? -16.245 8.615 23.897 1.00 66.56 331 PHE A CA 1
ATOM 2695 C C . PHE A 1 331 ? -15.337 9.534 23.076 1.00 66.56 331 PHE A C 1
ATOM 2697 O O . PHE A 1 331 ? -14.367 9.045 22.497 1.00 66.56 331 PHE A O 1
ATOM 2704 N N . LEU A 1 332 ? -15.607 10.844 23.053 1.00 70.44 332 LEU A N 1
ATOM 2705 C CA . LEU A 1 332 ? -14.791 11.811 22.319 1.00 70.44 332 LEU A CA 1
ATOM 2706 C C . LEU A 1 332 ? -13.335 11.785 22.802 1.00 70.44 332 LEU A C 1
ATOM 2708 O O . LEU A 1 332 ? -12.435 11.639 21.984 1.00 70.44 332 LEU A O 1
ATOM 2712 N N . GLU A 1 333 ? -13.096 11.845 24.111 1.00 67.81 333 GLU A N 1
ATOM 2713 C CA . GLU A 1 333 ? -11.750 11.791 24.695 1.00 67.81 333 GLU A CA 1
ATOM 2714 C C . GLU A 1 333 ? -11.020 10.484 24.347 1.00 67.81 333 GLU A C 1
ATOM 2716 O O . GLU A 1 333 ? -9.813 10.491 24.077 1.00 67.81 333 GLU A O 1
ATOM 2721 N N . SER A 1 334 ? -11.746 9.362 24.294 1.00 63.00 334 SER A N 1
ATOM 2722 C CA . SER A 1 334 ? -11.197 8.072 23.865 1.00 63.00 334 SER A CA 1
ATOM 2723 C C . SER A 1 334 ? -10.834 8.044 22.375 1.00 63.00 334 SER A C 1
ATOM 2725 O O . SER A 1 334 ? -9.816 7.456 22.004 1.00 63.00 334 SER A O 1
ATOM 2727 N N . GLU A 1 335 ? -11.625 8.704 21.525 1.00 65.38 335 GLU A N 1
ATOM 2728 C CA . GLU A 1 335 ? -11.343 8.849 20.096 1.00 65.38 335 GLU A CA 1
ATOM 2729 C C . GLU A 1 335 ? -10.152 9.788 19.867 1.00 65.38 335 GLU A C 1
ATOM 2731 O O . GLU A 1 335 ? -9.256 9.460 19.097 1.00 65.38 335 GLU A O 1
ATOM 2736 N N . VAL A 1 336 ? -10.059 10.904 20.594 1.00 66.69 336 VAL A N 1
ATOM 2737 C CA . VAL A 1 336 ? -8.898 11.811 20.534 1.00 66.69 336 VAL A CA 1
ATOM 2738 C C . VAL A 1 336 ? -7.629 11.096 20.926 1.00 66.69 336 VAL A C 1
ATOM 2740 O O . VAL A 1 336 ? -6.669 11.091 20.167 1.00 66.69 336 VAL A O 1
ATOM 2743 N N . SER A 1 337 ? -7.652 10.422 22.074 1.00 63.97 337 SER A N 1
ATOM 2744 C CA . SER A 1 337 ? -6.510 9.650 22.562 1.00 63.97 337 SER A CA 1
ATOM 2745 C C . SER A 1 337 ? -6.074 8.568 21.567 1.00 63.97 337 SER A C 1
ATOM 2747 O O . SER A 1 337 ? -4.916 8.153 21.573 1.00 63.97 337 SER A O 1
ATOM 2749 N N . PHE A 1 338 ? -6.989 8.089 20.719 1.00 60.28 338 PHE A N 1
ATOM 2750 C CA . PHE A 1 338 ? -6.672 7.158 19.644 1.00 60.28 338 PHE A CA 1
ATOM 2751 C C . PHE A 1 338 ? -5.919 7.832 18.487 1.00 60.28 338 PHE A C 1
ATOM 2753 O O . PHE A 1 338 ? -4.917 7.278 18.046 1.00 60.28 338 PHE A O 1
ATOM 2760 N N . TYR A 1 339 ? -6.358 9.006 18.027 1.00 61.19 339 TYR A N 1
ATOM 2761 C CA . TYR A 1 339 ? -5.752 9.695 16.880 1.00 61.19 339 TYR A CA 1
ATOM 2762 C C . TYR A 1 339 ? -4.507 10.516 17.237 1.00 61.19 339 TYR A C 1
ATOM 2764 O O . TYR A 1 339 ? -3.588 10.627 16.430 1.00 61.19 339 TYR A O 1
ATOM 2772 N N . THR A 1 340 ? -4.434 11.078 18.445 1.00 59.62 340 THR A N 1
ATOM 2773 C CA . THR A 1 340 ? -3.313 11.937 18.848 1.00 59.62 340 THR A CA 1
ATOM 2774 C C . THR A 1 340 ? -2.149 11.168 19.454 1.00 59.62 340 THR A C 1
ATOM 2776 O O . THR A 1 340 ? -1.040 11.697 19.517 1.00 59.62 340 THR A O 1
ATOM 2779 N N . GLY A 1 341 ? -2.353 9.920 19.885 1.00 56.94 341 GLY A N 1
ATOM 2780 C CA . GLY A 1 341 ? -1.327 9.148 20.592 1.00 56.94 341 GLY A CA 1
ATOM 2781 C C . GLY A 1 341 ? -0.885 9.783 21.921 1.00 56.94 341 GLY A C 1
ATOM 2782 O O . GLY A 1 341 ? 0.066 9.314 22.531 1.00 56.94 341 GLY A O 1
ATOM 2783 N N . GLU A 1 342 ? -1.558 10.840 22.396 1.00 48.28 342 GLU A N 1
ATOM 2784 C CA . GLU A 1 342 ? -1.164 11.587 23.605 1.00 48.28 342 GLU A CA 1
ATOM 2785 C C . GLU A 1 342 ? -1.479 10.839 24.905 1.00 48.28 342 GLU A C 1
ATOM 2787 O O . GLU A 1 342 ? -0.963 11.170 25.970 1.00 48.28 342 GLU A O 1
ATOM 2792 N N . LYS A 1 343 ? -2.261 9.764 24.813 1.00 47.59 343 LYS A N 1
ATOM 2793 C CA . LYS A 1 343 ? -2.218 8.677 25.783 1.00 47.59 343 LYS A CA 1
ATOM 2794 C C . LYS A 1 343 ? -1.808 7.413 25.046 1.00 47.59 343 LYS A C 1
ATOM 2796 O O . LYS A 1 343 ? -2.651 6.586 24.675 1.00 47.59 343 LYS A O 1
ATOM 2801 N N . ASP A 1 344 ? -0.501 7.216 24.919 1.00 47.44 344 ASP A N 1
ATOM 2802 C CA . ASP A 1 344 ? 0.044 5.879 25.106 1.00 47.44 344 ASP A CA 1
ATOM 2803 C C . ASP A 1 344 ? -0.413 5.416 26.492 1.00 47.44 344 ASP A C 1
ATOM 2805 O O . ASP A 1 344 ? 0.252 5.580 27.513 1.00 47.44 344 ASP A O 1
ATOM 2809 N N . LEU A 1 345 ? -1.622 4.860 26.554 1.00 54.31 345 LEU A N 1
ATOM 2810 C CA . LEU A 1 345 ? -1.922 3.901 27.586 1.00 54.31 345 LEU A CA 1
ATOM 2811 C C . LEU A 1 345 ? -0.993 2.723 27.269 1.00 54.31 345 LEU A C 1
ATOM 2813 O O . LEU A 1 345 ? -1.283 1.893 26.408 1.00 54.31 345 LEU A O 1
ATOM 2817 N N . GLU A 1 346 ? 0.169 2.771 27.907 1.00 63.31 346 GLU A N 1
ATOM 2818 C CA . GLU A 1 346 ? 1.333 1.915 27.732 1.00 63.31 346 GLU A CA 1
ATOM 2819 C C . GLU A 1 346 ? 0.915 0.461 27.458 1.00 63.31 346 GLU A C 1
ATOM 2821 O O . GLU A 1 346 ? 0.280 -0.191 28.292 1.00 63.31 346 GLU A O 1
ATOM 2826 N N . VAL A 1 347 ? 1.218 -0.032 26.253 1.00 74.06 347 VAL A N 1
ATOM 2827 C CA . VAL A 1 347 ? 1.036 -1.444 25.906 1.00 74.06 347 VAL A CA 1
ATOM 2828 C C . VAL A 1 347 ? 2.055 -2.230 26.724 1.00 74.06 347 VAL A C 1
ATOM 2830 O O . VAL A 1 347 ? 3.257 -2.145 26.478 1.00 74.06 347 VAL A O 1
ATOM 2833 N N . LYS A 1 348 ? 1.580 -2.989 27.711 1.00 83.75 348 LYS A N 1
ATOM 2834 C CA . LYS A 1 348 ? 2.428 -3.760 28.627 1.00 83.75 348 LYS A CA 1
ATOM 2835 C C . LYS A 1 348 ? 2.365 -5.230 28.281 1.00 83.75 348 LYS A C 1
ATOM 2837 O O . LYS A 1 348 ? 1.324 -5.733 27.863 1.00 83.75 348 LYS A O 1
ATOM 2842 N N . GLN A 1 349 ? 3.475 -5.929 28.486 1.00 86.81 349 GLN A N 1
ATOM 2843 C CA . GLN A 1 349 ? 3.441 -7.382 28.550 1.00 86.81 349 GLN A CA 1
ATOM 2844 C C . GLN A 1 349 ? 2.656 -7.775 29.800 1.00 86.81 349 GLN A C 1
ATOM 2846 O O . GLN A 1 349 ? 3.030 -7.418 30.916 1.00 86.81 349 GLN A O 1
ATOM 2851 N N . VAL A 1 350 ? 1.538 -8.460 29.603 1.00 87.25 350 VAL A N 1
ATOM 2852 C CA . VAL A 1 350 ? 0.673 -8.936 30.682 1.00 87.25 350 VAL A CA 1
ATOM 2853 C C . VAL A 1 350 ? 0.382 -10.410 30.490 1.00 87.25 350 VAL A C 1
ATOM 2855 O O . VAL A 1 350 ? 0.464 -10.939 29.379 1.00 87.25 350 VAL A O 1
ATOM 2858 N N . ASN A 1 351 ? -0.021 -11.052 31.576 1.00 87.88 351 ASN A N 1
ATOM 2859 C CA . ASN A 1 351 ? -0.635 -12.356 31.506 1.00 87.88 351 ASN A CA 1
ATOM 2860 C C . ASN A 1 351 ? -2.116 -12.229 31.110 1.00 87.88 351 ASN A C 1
ATOM 2862 O O . ASN A 1 351 ? -2.911 -11.622 31.833 1.00 87.88 351 ASN A O 1
ATOM 2866 N N . LEU A 1 352 ? -2.493 -12.785 29.959 1.00 89.19 352 LEU A N 1
ATOM 2867 C CA . LEU A 1 352 ? -3.857 -12.702 29.435 1.00 89.19 352 LEU A CA 1
ATOM 2868 C C . LEU A 1 352 ? -4.874 -13.351 30.375 1.00 89.19 352 LEU A C 1
ATOM 2870 O O . LEU A 1 352 ? -5.952 -12.791 30.567 1.00 89.19 352 LEU A O 1
ATOM 2874 N N . LEU A 1 353 ? -4.532 -14.488 30.987 1.00 85.50 353 LEU A N 1
ATOM 2875 C CA . LEU A 1 353 ? -5.431 -15.206 31.889 1.00 85.50 353 LEU A CA 1
ATOM 2876 C C . LEU A 1 353 ? -5.788 -14.340 33.104 1.00 85.50 353 LEU A C 1
ATOM 2878 O O . LEU A 1 353 ? -6.966 -14.209 33.440 1.00 85.50 353 LEU A O 1
ATOM 2882 N N . GLU A 1 354 ? -4.802 -13.674 33.712 1.00 84.31 354 GLU A N 1
ATOM 2883 C CA . GLU A 1 354 ? -5.046 -12.749 34.826 1.00 84.31 354 GLU A CA 1
ATOM 2884 C C . GLU A 1 354 ? -5.955 -11.583 34.436 1.00 84.31 354 GLU A C 1
ATOM 2886 O O . GLU A 1 354 ? -6.844 -11.192 35.200 1.00 84.31 354 GLU A O 1
ATOM 2891 N N . VAL A 1 355 ? -5.718 -10.996 33.261 1.00 87.62 355 VAL A N 1
ATOM 2892 C CA . VAL A 1 355 ? -6.499 -9.856 32.777 1.00 87.62 355 VAL A CA 1
ATOM 2893 C C . VAL A 1 355 ? -7.938 -10.278 32.501 1.00 87.62 355 VAL A C 1
ATOM 2895 O O . VAL A 1 355 ? -8.866 -9.634 32.991 1.00 87.62 355 VAL A O 1
ATOM 2898 N N . ILE A 1 356 ? -8.145 -11.388 31.792 1.00 89.06 356 ILE A N 1
ATOM 2899 C CA . ILE A 1 356 ? -9.484 -11.902 31.488 1.00 89.06 356 ILE A CA 1
ATOM 2900 C C . ILE A 1 356 ? -10.209 -12.281 32.780 1.00 89.06 356 ILE A C 1
ATOM 2902 O O . ILE A 1 356 ? -11.376 -11.945 32.948 1.00 89.06 356 ILE A O 1
ATOM 2906 N N . TYR A 1 357 ? -9.533 -12.898 33.744 1.00 83.81 357 TYR A N 1
ATOM 2907 C CA . TYR A 1 357 ? -10.151 -13.237 35.023 1.00 83.81 357 TYR A CA 1
ATOM 2908 C C . TYR A 1 357 ? -10.584 -11.996 35.820 1.00 83.81 357 TYR A C 1
ATOM 2910 O O . TYR A 1 357 ? -11.698 -11.944 36.351 1.00 83.81 357 TYR A O 1
ATOM 2918 N N . LYS A 1 358 ? -9.745 -10.949 35.853 1.00 82.81 358 LYS A N 1
ATOM 2919 C CA . LYS A 1 358 ? -10.113 -9.642 36.428 1.00 82.81 358 LYS A CA 1
ATOM 2920 C C . LYS A 1 358 ? -11.313 -9.024 35.711 1.00 82.81 358 LYS A C 1
ATOM 2922 O O . LYS A 1 358 ? -12.127 -8.383 36.373 1.00 82.81 358 LYS A O 1
ATOM 2927 N N . TRP A 1 359 ? -11.427 -9.210 34.396 1.00 88.62 359 TRP A N 1
ATOM 2928 C CA . TRP A 1 359 ? -12.590 -8.786 33.619 1.00 88.62 359 TRP A CA 1
ATOM 2929 C C . TRP A 1 359 ? -13.848 -9.579 33.993 1.00 88.62 359 TRP A C 1
ATOM 2931 O O . TRP A 1 359 ? -14.854 -8.958 34.323 1.00 88.62 359 TRP A O 1
ATOM 2941 N N . ILE A 1 360 ? -13.784 -10.916 34.046 1.00 82.38 360 ILE A N 1
ATOM 2942 C CA . ILE A 1 360 ? -14.919 -11.795 34.397 1.00 82.38 360 ILE A CA 1
ATOM 2943 C C . ILE A 1 360 ? -15.511 -11.414 35.757 1.00 82.38 360 ILE A C 1
ATOM 2945 O O . ILE A 1 360 ? -16.728 -11.294 35.880 1.00 82.38 360 ILE A O 1
ATOM 2949 N N . LYS A 1 361 ? -14.665 -11.148 36.763 1.00 78.94 361 LYS A N 1
ATOM 2950 C CA . LYS A 1 361 ? -15.102 -10.735 38.112 1.00 78.94 361 LYS A CA 1
ATOM 2951 C C . LYS A 1 361 ? -15.932 -9.447 38.145 1.00 78.94 361 LYS A C 1
ATOM 2953 O O . LYS A 1 361 ? -16.607 -9.196 39.137 1.00 78.94 361 LYS A O 1
ATOM 2958 N N . ARG A 1 362 ? -15.870 -8.618 37.098 1.00 77.31 362 ARG A N 1
ATOM 2959 C CA . ARG A 1 362 ? -16.632 -7.363 36.985 1.00 77.31 362 ARG A CA 1
ATOM 2960 C C . ARG A 1 362 ? -17.992 -7.553 36.312 1.00 77.31 362 ARG A C 1
ATOM 2962 O O . ARG A 1 362 ? -18.795 -6.626 36.320 1.00 77.31 362 ARG A O 1
ATOM 2969 N N . GLN A 1 363 ? -18.248 -8.717 35.718 1.00 79.19 363 GLN A N 1
ATOM 2970 C CA . GLN A 1 363 ? -19.447 -8.966 34.925 1.00 79.19 363 GLN A CA 1
ATOM 2971 C C . GLN A 1 363 ? -20.584 -9.525 35.789 1.00 79.19 363 GLN A C 1
ATOM 2973 O O . GLN A 1 363 ? -20.404 -10.491 36.528 1.00 79.19 363 GLN A O 1
ATOM 2978 N N . SER A 1 364 ? -21.786 -8.961 35.648 1.00 76.06 364 SER A N 1
ATOM 2979 C CA . SER A 1 364 ? -23.011 -9.534 36.221 1.00 76.06 364 SER A CA 1
ATOM 2980 C C . SER A 1 364 ? -23.544 -10.642 35.306 1.00 76.06 364 SER A C 1
ATOM 2982 O O . SER A 1 364 ? -24.049 -10.365 34.218 1.00 76.06 364 SER A O 1
ATOM 2984 N N . GLN A 1 365 ? -23.412 -11.898 35.742 1.00 72.56 365 GLN A N 1
ATOM 2985 C CA . GLN A 1 365 ? -23.804 -13.103 34.997 1.00 72.56 365 GLN A CA 1
ATOM 2986 C C . GLN A 1 365 ? -25.288 -13.456 35.207 1.00 72.56 365 GLN A C 1
ATOM 2988 O O . GLN A 1 365 ? -25.638 -14.532 35.683 1.00 72.56 365 GLN A O 1
ATOM 2993 N N . ASN A 1 366 ? -26.178 -12.519 34.874 1.00 73.38 366 ASN A N 1
ATOM 2994 C CA . ASN A 1 366 ? -27.624 -12.733 34.948 1.00 73.38 366 ASN A CA 1
ATOM 2995 C C . ASN A 1 366 ? -28.135 -13.274 33.603 1.00 73.38 366 ASN A C 1
ATOM 2997 O O . ASN A 1 366 ? -28.163 -12.538 32.618 1.00 73.38 366 ASN A O 1
ATOM 3001 N N . GLY A 1 367 ? -28.536 -14.549 33.558 1.00 75.81 367 GLY A N 1
ATOM 3002 C CA . GLY A 1 367 ? -29.109 -15.189 32.361 1.00 75.81 367 GLY A CA 1
ATOM 3003 C C . GLY A 1 367 ? -28.093 -15.727 31.342 1.00 75.81 367 GLY A C 1
ATOM 3004 O O . GLY A 1 367 ? -28.477 -16.133 30.249 1.00 75.81 367 GLY A O 1
ATOM 3005 N N . TYR A 1 368 ? -26.800 -15.734 31.677 1.00 85.00 368 TYR A N 1
ATOM 3006 C CA . TYR A 1 368 ? -25.728 -16.339 30.881 1.00 85.00 368 TYR A CA 1
ATOM 3007 C C . TYR A 1 368 ? -24.539 -16.696 31.781 1.00 85.00 368 TYR A C 1
ATOM 3009 O O . TYR A 1 368 ? -24.410 -16.158 32.879 1.00 85.00 368 TYR A O 1
ATOM 3017 N N . SER A 1 369 ? -23.645 -17.555 31.296 1.00 86.06 369 SER A N 1
ATOM 3018 C CA . SER A 1 369 ? -22.396 -17.924 31.964 1.00 86.06 369 SER A CA 1
ATOM 3019 C C . SER A 1 369 ? -21.179 -17.524 31.130 1.00 86.06 369 SER A C 1
ATOM 3021 O O . SER A 1 369 ? -21.219 -17.546 29.895 1.00 86.06 369 SER A O 1
ATOM 3023 N N . ILE A 1 370 ? -20.090 -17.136 31.799 1.00 86.69 370 ILE A N 1
ATOM 3024 C CA . ILE A 1 370 ? -18.791 -16.908 31.158 1.00 86.69 370 ILE A CA 1
ATOM 3025 C C . ILE A 1 370 ? -17.863 -18.062 31.517 1.00 86.69 370 ILE A C 1
ATOM 3027 O O . ILE A 1 370 ? -17.568 -18.282 32.690 1.00 86.69 370 ILE A O 1
ATOM 3031 N N . LEU A 1 371 ? -17.387 -18.780 30.504 1.00 85.88 371 LEU A N 1
ATOM 3032 C CA . LEU A 1 371 ? -16.484 -19.914 30.665 1.00 85.88 371 LEU A CA 1
ATOM 3033 C C . LEU A 1 371 ? -15.103 -19.555 30.122 1.00 85.88 371 LEU A C 1
ATOM 3035 O O . LEU A 1 371 ? -14.982 -19.014 29.023 1.00 85.88 371 LEU A O 1
ATOM 3039 N N . ILE A 1 372 ? -14.062 -19.891 30.878 1.00 83.50 372 ILE A N 1
ATOM 3040 C CA . ILE A 1 372 ? -12.671 -19.726 30.460 1.00 83.50 372 ILE A CA 1
ATOM 3041 C C . ILE A 1 372 ? -11.973 -21.084 30.426 1.00 83.50 372 ILE A C 1
ATOM 3043 O O . ILE A 1 372 ? -12.228 -21.946 31.269 1.00 83.50 372 ILE A O 1
ATOM 3047 N N . GLY A 1 373 ? -11.116 -21.299 29.437 1.00 73.62 373 GLY A N 1
ATOM 3048 C CA . GLY A 1 373 ? -10.404 -22.558 29.274 1.00 73.62 373 GLY A CA 1
ATOM 3049 C C . GLY A 1 373 ? -9.078 -22.410 28.546 1.00 73.62 373 GLY A C 1
ATOM 3050 O O . GLY A 1 373 ? -8.746 -21.362 27.997 1.00 73.62 373 GLY A O 1
ATOM 3051 N N . ASP A 1 374 ? -8.342 -23.509 28.540 1.00 68.44 374 ASP A N 1
ATOM 3052 C CA . ASP A 1 374 ? -7.222 -23.762 27.637 1.00 68.44 374 ASP A CA 1
ATOM 3053 C C . ASP A 1 374 ? -7.694 -24.791 26.599 1.00 68.44 374 ASP A C 1
ATOM 3055 O O . ASP A 1 374 ? -8.622 -25.555 26.882 1.00 68.44 374 ASP A O 1
ATOM 3059 N N . SER A 1 375 ? -7.064 -24.801 25.426 1.00 54.94 375 SER A N 1
ATOM 3060 C CA . SER A 1 375 ? -7.108 -25.739 24.291 1.00 54.94 375 SER A CA 1
ATOM 3061 C C . SER A 1 375 ? -7.543 -27.192 24.584 1.00 54.94 375 SER A C 1
ATOM 3063 O O . SER A 1 375 ? -7.986 -27.875 23.665 1.00 54.94 375 SER A O 1
ATOM 3065 N N . PHE A 1 376 ? -7.449 -27.681 25.830 1.00 45.41 376 PHE A N 1
ATOM 3066 C CA . PHE A 1 376 ? -7.795 -29.050 26.226 1.00 45.41 376 PHE A CA 1
ATOM 3067 C C . PHE A 1 376 ? -8.785 -29.212 27.403 1.00 45.41 376 PHE A C 1
ATOM 3069 O O . PHE A 1 376 ? -9.250 -30.331 27.611 1.00 45.41 376 PHE A O 1
ATOM 3076 N N . THR A 1 377 ? -9.173 -28.166 28.156 1.00 49.28 377 THR A N 1
ATOM 3077 C CA . THR A 1 377 ? -10.173 -28.306 29.251 1.00 49.28 377 THR A CA 1
ATOM 3078 C C . THR A 1 377 ? -10.784 -26.969 29.715 1.00 49.28 377 THR A C 1
ATOM 3080 O O . THR A 1 377 ? -10.050 -25.988 29.852 1.00 49.28 377 THR A O 1
ATOM 3083 N N . PRO A 1 378 ? -12.091 -26.919 30.064 1.00 52.78 378 PRO A N 1
ATOM 3084 C CA . PRO A 1 378 ? -12.666 -25.814 30.837 1.00 52.78 378 PRO A CA 1
ATOM 3085 C C . PRO A 1 378 ? -11.979 -25.701 32.206 1.00 52.78 378 PRO A C 1
ATOM 3087 O O . PRO A 1 378 ? -11.835 -26.703 32.913 1.00 52.78 378 PRO A O 1
ATOM 3090 N N . LEU A 1 379 ? -11.557 -24.497 32.592 1.00 53.84 379 LEU A N 1
ATOM 3091 C CA . LEU A 1 379 ? -10.928 -24.254 33.889 1.00 53.84 379 LEU A CA 1
ATOM 3092 C C . LEU A 1 379 ? -12.020 -24.026 34.945 1.00 53.84 379 LEU A C 1
ATOM 3094 O O . LEU A 1 379 ? -12.814 -23.095 34.843 1.00 53.84 379 LEU A O 1
ATOM 3098 N N . GLY A 1 380 ? -12.067 -24.890 35.962 1.00 53.16 380 GLY A N 1
ATOM 3099 C CA . GLY A 1 380 ? -12.842 -24.647 37.184 1.00 53.16 380 GLY A CA 1
ATOM 3100 C C . GLY A 1 380 ? -12.094 -23.715 38.145 1.00 53.16 380 GLY A C 1
ATOM 3101 O O . GLY A 1 380 ? -10.872 -23.591 38.059 1.00 53.16 380 GLY A O 1
ATOM 3102 N N . GLU A 1 381 ? -12.810 -23.105 39.097 1.00 49.25 381 GLU A N 1
ATOM 3103 C CA . GLU A 1 381 ? -12.268 -22.108 40.045 1.00 49.25 381 GLU A CA 1
ATOM 3104 C C . GLU A 1 381 ? -11.029 -22.588 40.831 1.00 49.25 381 GLU A C 1
ATOM 3106 O O . GLU A 1 381 ? -10.179 -21.779 41.191 1.00 49.25 381 GLU A O 1
ATOM 3111 N N . ASN A 1 382 ? -10.866 -23.904 41.015 1.00 42.00 382 ASN A N 1
ATOM 3112 C CA . ASN A 1 382 ? -9.806 -24.509 41.833 1.00 42.00 382 ASN A CA 1
ATOM 3113 C C . ASN A 1 382 ? -8.518 -24.902 41.073 1.00 42.00 382 ASN A C 1
ATOM 3115 O O . ASN A 1 382 ? -7.676 -25.581 41.649 1.00 42.00 382 ASN A O 1
ATOM 3119 N N . LYS A 1 383 ? -8.348 -24.531 39.792 1.00 51.19 383 LYS A N 1
ATOM 3120 C CA . LYS A 1 383 ? -7.120 -24.823 39.004 1.00 51.19 383 LYS A CA 1
ATOM 3121 C C . LYS A 1 383 ? -6.346 -23.572 38.565 1.00 51.19 383 LYS A C 1
ATOM 3123 O O . LYS A 1 383 ? -5.497 -23.644 37.682 1.00 51.19 383 LYS A O 1
ATOM 3128 N N . PHE A 1 384 ? -6.668 -22.419 39.149 1.00 51.31 384 PHE A N 1
ATOM 3129 C CA . PHE A 1 384 ? -6.185 -21.116 38.691 1.00 51.31 384 PHE A CA 1
ATOM 3130 C C . PHE A 1 384 ? -4.691 -20.883 38.972 1.00 51.31 384 PHE A C 1
ATOM 3132 O O . PHE A 1 384 ? -4.017 -20.285 38.143 1.00 51.31 384 PHE A O 1
ATOM 3139 N N . GLU A 1 385 ? -4.165 -21.371 40.100 1.00 47.88 385 GLU A N 1
ATOM 3140 C CA . GLU A 1 385 ? -2.801 -21.060 40.569 1.00 47.88 385 GLU A CA 1
ATOM 3141 C C . GLU A 1 385 ? -1.692 -21.802 39.798 1.00 47.88 385 GLU A C 1
ATOM 3143 O O . GLU A 1 385 ? -0.624 -21.233 39.583 1.00 47.88 385 GLU A O 1
ATOM 3148 N N . ASP A 1 386 ? -1.961 -23.003 39.273 1.00 49.28 386 ASP A N 1
ATOM 3149 C CA . ASP A 1 386 ? -0.972 -23.803 38.524 1.00 49.28 386 ASP A CA 1
ATOM 3150 C C . ASP A 1 386 ? -0.795 -23.357 37.053 1.00 49.28 386 ASP A C 1
ATOM 3152 O O . ASP A 1 386 ? 0.159 -23.758 36.385 1.00 49.28 386 ASP A O 1
ATOM 3156 N N . PHE A 1 387 ? -1.697 -22.515 36.528 1.00 53.72 387 PHE A N 1
ATOM 3157 C CA . PHE A 1 387 ? -1.786 -22.154 35.099 1.00 53.72 387 PHE A CA 1
ATOM 3158 C C . P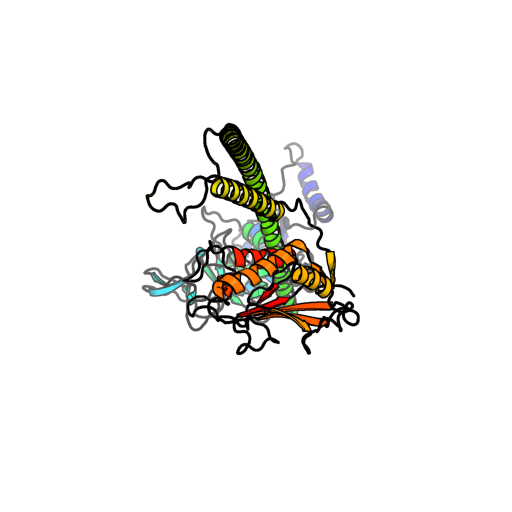HE A 1 387 ? -1.383 -20.705 34.771 1.00 53.72 387 PHE A C 1
ATOM 3160 O O . PHE A 1 387 ? -1.386 -20.306 33.604 1.00 53.72 387 PHE A O 1
ATOM 3167 N N . ILE A 1 388 ? -0.995 -19.909 35.775 1.00 51.66 388 ILE A N 1
ATOM 3168 C CA . ILE A 1 388 ? -0.699 -18.473 35.616 1.00 51.66 388 ILE A CA 1
ATOM 3169 C C . ILE A 1 388 ? 0.521 -18.226 34.708 1.00 51.66 388 ILE A C 1
ATOM 3171 O O . ILE A 1 388 ? 0.669 -17.136 34.185 1.00 51.66 388 ILE A O 1
ATOM 3175 N N . ALA A 1 389 ? 1.385 -19.201 34.422 1.00 52.12 389 ALA A N 1
ATOM 3176 C CA . ALA A 1 389 ? 2.678 -18.926 33.783 1.00 52.12 389 ALA A CA 1
ATOM 3177 C C . ALA A 1 389 ? 2.722 -18.943 32.234 1.00 52.12 389 ALA A C 1
ATOM 3179 O O . ALA A 1 389 ? 3.808 -18.791 31.685 1.00 52.12 389 ALA A O 1
ATOM 3180 N N . GLN A 1 390 ? 1.612 -19.151 31.508 1.00 67.69 390 GLN A N 1
ATOM 3181 C CA . GLN A 1 390 ? 1.710 -19.637 30.113 1.00 67.69 390 GLN A CA 1
ATOM 3182 C C . GLN A 1 390 ? 1.134 -18.743 29.004 1.00 67.69 390 GLN A C 1
ATOM 3184 O O . GLN A 1 390 ? 1.267 -19.104 27.841 1.00 67.69 390 GLN A O 1
ATOM 3189 N N . TYR A 1 391 ? 0.541 -17.576 29.291 1.00 82.62 391 TYR A N 1
ATOM 3190 C CA . TYR A 1 391 ? -0.177 -16.781 28.274 1.00 82.62 391 TYR A CA 1
ATOM 3191 C C . TYR A 1 391 ? 0.190 -15.298 28.293 1.00 82.62 391 TYR A C 1
ATOM 3193 O O . TYR A 1 391 ? -0.585 -14.465 28.765 1.00 82.62 391 TYR A O 1
ATOM 3201 N N . PHE A 1 392 ? 1.364 -14.949 27.763 1.00 86.94 392 PHE A N 1
ATOM 3202 C CA . PHE A 1 392 ? 1.812 -13.558 27.695 1.00 86.94 392 PHE A CA 1
ATOM 3203 C C . PHE A 1 392 ? 1.439 -12.887 26.373 1.00 86.94 392 PHE A C 1
ATOM 3205 O O . PHE A 1 392 ? 1.501 -13.493 25.301 1.00 86.94 392 PHE A O 1
ATOM 3212 N N . ALA A 1 393 ? 1.055 -11.613 26.453 1.00 89.38 393 ALA A N 1
ATOM 3213 C CA . ALA A 1 393 ? 0.864 -10.744 25.298 1.00 89.38 393 ALA A CA 1
ATOM 3214 C C . ALA A 1 393 ? 1.141 -9.282 25.663 1.00 89.38 393 ALA A C 1
ATOM 3216 O O . ALA A 1 393 ? 0.888 -8.848 26.788 1.00 89.38 393 ALA A O 1
ATOM 3217 N N . LYS A 1 394 ? 1.630 -8.507 24.691 1.00 88.25 394 LYS A N 1
ATOM 3218 C CA . LYS A 1 394 ? 1.733 -7.047 24.789 1.00 88.25 394 LYS A CA 1
ATOM 3219 C C . LYS A 1 394 ? 0.370 -6.435 24.477 1.00 88.25 394 LYS A C 1
ATOM 3221 O O . LYS A 1 394 ? -0.045 -6.428 23.321 1.00 88.25 394 LYS A O 1
ATOM 3226 N N . VAL A 1 395 ? -0.336 -5.951 25.496 1.00 88.00 395 VAL A N 1
ATOM 3227 C CA . VAL A 1 395 ? -1.686 -5.386 25.343 1.00 88.00 395 VAL A CA 1
ATOM 3228 C C . VAL A 1 395 ? -1.865 -4.116 26.160 1.00 88.00 395 VAL A C 1
ATOM 3230 O O . VAL A 1 395 ? -1.192 -3.874 27.162 1.00 88.00 395 VAL A O 1
ATOM 3233 N N . ASN A 1 396 ? -2.841 -3.324 25.743 1.00 86.25 396 ASN A N 1
ATOM 3234 C CA . ASN A 1 396 ? -3.462 -2.336 26.593 1.00 86.25 396 ASN A CA 1
ATOM 3235 C C . ASN A 1 396 ? -4.666 -2.968 27.314 1.00 86.25 396 ASN A C 1
ATOM 3237 O O . ASN A 1 396 ? -5.635 -3.373 26.674 1.00 86.25 396 ASN A O 1
ATOM 3241 N N . THR A 1 397 ? -4.634 -3.044 28.645 1.00 83.50 397 THR A N 1
ATOM 3242 C CA . THR A 1 397 ? -5.681 -3.721 29.433 1.00 83.50 397 THR A CA 1
ATOM 3243 C C . THR A 1 397 ? -7.071 -3.100 29.249 1.00 83.50 397 THR A C 1
ATOM 3245 O O . THR A 1 397 ? -8.057 -3.827 29.166 1.00 83.50 397 THR A O 1
ATOM 3248 N N . ASN A 1 398 ? -7.173 -1.770 29.156 1.00 79.75 398 ASN A N 1
ATOM 3249 C CA . ASN A 1 398 ? -8.464 -1.083 29.014 1.00 79.75 398 ASN A CA 1
ATOM 3250 C C . ASN A 1 398 ? -9.073 -1.303 27.623 1.00 79.75 398 ASN A C 1
ATOM 3252 O O . ASN A 1 398 ? -10.283 -1.499 27.495 1.00 79.75 398 ASN A O 1
ATOM 3256 N N . ASP A 1 399 ? -8.236 -1.312 26.586 1.00 83.44 399 ASP A N 1
ATOM 3257 C CA . ASP A 1 399 ? -8.656 -1.651 25.230 1.00 83.44 399 ASP A CA 1
ATOM 3258 C C . ASP A 1 399 ? -9.087 -3.116 25.143 1.00 83.44 399 ASP A C 1
ATOM 3260 O O . ASP A 1 399 ? -10.111 -3.402 24.523 1.00 83.44 399 ASP A O 1
ATOM 3264 N N . LEU A 1 400 ? -8.378 -4.033 25.811 1.00 89.56 400 LEU A N 1
ATOM 3265 C CA . LEU A 1 400 ? -8.777 -5.438 25.876 1.00 89.56 400 LEU A CA 1
ATOM 3266 C C . LEU A 1 400 ? -10.115 -5.625 26.611 1.00 89.56 400 LEU A C 1
ATOM 3268 O O . LEU A 1 400 ? -10.970 -6.355 26.117 1.00 89.56 400 LEU A O 1
ATOM 3272 N N . TYR A 1 401 ? -10.348 -4.932 27.731 1.00 85.50 401 TYR A N 1
ATOM 3273 C CA . TYR A 1 401 ? -11.662 -4.927 28.393 1.00 85.50 401 TYR A CA 1
ATOM 3274 C C . TYR A 1 401 ? -12.755 -4.401 27.471 1.00 85.50 401 TYR A C 1
ATOM 3276 O O . TYR A 1 401 ? -13.781 -5.051 27.318 1.00 85.50 401 TYR A O 1
ATOM 3284 N N . SER A 1 402 ? -12.495 -3.293 26.777 1.00 82.62 402 SER A N 1
ATOM 3285 C CA . SER A 1 402 ? -13.447 -2.718 25.825 1.00 82.62 402 SER A CA 1
ATOM 3286 C C . SER A 1 402 ? -13.773 -3.690 24.688 1.00 82.62 402 SER A C 1
ATOM 3288 O O . SER A 1 402 ? -14.925 -3.778 24.267 1.00 82.62 402 SER A O 1
ATOM 3290 N N . VAL A 1 403 ? -12.781 -4.434 24.186 1.00 90.75 403 VAL A N 1
ATOM 3291 C CA . VAL A 1 403 ? -12.987 -5.489 23.182 1.00 90.75 403 VAL A CA 1
ATOM 3292 C C . VAL A 1 403 ? -13.917 -6.574 23.724 1.00 90.75 403 VAL A C 1
ATOM 3294 O O . VAL A 1 403 ? -14.910 -6.901 23.073 1.00 90.75 403 VAL A O 1
ATOM 3297 N N . LEU A 1 404 ? -13.627 -7.102 24.915 1.00 92.50 404 LEU A N 1
ATOM 3298 C CA . LEU A 1 404 ? -14.426 -8.158 25.540 1.00 92.50 404 LEU A CA 1
ATOM 3299 C C . LEU A 1 404 ? -15.853 -7.683 25.855 1.00 92.50 404 LEU A C 1
ATOM 3301 O O . LEU A 1 404 ? -16.807 -8.399 25.557 1.00 92.50 404 LEU A O 1
ATOM 3305 N N . ASP A 1 405 ? -16.014 -6.460 26.364 1.00 88.12 405 ASP A N 1
ATOM 3306 C CA . ASP A 1 405 ? -17.318 -5.856 26.651 1.00 88.12 405 ASP A CA 1
ATOM 3307 C C . ASP A 1 405 ? -18.156 -5.680 25.380 1.00 88.12 405 ASP A C 1
ATOM 3309 O O . ASP A 1 405 ? -19.343 -6.004 25.382 1.00 88.12 405 ASP A O 1
ATOM 3313 N N . ASN A 1 406 ? -17.556 -5.224 24.273 1.00 88.38 406 ASN A N 1
ATOM 3314 C CA . ASN A 1 406 ? -18.269 -5.077 22.998 1.00 88.38 406 ASN A CA 1
ATOM 3315 C C . ASN A 1 406 ? -18.733 -6.436 22.455 1.00 88.38 406 ASN A C 1
ATOM 3317 O O . ASN A 1 406 ? -19.876 -6.569 22.014 1.00 88.38 406 ASN A O 1
ATOM 3321 N N . LEU A 1 407 ? -17.871 -7.456 22.502 1.00 92.62 407 LEU A N 1
ATOM 3322 C CA . LEU A 1 407 ? -18.224 -8.802 22.043 1.00 92.62 407 LEU A CA 1
ATOM 3323 C C . LEU A 1 407 ? -19.309 -9.441 22.922 1.00 92.62 407 LEU A C 1
ATOM 3325 O O . LEU A 1 407 ? -20.256 -10.026 22.395 1.00 92.62 407 LEU A O 1
ATOM 3329 N N . LEU A 1 408 ? -19.215 -9.285 24.244 1.00 91.44 408 LEU A N 1
ATOM 3330 C CA . LEU A 1 408 ? -20.222 -9.773 25.183 1.00 91.44 408 LEU A CA 1
ATOM 3331 C C . LEU A 1 408 ? -21.558 -9.033 25.030 1.00 91.44 408 LEU A C 1
ATOM 3333 O O . LEU A 1 408 ? -22.612 -9.664 25.067 1.00 91.44 408 LEU A O 1
ATOM 3337 N N . THR A 1 409 ? -21.533 -7.715 24.837 1.00 86.81 409 THR A N 1
ATOM 3338 C CA . THR A 1 409 ? -22.746 -6.908 24.624 1.00 86.81 409 THR A CA 1
ATOM 3339 C C . THR A 1 409 ? -23.461 -7.340 23.351 1.00 86.81 409 THR A C 1
ATOM 3341 O O . THR A 1 409 ? -24.659 -7.601 23.398 1.00 86.81 409 THR A O 1
ATOM 3344 N N . ASN A 1 410 ? -22.732 -7.558 22.250 1.00 87.94 410 ASN A N 1
ATOM 3345 C CA . ASN A 1 410 ? -23.320 -8.114 21.029 1.00 87.94 410 ASN A CA 1
ATOM 3346 C C . ASN A 1 410 ? -23.956 -9.493 21.273 1.00 87.94 410 ASN A C 1
ATOM 3348 O O . ASN A 1 410 ? -25.052 -9.761 20.783 1.00 87.94 410 ASN A O 1
ATOM 3352 N N . ALA A 1 411 ? -23.306 -10.363 22.055 1.00 90.38 411 ALA A N 1
ATOM 3353 C CA . ALA A 1 411 ? -23.875 -11.662 22.407 1.00 90.38 411 ALA A CA 1
ATOM 3354 C C . ALA A 1 411 ? -25.173 -11.515 23.224 1.00 90.38 411 ALA A C 1
ATOM 3356 O O . ALA A 1 411 ? -26.164 -12.164 22.904 1.00 90.38 411 ALA A O 1
ATOM 3357 N N . LYS A 1 412 ? -25.217 -10.610 24.210 1.00 87.38 412 LYS A N 1
ATOM 3358 C CA . LYS A 1 412 ? -26.423 -10.319 25.008 1.00 87.38 412 LYS A CA 1
ATOM 3359 C C . LYS A 1 412 ? -27.561 -9.750 24.165 1.00 87.38 412 LYS A C 1
ATOM 3361 O O . LYS A 1 412 ? -28.686 -10.233 24.236 1.00 87.38 412 LYS A O 1
ATOM 3366 N N . GLU A 1 413 ? -27.269 -8.727 23.371 1.00 85.31 413 GLU A N 1
ATOM 3367 C CA . GLU A 1 413 ? -28.277 -7.976 22.623 1.00 85.31 413 GLU A CA 1
ATOM 3368 C C . GLU A 1 413 ? -28.781 -8.710 21.380 1.00 85.31 413 GLU A C 1
ATOM 3370 O O . GLU A 1 413 ? -29.900 -8.448 20.939 1.00 85.31 413 GLU A O 1
ATOM 3375 N N . HIS A 1 414 ? -27.990 -9.609 20.791 1.00 86.12 414 HIS A N 1
ATOM 3376 C CA . HIS A 1 414 ? -28.341 -10.264 19.525 1.00 86.12 414 HIS A CA 1
ATOM 3377 C C . HIS A 1 414 ? -28.337 -11.794 19.607 1.00 86.12 414 HIS A C 1
ATOM 3379 O O . HIS A 1 414 ? -29.198 -12.435 19.009 1.00 86.12 414 HIS A O 1
ATOM 3385 N N . GLY A 1 415 ? -27.415 -12.386 20.367 1.00 87.56 415 GLY A N 1
ATOM 3386 C CA . GLY A 1 415 ? -27.270 -13.839 20.479 1.00 87.56 415 GLY A CA 1
ATOM 3387 C C . GLY A 1 415 ? -28.205 -14.492 21.503 1.00 87.56 415 GLY A C 1
ATOM 3388 O O . GLY A 1 415 ? -28.724 -15.576 21.243 1.00 87.56 415 GLY A O 1
ATOM 3389 N N . PHE A 1 416 ? -28.433 -13.856 22.654 1.00 89.62 416 PHE A N 1
ATOM 3390 C CA . PHE A 1 416 ? -29.052 -14.479 23.837 1.00 89.62 416 PHE A CA 1
ATOM 3391 C C . PHE A 1 416 ? -30.553 -14.187 24.017 1.00 89.62 416 PHE A C 1
ATOM 3393 O O . PHE A 1 416 ? -31.123 -14.542 25.043 1.00 89.62 416 PHE A O 1
ATOM 3400 N N . LYS A 1 417 ? -31.214 -13.573 23.028 1.00 73.50 417 LYS A N 1
ATOM 3401 C CA . LYS A 1 417 ? -32.596 -13.063 23.137 1.00 73.50 417 LYS A CA 1
ATOM 3402 C C . LYS A 1 417 ? -33.704 -14.111 23.369 1.00 73.50 417 LYS A C 1
ATOM 3404 O O . LYS A 1 417 ? -34.792 -13.708 23.755 1.00 73.50 417 LYS A O 1
ATOM 3409 N N . ASP A 1 418 ? -33.447 -15.412 23.183 1.00 66.62 418 ASP A N 1
ATOM 3410 C CA . ASP A 1 418 ? -34.494 -16.460 23.191 1.00 66.62 418 ASP A CA 1
ATOM 3411 C C . ASP A 1 418 ? -34.081 -17.785 23.867 1.00 66.62 418 ASP A C 1
ATOM 3413 O O . ASP A 1 418 ? -34.628 -18.842 23.551 1.00 66.62 418 ASP A O 1
ATOM 3417 N N . LYS A 1 419 ? -33.083 -17.776 24.760 1.00 59.78 419 LYS A N 1
ATOM 3418 C CA . LYS A 1 419 ? -32.630 -18.990 25.462 1.00 59.78 419 LYS A CA 1
ATOM 3419 C C . LYS A 1 419 ? -32.767 -18.841 26.976 1.00 59.78 419 LYS A C 1
ATOM 3421 O O . LYS A 1 419 ? -32.158 -17.954 27.567 1.00 59.78 419 LYS A O 1
ATOM 3426 N N . ASP A 1 420 ? -33.514 -19.757 27.593 1.00 56.84 420 ASP A N 1
ATOM 3427 C CA . ASP A 1 420 ? -33.577 -19.912 29.047 1.00 56.84 420 ASP A CA 1
ATOM 3428 C C . ASP A 1 420 ? -32.218 -20.403 29.577 1.00 56.84 420 ASP A C 1
ATOM 3430 O O . ASP A 1 420 ? -31.828 -21.542 29.339 1.00 56.84 420 ASP A O 1
ATOM 3434 N N . ASN A 1 421 ? -31.501 -19.525 30.287 1.00 59.44 421 ASN A N 1
ATOM 3435 C CA . ASN A 1 421 ? -30.358 -19.762 31.189 1.00 59.44 421 ASN A CA 1
ATOM 3436 C C . ASN A 1 421 ? -29.131 -20.582 30.715 1.00 59.44 421 ASN A C 1
ATOM 3438 O O . ASN A 1 421 ? -28.140 -20.602 31.439 1.00 59.44 421 ASN A O 1
ATOM 3442 N N . ASP A 1 422 ? -29.119 -21.193 29.528 1.00 81.81 422 ASP A N 1
ATOM 3443 C CA . ASP A 1 422 ? -27.972 -21.960 28.997 1.00 81.81 422 ASP A CA 1
ATOM 3444 C C . ASP A 1 422 ? -27.121 -21.156 27.992 1.00 81.81 422 ASP A C 1
ATOM 3446 O O . ASP A 1 422 ? -26.408 -21.698 27.148 1.00 81.81 422 ASP A O 1
ATOM 3450 N N . CYS A 1 423 ? -27.201 -19.826 28.042 1.00 88.00 423 CYS A N 1
ATOM 3451 C CA . CYS A 1 423 ? -26.334 -18.956 27.253 1.00 88.00 423 CYS A CA 1
ATOM 3452 C C . CYS A 1 423 ? -24.901 -19.004 27.797 1.00 88.00 423 CYS A C 1
ATOM 3454 O O . CYS A 1 423 ? -24.663 -18.788 28.985 1.00 88.00 423 CYS A O 1
ATOM 3456 N N . GLN A 1 424 ? -23.936 -19.261 26.921 1.00 90.88 424 GLN A N 1
ATOM 3457 C CA . GLN A 1 424 ? -22.519 -19.391 27.241 1.00 90.88 424 GLN A CA 1
ATOM 3458 C C . GLN A 1 424 ? -21.711 -18.427 26.378 1.00 90.88 424 GLN A C 1
ATOM 3460 O O . GLN A 1 424 ? -21.843 -18.408 25.151 1.00 90.88 424 GLN A O 1
ATOM 3465 N N . PHE A 1 425 ? -20.844 -17.659 27.032 1.00 92.25 425 PHE A N 1
ATOM 3466 C CA . PHE A 1 425 ? -19.781 -16.881 26.411 1.00 92.25 425 PHE A CA 1
ATOM 3467 C C . PHE A 1 425 ? -18.445 -17.518 26.795 1.00 92.25 425 PHE A C 1
ATOM 3469 O O . PHE A 1 425 ? -18.089 -17.553 27.972 1.00 92.25 425 PHE A O 1
ATOM 3476 N N . VAL A 1 426 ? -17.727 -18.074 25.823 1.00 92.12 426 VAL A N 1
ATOM 3477 C CA . VAL A 1 426 ? -16.513 -18.863 26.061 1.00 92.12 426 VAL A CA 1
ATOM 3478 C C . VAL A 1 426 ? -15.273 -18.118 25.604 1.00 92.12 426 VAL A C 1
ATOM 3480 O O . VAL A 1 426 ? -15.285 -17.479 24.553 1.00 92.12 426 VAL A O 1
ATOM 3483 N N . ILE A 1 427 ? -14.198 -18.228 26.381 1.00 92.56 427 ILE A N 1
ATOM 3484 C CA . ILE A 1 427 ? -12.875 -17.701 26.051 1.00 92.56 427 ILE A CA 1
ATOM 3485 C C . ILE A 1 427 ? -11.846 -18.816 26.256 1.00 92.56 427 ILE A C 1
ATOM 3487 O O . ILE A 1 427 ? -11.624 -19.260 27.380 1.00 92.56 427 ILE A O 1
ATOM 3491 N N . PHE A 1 428 ? -11.210 -19.261 25.178 1.00 88.81 428 PHE A N 1
ATOM 3492 C CA . PHE A 1 428 ? -10.140 -20.253 25.208 1.00 88.81 428 PHE A CA 1
ATOM 3493 C C . PHE A 1 428 ? -8.805 -19.613 24.848 1.00 88.81 428 PHE A C 1
ATOM 3495 O O . PHE A 1 428 ? -8.705 -18.894 23.855 1.00 88.81 428 PHE A O 1
ATOM 3502 N N . LEU A 1 429 ? -7.774 -19.875 25.644 1.00 88.38 429 LEU A N 1
ATOM 3503 C CA . LEU A 1 429 ? -6.411 -19.444 25.348 1.00 88.38 429 LEU A CA 1
ATOM 3504 C C . LEU A 1 429 ? -5.627 -20.591 24.711 1.00 88.38 429 LEU A C 1
ATOM 3506 O O . LEU A 1 429 ? -5.797 -21.747 25.088 1.00 88.38 429 LEU A O 1
ATOM 3510 N N . GLN A 1 430 ? -4.789 -20.255 23.733 1.00 86.38 430 GLN A N 1
ATOM 3511 C CA . GLN A 1 430 ? -3.902 -21.196 23.058 1.00 86.38 430 GLN A CA 1
ATOM 3512 C C . GLN A 1 430 ? -2.515 -20.574 22.917 1.00 86.38 430 GLN A C 1
ATOM 3514 O O . GLN A 1 430 ? -2.372 -19.424 22.492 1.00 86.38 430 GLN A O 1
ATOM 3519 N N . GLN A 1 431 ? -1.492 -21.354 23.250 1.00 79.62 431 GLN A N 1
ATOM 3520 C CA . GLN A 1 431 ? -0.098 -20.978 23.071 1.00 79.62 431 GLN A CA 1
ATOM 3521 C C . GLN A 1 431 ? 0.435 -21.598 21.778 1.00 79.62 431 GLN A C 1
ATOM 3523 O O . GLN A 1 431 ? 0.141 -22.743 21.440 1.00 79.62 431 GLN A O 1
ATOM 3528 N N . GLY A 1 432 ? 1.241 -20.831 21.057 1.00 70.81 432 GLY A N 1
ATOM 3529 C CA . GLY A 1 432 ? 2.087 -21.302 19.975 1.00 70.81 432 GLY A CA 1
ATOM 3530 C C . GLY A 1 432 ? 3.514 -20.804 20.167 1.00 70.81 432 GLY A C 1
ATOM 3531 O O . GLY A 1 432 ? 3.762 -19.823 20.870 1.00 70.81 432 GLY A O 1
ATOM 3532 N N . THR A 1 433 ? 4.455 -21.473 19.519 1.00 64.75 433 THR A N 1
ATOM 3533 C CA . THR A 1 433 ? 5.848 -21.034 19.416 1.00 64.75 433 THR A CA 1
ATOM 3534 C C . THR A 1 433 ? 6.145 -20.657 17.971 1.00 64.75 433 THR A C 1
ATOM 3536 O O . THR A 1 433 ? 5.704 -21.328 17.034 1.00 64.75 433 THR A O 1
ATOM 3539 N N . SER A 1 434 ? 6.858 -19.549 17.772 1.00 57.78 434 SER A N 1
ATOM 3540 C CA . SER A 1 434 ? 7.379 -19.211 16.447 1.00 57.78 434 SER A CA 1
ATOM 3541 C C . SER A 1 434 ? 8.524 -20.171 16.092 1.00 57.78 434 SER A C 1
ATOM 3543 O O . SER A 1 434 ? 9.390 -20.394 16.935 1.00 57.78 434 SER A O 1
ATOM 3545 N N . PRO A 1 435 ? 8.602 -20.712 14.862 1.00 51.72 435 PRO A N 1
ATOM 3546 C CA . PRO A 1 435 ? 9.722 -21.561 14.447 1.00 51.72 435 PRO A CA 1
ATOM 3547 C C . PRO A 1 435 ? 11.069 -20.827 14.372 1.00 51.72 435 PRO A C 1
ATOM 3549 O O . PRO A 1 435 ? 12.100 -21.477 14.235 1.00 51.72 435 PRO A O 1
ATOM 3552 N N . VAL A 1 436 ? 11.058 -19.488 14.373 1.00 49.66 436 VAL A N 1
ATOM 3553 C CA . VAL A 1 436 ? 12.222 -18.675 13.983 1.00 49.66 436 VAL A CA 1
ATOM 3554 C C . VAL A 1 436 ? 12.956 -18.053 15.175 1.00 49.66 436 VAL A C 1
ATOM 3556 O O . VAL A 1 436 ? 14.142 -17.786 15.056 1.00 49.66 436 VAL A O 1
ATOM 3559 N N . GLU A 1 437 ? 12.342 -17.898 16.347 1.00 55.38 437 GLU A N 1
ATOM 3560 C CA . GLU A 1 437 ? 12.969 -17.316 17.549 1.00 55.38 437 GLU A CA 1
ATOM 3561 C C . GLU A 1 437 ? 12.233 -17.862 18.793 1.00 55.38 437 GLU A C 1
ATOM 3563 O O . GLU A 1 437 ? 11.112 -18.352 18.646 1.00 55.38 437 GLU A O 1
ATOM 3568 N N . ASN A 1 438 ? 12.812 -17.780 20.005 1.00 63.44 438 ASN A N 1
ATOM 3569 C CA . ASN A 1 438 ? 12.181 -18.132 21.303 1.00 63.44 438 ASN A CA 1
ATOM 3570 C C . ASN A 1 438 ? 11.007 -17.182 21.662 1.00 63.44 438 ASN A C 1
ATOM 3572 O O . ASN A 1 438 ? 10.913 -16.636 22.759 1.00 63.44 438 ASN A O 1
ATOM 3576 N N . LEU A 1 439 ? 10.116 -16.950 20.705 1.00 70.25 439 LEU A N 1
ATOM 3577 C CA . LEU A 1 439 ? 8.984 -16.056 20.793 1.00 70.25 439 LEU A CA 1
ATOM 3578 C C . LEU A 1 439 ? 7.715 -16.867 21.021 1.00 70.25 439 LEU A C 1
ATOM 3580 O O . LEU A 1 439 ? 7.353 -17.754 20.237 1.00 70.25 439 LEU A O 1
ATOM 3584 N N . GLN A 1 440 ? 7.009 -16.505 22.083 1.00 76.56 440 GLN A N 1
ATOM 3585 C CA . GLN A 1 440 ? 5.683 -17.006 22.377 1.00 76.56 440 GLN A CA 1
ATOM 3586 C C . GLN A 1 440 ? 4.643 -16.237 21.563 1.00 76.56 440 GLN A C 1
ATOM 3588 O O . GLN A 1 440 ? 4.606 -15.007 21.576 1.00 76.56 440 GLN A O 1
ATOM 3593 N N . ILE A 1 441 ? 3.736 -16.968 20.921 1.00 82.75 441 ILE A N 1
ATOM 3594 C CA . ILE A 1 441 ? 2.530 -16.422 20.299 1.00 82.75 441 ILE A CA 1
ATOM 3595 C C . ILE A 1 441 ? 1.335 -16.873 21.131 1.00 82.75 441 ILE A C 1
ATOM 3597 O O . ILE A 1 441 ? 1.099 -18.068 21.287 1.00 82.75 441 ILE A O 1
ATOM 3601 N N . SER A 1 442 ? 0.561 -15.923 21.644 1.00 88.38 442 SER A N 1
ATOM 3602 C CA . SER A 1 442 ? -0.693 -16.216 22.339 1.00 88.38 442 SER A CA 1
ATOM 3603 C C . SER A 1 442 ? -1.876 -15.947 21.414 1.00 88.38 442 SER A C 1
ATOM 3605 O O . SER A 1 442 ? -1.928 -14.920 20.729 1.00 88.38 442 SER A O 1
ATOM 3607 N N . LYS A 1 443 ? -2.845 -16.859 21.409 1.00 91.38 443 LYS A N 1
ATOM 3608 C CA . LYS A 1 443 ? -4.137 -16.707 20.742 1.00 91.38 443 LYS A CA 1
ATOM 3609 C C . LYS A 1 443 ? -5.266 -16.775 21.762 1.00 91.38 443 LYS A C 1
ATOM 3611 O O . LYS A 1 443 ? -5.188 -17.519 22.738 1.00 91.38 443 LYS A O 1
ATOM 3616 N N . MET A 1 444 ? -6.322 -16.012 21.511 1.00 93.56 444 MET A N 1
ATOM 3617 C CA . MET A 1 444 ? -7.556 -16.018 22.288 1.00 93.56 444 MET A CA 1
ATOM 3618 C C . MET A 1 444 ? -8.734 -16.316 21.363 1.00 93.56 444 MET A C 1
ATOM 3620 O O . MET A 1 444 ? -9.013 -15.567 20.431 1.00 93.56 444 MET A O 1
ATOM 3624 N N . HIS A 1 445 ? -9.436 -17.400 21.648 1.00 93.62 445 HIS A N 1
ATOM 3625 C CA . HIS A 1 445 ? -10.592 -17.878 20.907 1.00 93.62 445 HIS A CA 1
ATOM 3626 C C . HIS A 1 445 ? -11.855 -17.561 21.690 1.00 93.62 445 HIS A C 1
ATOM 3628 O O . HIS A 1 445 ? -12.029 -18.031 22.810 1.00 93.62 445 HIS A O 1
ATOM 3634 N N . ILE A 1 446 ? -12.728 -16.745 21.116 1.00 95.31 446 ILE A N 1
ATOM 3635 C CA . ILE A 1 446 ? -13.949 -16.271 21.764 1.00 95.31 446 ILE A CA 1
ATOM 3636 C C . ILE A 1 446 ? -15.140 -16.850 21.017 1.00 95.31 446 ILE A C 1
ATOM 3638 O O . ILE A 1 446 ? -15.194 -16.768 19.794 1.00 95.31 446 ILE A O 1
ATOM 3642 N N . GLY A 1 447 ? -16.118 -17.393 21.735 1.00 93.56 447 GLY A N 1
ATOM 3643 C CA . GLY A 1 447 ? -17.347 -17.901 21.136 1.00 93.56 447 GLY A CA 1
ATOM 3644 C C . GLY A 1 447 ? -18.574 -17.597 21.975 1.00 93.56 447 GLY A C 1
ATOM 3645 O O . GLY A 1 447 ? -18.483 -17.409 23.187 1.00 93.56 447 GLY A O 1
ATOM 3646 N N . ASN A 1 448 ? -19.742 -17.583 21.340 1.00 93.25 448 ASN A N 1
ATOM 3647 C CA . ASN A 1 448 ? -21.004 -17.670 22.064 1.00 93.25 448 ASN A CA 1
ATOM 3648 C C . ASN A 1 448 ? -21.923 -18.714 21.431 1.00 93.25 448 ASN A C 1
ATOM 3650 O O . ASN A 1 448 ? -21.887 -18.932 20.221 1.00 93.25 448 ASN A O 1
ATOM 3654 N N . ASN A 1 449 ? -22.724 -19.376 22.266 1.00 91.94 449 ASN A N 1
ATOM 3655 C CA . ASN A 1 449 ? -23.662 -20.421 21.844 1.00 91.94 449 ASN A CA 1
ATOM 3656 C C . ASN A 1 449 ? -25.066 -19.870 21.522 1.00 91.94 449 ASN A C 1
ATOM 3658 O O . ASN A 1 449 ? -26.037 -20.630 21.518 1.00 91.94 449 ASN A O 1
ATOM 3662 N N . GLY A 1 450 ? -25.199 -18.555 21.327 1.00 89.75 450 GLY A N 1
ATOM 3663 C CA . GLY A 1 450 ? -26.462 -17.890 21.024 1.00 89.75 450 GLY A CA 1
ATOM 3664 C C . GLY A 1 450 ? -26.928 -18.135 19.589 1.00 89.75 450 GLY A C 1
ATOM 3665 O O . GLY A 1 450 ? -26.565 -19.121 18.946 1.00 89.75 450 GLY A O 1
ATOM 3666 N N . LYS A 1 451 ? -27.759 -17.228 19.074 1.00 89.50 451 LYS A N 1
ATOM 3667 C CA . LYS A 1 451 ? -28.161 -17.232 17.665 1.00 89.50 451 LYS A CA 1
ATOM 3668 C C . LYS A 1 451 ? -26.945 -17.034 16.737 1.00 89.50 451 LYS A C 1
ATOM 3670 O O . LYS A 1 451 ? -26.073 -16.224 17.060 1.00 89.50 451 LYS A O 1
ATOM 3675 N N . PRO A 1 452 ? -26.882 -17.744 15.592 1.00 90.50 452 PRO A N 1
ATOM 3676 C CA . PRO A 1 452 ? -25.911 -17.449 14.542 1.00 90.50 452 PRO A CA 1
ATOM 3677 C C . PRO A 1 452 ? -26.115 -16.033 13.991 1.00 90.50 452 PRO A C 1
ATOM 3679 O O . PRO A 1 452 ? -27.150 -15.402 14.219 1.00 90.50 452 PRO A O 1
ATOM 3682 N N . PHE A 1 453 ? -25.140 -15.553 13.218 1.00 88.12 453 PHE A N 1
ATOM 3683 C CA . PHE A 1 453 ? -25.356 -14.364 12.401 1.00 88.12 453 PHE A CA 1
ATOM 3684 C C . PHE A 1 453 ? -26.530 -14.577 11.416 1.00 88.12 453 PHE A C 1
ATOM 3686 O O . PHE A 1 453 ? -26.709 -15.701 10.935 1.00 88.12 453 PHE A O 1
ATOM 3693 N N . PRO A 1 454 ? -27.325 -13.530 11.120 1.00 85.94 454 PRO A N 1
ATOM 3694 C CA . PRO A 1 454 ? -28.341 -13.557 10.064 1.00 85.94 454 PRO A CA 1
ATOM 3695 C C . PRO A 1 454 ? -27.766 -13.958 8.696 1.00 85.94 454 PRO A C 1
ATOM 3697 O O . PRO A 1 454 ? -26.596 -13.703 8.421 1.00 85.94 454 PRO A O 1
ATOM 3700 N N . GLU A 1 455 ? -28.586 -14.546 7.817 1.00 82.44 455 GLU A N 1
ATOM 3701 C CA . GLU A 1 455 ? -28.143 -14.980 6.476 1.00 82.44 455 GLU A CA 1
ATOM 3702 C C . GLU A 1 455 ? -27.597 -13.829 5.613 1.00 82.44 455 GLU A C 1
ATOM 3704 O O . GLU A 1 455 ? -26.726 -14.043 4.772 1.00 82.44 455 GLU A O 1
ATOM 3709 N N . ASP A 1 456 ? -28.088 -12.609 5.837 1.00 82.81 456 ASP A N 1
ATOM 3710 C CA . ASP A 1 456 ? -27.722 -11.383 5.127 1.00 82.81 456 ASP A CA 1
ATOM 3711 C C . ASP A 1 456 ? -26.635 -10.555 5.834 1.00 82.81 456 ASP A C 1
ATOM 3713 O O . ASP A 1 456 ? -26.321 -9.451 5.390 1.00 82.81 456 ASP A O 1
ATOM 3717 N N . PHE A 1 457 ? -26.051 -11.065 6.922 1.00 82.25 457 PHE A N 1
ATOM 3718 C CA . PHE A 1 457 ? -25.052 -10.345 7.705 1.00 82.25 457 PHE A CA 1
ATOM 3719 C C . PHE A 1 457 ? -23.859 -11.242 8.028 1.00 82.25 457 PHE A C 1
ATOM 3721 O O . PHE A 1 457 ? -23.950 -12.153 8.850 1.00 82.25 457 PHE A O 1
ATOM 3728 N N . SER A 1 458 ? -22.709 -10.983 7.405 1.00 84.88 458 SER A N 1
ATOM 3729 C CA . SER A 1 458 ? -21.504 -11.76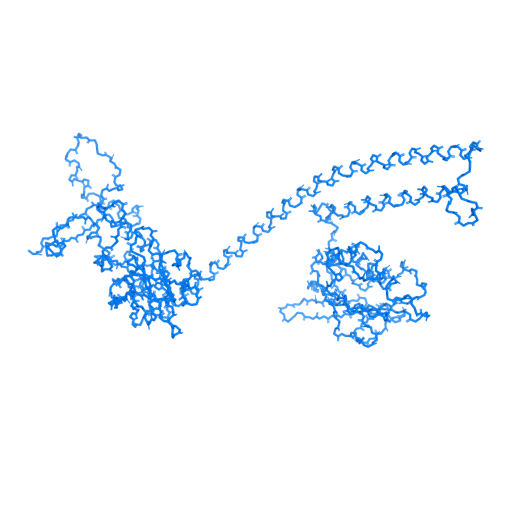9 7.661 1.00 84.88 458 SER A CA 1
ATOM 3730 C C . SER A 1 458 ? -20.773 -11.304 8.926 1.00 84.88 458 SER A C 1
ATOM 3732 O O . SER A 1 458 ? -20.972 -10.206 9.451 1.00 84.88 458 SER A O 1
ATOM 3734 N N . CYS A 1 459 ? -19.861 -12.130 9.433 1.00 84.69 459 CYS A N 1
ATOM 3735 C CA . CYS A 1 459 ? -18.999 -11.701 10.529 1.00 84.69 459 CYS A CA 1
ATOM 3736 C C . CYS A 1 459 ? -18.047 -10.565 10.105 1.00 84.69 459 CYS A C 1
ATOM 3738 O O . CYS A 1 459 ? -17.733 -9.682 10.897 1.00 84.69 459 CYS A O 1
ATOM 3740 N N . GLU A 1 460 ? -17.596 -10.535 8.852 1.00 84.88 460 GLU A N 1
ATOM 3741 C CA . GLU A 1 460 ? -16.779 -9.442 8.319 1.00 84.88 460 GLU A CA 1
ATOM 3742 C C . GLU A 1 460 ? -17.555 -8.122 8.305 1.00 84.88 460 GLU A C 1
ATOM 3744 O O . GLU A 1 460 ? -16.967 -7.060 8.534 1.00 84.88 460 GLU A O 1
ATOM 3749 N N . ASP A 1 461 ? -18.869 -8.191 8.087 1.00 82.62 461 ASP A N 1
ATOM 3750 C CA . ASP A 1 461 ? -19.766 -7.042 8.130 1.00 82.62 461 ASP A CA 1
ATOM 3751 C C . ASP A 1 461 ? -19.851 -6.418 9.530 1.00 82.62 461 ASP A C 1
ATOM 3753 O O . ASP A 1 461 ? -19.916 -5.193 9.642 1.00 82.62 461 ASP A O 1
ATOM 3757 N N . LEU A 1 462 ? -19.708 -7.211 10.601 1.00 83.94 462 LEU A N 1
ATOM 3758 C CA . LEU A 1 462 ? -19.622 -6.716 11.984 1.00 83.94 462 LEU A CA 1
ATOM 3759 C C . LEU A 1 462 ? -18.512 -5.673 12.167 1.00 83.94 462 LEU A C 1
ATOM 3761 O O . LEU A 1 462 ? -18.660 -4.719 12.932 1.00 83.94 462 LEU A O 1
ATOM 3765 N N . PHE A 1 463 ? -17.386 -5.853 11.477 1.00 84.00 463 PHE A N 1
ATOM 3766 C CA . PHE A 1 463 ? -16.202 -5.012 11.633 1.00 84.00 463 PHE A CA 1
ATOM 3767 C C . PHE A 1 463 ? -16.180 -3.799 10.690 1.00 84.00 463 PHE A C 1
ATOM 3769 O O . PHE A 1 463 ? -15.222 -3.021 10.731 1.00 84.00 463 PHE A O 1
ATOM 3776 N N . LYS A 1 464 ? -17.209 -3.614 9.852 1.00 76.81 464 LYS A N 1
ATOM 3777 C CA . LYS A 1 464 ? -17.347 -2.451 8.965 1.00 76.81 464 LYS A CA 1
ATOM 3778 C C . LYS A 1 464 ? -18.016 -1.288 9.697 1.00 76.81 464 LYS A C 1
ATOM 3780 O O . LYS A 1 464 ? -18.967 -1.463 10.453 1.00 76.81 464 LYS A O 1
ATOM 3785 N N . ILE A 1 465 ? -17.523 -0.074 9.456 1.00 66.19 465 ILE A N 1
ATOM 3786 C CA . ILE A 1 465 ? -18.110 1.136 10.037 1.00 66.19 465 ILE A CA 1
ATOM 3787 C C . ILE A 1 465 ? -19.510 1.383 9.453 1.00 66.19 465 ILE A C 1
ATOM 3789 O O . ILE A 1 465 ? -19.715 1.241 8.250 1.00 66.19 465 ILE A O 1
ATOM 3793 N N . HIS A 1 466 ? -20.469 1.756 10.306 1.00 61.16 466 HIS A N 1
ATOM 3794 C CA . HIS A 1 466 ? -21.866 2.038 9.936 1.00 61.16 466 HIS A CA 1
ATOM 3795 C C . HIS A 1 466 ? -22.647 0.854 9.353 1.00 61.16 466 HIS A C 1
ATOM 3797 O O . HIS A 1 466 ? -23.743 1.043 8.825 1.00 61.16 466 HIS A O 1
ATOM 3803 N N . HIS A 1 467 ? -22.126 -0.362 9.487 1.00 68.75 467 HIS A N 1
ATOM 3804 C CA . HIS A 1 467 ? -22.805 -1.567 9.039 1.00 68.75 467 HIS A CA 1
ATOM 3805 C C . HIS A 1 467 ? -23.551 -2.213 10.213 1.00 68.75 467 HIS A C 1
ATOM 3807 O O . HIS A 1 467 ? -23.016 -2.308 11.319 1.00 68.75 467 HIS A O 1
ATOM 3813 N N . LYS A 1 468 ? -24.813 -2.602 10.006 1.00 71.06 468 LYS A N 1
ATOM 3814 C CA . LYS A 1 468 ? -25.685 -3.140 11.060 1.00 71.06 468 LYS A CA 1
ATOM 3815 C C . LYS A 1 468 ? -26.489 -4.330 10.552 1.00 71.06 468 LYS A C 1
ATOM 3817 O O . LYS A 1 468 ? -26.856 -4.357 9.383 1.00 71.06 468 LYS A O 1
ATOM 3822 N N . GLY A 1 469 ? -26.777 -5.270 11.448 1.00 69.62 469 GLY A N 1
ATOM 3823 C CA . GLY A 1 469 ? -27.708 -6.356 11.159 1.00 69.62 469 GLY A CA 1
ATOM 3824 C C . GLY A 1 469 ? -29.156 -5.853 11.074 1.00 69.62 469 GLY A C 1
ATOM 3825 O O . GLY A 1 469 ? -29.458 -4.788 11.632 1.00 69.62 469 GLY A O 1
ATOM 3826 N N . PRO A 1 470 ? -30.048 -6.613 10.418 1.00 64.31 470 PRO A N 1
ATOM 3827 C CA . PRO A 1 470 ? -31.443 -6.229 10.175 1.00 64.31 470 PRO A CA 1
ATOM 3828 C C . PRO A 1 470 ? -32.206 -5.851 11.456 1.00 64.31 470 PRO A C 1
ATOM 3830 O O . PRO A 1 470 ? -32.925 -4.854 11.468 1.00 64.31 470 PRO A O 1
ATOM 3833 N N . ASP A 1 471 ? -31.949 -6.553 12.564 1.00 64.94 471 ASP A N 1
ATOM 3834 C CA . ASP A 1 471 ? -32.636 -6.351 13.851 1.00 64.94 471 ASP A CA 1
ATOM 3835 C C . ASP A 1 471 ? -31.862 -5.466 14.849 1.00 64.94 471 ASP A C 1
ATOM 3837 O O . ASP A 1 471 ? -32.164 -5.439 16.048 1.00 64.94 471 ASP A O 1
ATOM 3841 N N . SER A 1 472 ? -30.816 -4.762 14.399 1.00 65.44 472 SER A N 1
ATOM 3842 C CA . SER A 1 472 ? -30.002 -3.921 15.282 1.00 65.44 472 SER A CA 1
ATOM 3843 C C . SER A 1 472 ? -30.539 -2.490 15.387 1.00 65.44 472 SER A C 1
ATOM 3845 O O . SER A 1 472 ? -30.661 -1.765 14.394 1.00 65.44 472 SER A O 1
ATOM 3847 N N . THR A 1 473 ? -30.794 -2.0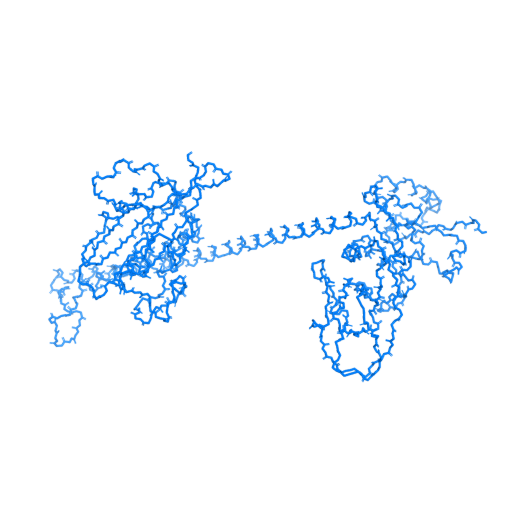53 16.624 1.00 55.00 473 THR A N 1
ATOM 3848 C CA . THR A 1 473 ? -31.105 -0.658 16.987 1.00 55.00 473 THR A CA 1
ATOM 3849 C C . THR A 1 473 ? -29.847 0.208 17.142 1.00 55.00 473 THR A C 1
ATOM 3851 O O . THR A 1 473 ? -29.946 1.427 17.291 1.00 55.00 473 THR A O 1
ATOM 3854 N N . GLY A 1 474 ? -28.655 -0.399 17.092 1.00 59.25 474 GLY A N 1
ATOM 3855 C CA . GLY A 1 474 ? -27.370 0.279 17.238 1.00 59.25 474 GLY A CA 1
ATOM 3856 C C . GLY A 1 474 ? -26.913 1.041 15.986 1.00 59.25 474 GLY A C 1
ATOM 3857 O O . GLY A 1 474 ? -27.446 0.895 14.887 1.00 59.25 474 GLY A O 1
ATOM 3858 N N . LYS A 1 475 ? -25.858 1.855 16.139 1.00 55.69 475 LYS A N 1
ATOM 3859 C CA . LYS A 1 475 ? -25.277 2.684 15.057 1.00 55.69 475 LYS A CA 1
ATOM 3860 C C . LYS A 1 475 ? -24.248 1.958 14.167 1.00 55.69 475 LYS A C 1
ATOM 3862 O O . LYS A 1 475 ? -23.614 2.614 13.342 1.00 55.69 475 LYS A O 1
ATOM 3867 N N . GLY A 1 476 ? -24.021 0.653 14.360 1.00 58.12 476 GLY A N 1
ATOM 3868 C CA . GLY A 1 476 ? -23.038 -0.117 13.576 1.00 58.12 476 GLY A CA 1
ATOM 3869 C C . GLY A 1 476 ? -21.578 0.298 13.812 1.00 58.12 476 GLY A C 1
ATOM 3870 O O . GLY A 1 476 ? -20.782 0.346 12.879 1.00 58.12 476 GLY A O 1
ATOM 3871 N N . LYS A 1 477 ? -21.230 0.696 15.046 1.00 66.38 477 LYS A N 1
ATOM 3872 C CA . LYS A 1 477 ? -19.873 1.156 15.416 1.00 66.38 477 LYS A CA 1
ATOM 3873 C C . LYS A 1 477 ? -19.109 0.199 16.341 1.00 66.38 477 LYS A C 1
ATOM 3875 O O . LYS A 1 477 ? -17.884 0.273 16.390 1.00 66.38 477 LYS A O 1
ATOM 3880 N N . GLY A 1 478 ? -19.809 -0.685 17.059 1.00 68.88 478 GLY A N 1
ATOM 3881 C CA . GLY A 1 478 ? -19.215 -1.543 18.094 1.00 68.88 478 GLY A CA 1
ATOM 3882 C C . GLY A 1 478 ? -18.160 -2.503 17.545 1.00 68.88 478 GLY A C 1
ATOM 3883 O O . GLY A 1 478 ? -17.019 -2.497 17.999 1.00 68.88 478 GLY A O 1
ATOM 3884 N N . GLY A 1 479 ? -18.492 -3.267 16.499 1.00 79.62 479 GLY A N 1
ATOM 3885 C CA . GLY A 1 479 ? -17.537 -4.196 15.890 1.00 79.62 479 GLY A CA 1
ATOM 3886 C C . GLY A 1 479 ? -16.349 -3.487 15.232 1.00 79.62 479 GLY A C 1
ATOM 3887 O O . GLY A 1 479 ? -15.206 -3.869 15.470 1.00 79.62 479 GLY A O 1
ATOM 3888 N N . TYR A 1 480 ? -16.567 -2.379 14.516 1.00 77.62 480 TYR A N 1
ATOM 3889 C CA . TYR A 1 480 ? -15.463 -1.541 14.024 1.00 77.62 480 TYR A CA 1
ATOM 3890 C C . TYR A 1 480 ? -14.505 -1.111 15.155 1.00 77.62 480 TYR A C 1
ATOM 3892 O O . TYR A 1 480 ? -13.287 -1.230 15.006 1.00 77.62 480 TYR A O 1
ATOM 3900 N N . SER A 1 481 ? -15.036 -0.697 16.316 1.00 77.88 481 SER A N 1
ATOM 3901 C CA . SER A 1 481 ? -14.225 -0.345 17.494 1.00 77.88 481 SER A CA 1
ATOM 3902 C C . SER A 1 481 ? -13.390 -1.525 18.006 1.00 77.88 481 SER A C 1
ATOM 3904 O O . SER A 1 481 ? -12.217 -1.339 18.332 1.00 77.88 481 SER A O 1
ATOM 3906 N N . VAL A 1 482 ? -13.941 -2.747 18.006 1.00 86.88 482 VAL A N 1
ATOM 3907 C CA . VAL A 1 482 ? -13.207 -3.971 18.381 1.00 86.88 482 VAL A CA 1
ATOM 3908 C C . VAL A 1 482 ? -11.980 -4.171 17.494 1.00 86.88 482 VAL A C 1
ATOM 3910 O O . VAL A 1 482 ? -10.862 -4.275 18.003 1.00 86.88 482 VAL A O 1
ATOM 3913 N N . LYS A 1 483 ? -12.166 -4.180 16.167 1.00 86.25 483 LYS A N 1
ATOM 3914 C CA . LYS A 1 483 ? -11.057 -4.386 15.220 1.00 86.25 483 LYS A CA 1
ATOM 3915 C C . LYS A 1 483 ? -10.007 -3.286 15.349 1.00 86.25 483 LYS A C 1
ATOM 3917 O O . LYS A 1 483 ? -8.812 -3.568 15.339 1.00 86.25 483 LYS A O 1
ATOM 3922 N N . ARG A 1 484 ? -10.450 -2.041 15.541 1.00 80.00 484 ARG A N 1
ATOM 3923 C CA . ARG A 1 484 ? -9.563 -0.888 15.709 1.00 80.00 484 ARG A CA 1
ATOM 3924 C C . ARG A 1 484 ? -8.686 -0.998 16.963 1.00 80.00 484 ARG A C 1
ATOM 3926 O O . ARG A 1 484 ? -7.479 -0.782 16.877 1.00 80.00 484 ARG A O 1
ATOM 3933 N N . ARG A 1 485 ? -9.260 -1.375 18.112 1.00 84.62 485 ARG A N 1
ATOM 3934 C CA . ARG A 1 485 ? -8.522 -1.546 19.380 1.00 84.62 485 ARG A CA 1
ATOM 3935 C C . ARG A 1 485 ? -7.532 -2.707 19.328 1.00 84.62 485 ARG A C 1
ATOM 3937 O O . ARG A 1 485 ? -6.404 -2.562 19.790 1.00 84.62 485 ARG A O 1
ATOM 3944 N N . LEU A 1 486 ? -7.913 -3.830 18.717 1.00 88.38 486 LEU A N 1
ATOM 3945 C CA . LEU A 1 486 ? -7.003 -4.962 18.518 1.00 88.38 486 LEU A CA 1
ATOM 3946 C C . LEU A 1 486 ? -5.802 -4.574 17.650 1.00 88.38 486 LEU A C 1
ATOM 3948 O O . LEU A 1 486 ? -4.664 -4.820 18.051 1.00 88.38 486 LEU A O 1
ATOM 3952 N N . ASN A 1 487 ? -6.042 -3.868 16.542 1.00 84.94 487 ASN A N 1
ATOM 3953 C CA . ASN A 1 487 ? -4.974 -3.380 15.672 1.00 84.94 487 ASN A CA 1
ATOM 3954 C C . ASN A 1 487 ? -3.995 -2.448 16.413 1.00 84.94 487 ASN A C 1
ATOM 3956 O O . ASN A 1 487 ? -2.790 -2.558 16.197 1.00 84.94 487 ASN A O 1
ATOM 3960 N N . LYS A 1 488 ? -4.477 -1.585 17.327 1.00 77.06 488 LYS A N 1
ATOM 3961 C CA . LYS A 1 488 ? -3.621 -0.709 18.159 1.00 77.06 488 LYS A CA 1
ATOM 3962 C C . LYS A 1 488 ? -2.634 -1.506 19.018 1.00 77.06 488 LYS A C 1
ATOM 3964 O O . LYS A 1 488 ? -1.487 -1.108 19.183 1.00 77.06 488 LYS A O 1
ATOM 3969 N N . MET A 1 489 ? -3.057 -2.661 19.524 1.00 83.50 489 MET A N 1
ATOM 3970 C CA . MET A 1 489 ? -2.201 -3.571 20.295 1.00 83.50 489 MET A CA 1
ATOM 3971 C C . MET A 1 489 ? -1.346 -4.482 19.395 1.00 83.50 489 MET A C 1
ATOM 3973 O O . MET A 1 489 ? -0.631 -5.354 19.881 1.00 83.50 489 MET A O 1
ATOM 3977 N N . GLY A 1 490 ? -1.420 -4.313 18.070 1.00 82.94 490 GLY A N 1
ATOM 3978 C CA . GLY A 1 490 ? -0.769 -5.184 17.098 1.00 82.94 490 GLY A CA 1
ATOM 3979 C C . GLY A 1 490 ? -1.420 -6.562 16.949 1.00 82.94 490 GLY A C 1
ATOM 3980 O O . GLY A 1 490 ? -0.841 -7.426 16.294 1.00 82.94 490 GLY A O 1
ATOM 3981 N N . ALA A 1 491 ? -2.588 -6.778 17.553 1.00 90.19 491 ALA A N 1
ATOM 3982 C CA . ALA A 1 491 ? -3.340 -8.017 17.449 1.00 90.19 491 ALA A CA 1
ATOM 3983 C C . ALA A 1 491 ? -4.239 -8.018 16.205 1.00 90.19 491 ALA A C 1
ATOM 3985 O O . ALA A 1 491 ? -4.643 -6.972 15.701 1.00 90.19 491 ALA A O 1
ATOM 3986 N N . THR A 1 492 ? -4.588 -9.209 15.728 1.00 91.38 492 THR A N 1
ATOM 3987 C CA . THR A 1 492 ? -5.510 -9.410 14.598 1.00 91.38 492 THR A CA 1
ATOM 3988 C C . THR A 1 492 ? -6.707 -10.241 15.034 1.00 91.38 492 THR A C 1
ATOM 3990 O O . THR A 1 492 ? -6.594 -11.022 15.975 1.00 91.38 492 THR A O 1
ATOM 3993 N N . ILE A 1 493 ? -7.851 -10.078 14.363 1.00 93.31 493 ILE A N 1
ATOM 3994 C CA . ILE A 1 493 ? -9.072 -10.852 14.617 1.00 93.31 493 ILE A CA 1
ATOM 3995 C C . ILE A 1 493 ? -9.569 -11.522 13.338 1.00 93.31 493 ILE A C 1
ATOM 3997 O O . ILE A 1 493 ? -9.578 -10.900 12.273 1.00 93.31 493 ILE A O 1
ATOM 4001 N N . LYS A 1 494 ? -10.003 -12.778 13.453 1.00 92.62 494 LYS A N 1
ATOM 4002 C CA . LYS A 1 494 ? -10.667 -13.544 12.394 1.00 92.62 494 LYS A CA 1
ATOM 4003 C C . LYS A 1 494 ? -12.035 -14.023 12.854 1.00 92.62 494 LYS A C 1
ATOM 4005 O O . LYS A 1 494 ? -12.253 -14.237 14.039 1.00 92.62 494 LYS A O 1
ATOM 4010 N N . CYS A 1 495 ? -12.914 -14.247 11.888 1.00 90.00 495 CYS A N 1
ATOM 4011 C CA . CYS A 1 495 ? -14.313 -14.637 12.060 1.00 90.00 495 CYS A CA 1
ATOM 4012 C C . CYS A 1 495 ? -14.559 -16.142 12.237 1.00 90.00 495 CYS A C 1
ATOM 4014 O O . CYS A 1 495 ? -15.661 -16.634 12.000 1.00 90.00 495 CYS A O 1
ATOM 4016 N N . ASN A 1 496 ? -13.519 -16.892 12.586 1.00 88.81 496 ASN A N 1
ATOM 4017 C CA . ASN A 1 496 ? -13.604 -18.324 12.809 1.00 88.81 496 ASN A CA 1
ATOM 4018 C C . ASN A 1 496 ? -12.514 -18.733 13.798 1.00 88.81 496 ASN A C 1
ATOM 4020 O O . ASN A 1 496 ? -11.404 -18.202 13.724 1.00 88.81 496 ASN A O 1
ATO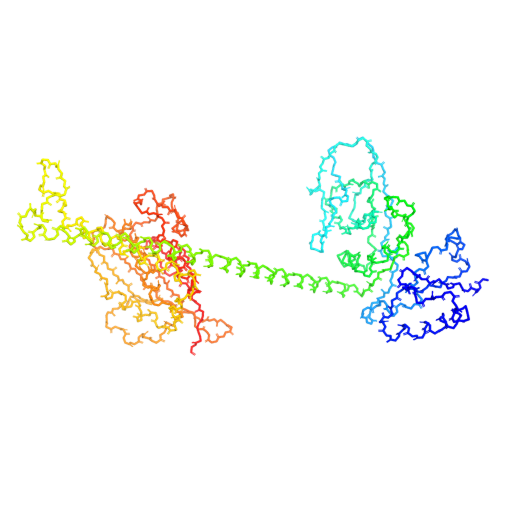M 4024 N N . SER A 1 497 ? -12.828 -19.675 14.682 1.00 87.56 497 SER A N 1
ATOM 4025 C CA . SER A 1 497 ? -11.848 -20.338 15.537 1.00 87.56 497 SER A CA 1
ATOM 4026 C C . SER A 1 497 ? -11.622 -21.756 15.015 1.00 87.56 497 SER A C 1
ATOM 4028 O O . SER A 1 497 ? -12.544 -22.415 14.542 1.00 87.56 497 SER A O 1
ATOM 4030 N N . ASP A 1 498 ? -10.378 -22.217 15.054 1.00 84.81 498 ASP A N 1
ATOM 4031 C CA . ASP A 1 498 ? -9.991 -23.581 14.687 1.00 84.81 498 ASP A CA 1
ATOM 4032 C C . ASP A 1 498 ? -10.226 -24.593 15.821 1.00 84.81 498 ASP A C 1
ATOM 4034 O O . ASP A 1 498 ? -10.261 -25.795 15.561 1.00 84.81 498 ASP A O 1
ATOM 4038 N N . ILE A 1 499 ? -10.435 -24.121 17.055 1.00 83.81 499 ILE A N 1
ATOM 4039 C CA . ILE A 1 499 ? -10.649 -24.975 18.233 1.00 83.81 499 ILE A CA 1
ATOM 4040 C C . ILE A 1 499 ? -12.094 -24.980 18.745 1.00 83.81 499 ILE A C 1
ATOM 4042 O O . ILE A 1 499 ? -12.482 -25.898 19.470 1.00 83.81 499 ILE A O 1
ATOM 4046 N N . LEU A 1 500 ? -12.908 -23.975 18.401 1.00 86.75 500 LEU A N 1
ATOM 4047 C CA . LEU A 1 500 ? -14.300 -23.917 18.845 1.00 86.75 500 LEU A CA 1
ATOM 4048 C C . LEU A 1 500 ? -15.227 -24.660 17.860 1.00 86.75 500 LEU A C 1
ATOM 4050 O O . LEU A 1 500 ? -15.285 -24.313 16.680 1.00 86.75 500 LEU A O 1
ATOM 4054 N N . PRO A 1 501 ? -16.019 -25.647 18.316 1.00 87.38 501 PRO A N 1
ATOM 4055 C CA . PRO A 1 501 ? -16.967 -26.357 17.456 1.00 87.38 501 PRO A CA 1
ATOM 4056 C C . PRO A 1 501 ? -18.104 -25.434 16.986 1.00 87.38 501 PRO A C 1
ATOM 4058 O O . PRO A 1 501 ? -18.812 -24.844 17.806 1.00 87.38 501 PRO A O 1
ATOM 4061 N N . LYS A 1 502 ? -18.274 -25.287 15.663 1.00 87.25 502 LYS A N 1
ATOM 4062 C CA . LYS A 1 502 ? -19.228 -24.346 15.030 1.00 87.25 502 LYS A CA 1
ATOM 4063 C C . LYS A 1 502 ? -20.695 -24.698 15.268 1.00 87.25 502 LYS A C 1
ATOM 4065 O O . LYS A 1 502 ? -21.537 -23.810 15.329 1.00 87.25 502 LYS A O 1
ATOM 4070 N N . ASP A 1 503 ? -20.988 -25.979 15.440 1.00 87.06 503 ASP A N 1
ATOM 4071 C CA . ASP A 1 503 ? -22.295 -26.502 15.839 1.00 87.06 503 ASP A CA 1
ATOM 4072 C C . ASP A 1 503 ? -22.686 -26.074 17.261 1.00 87.06 503 ASP A C 1
ATOM 4074 O O . ASP A 1 503 ? -23.860 -25.824 17.528 1.00 87.06 503 ASP A O 1
ATOM 4078 N N . LYS A 1 504 ? -21.706 -25.931 18.164 1.00 88.69 504 LYS A N 1
ATOM 4079 C CA . LYS A 1 504 ? -21.937 -25.494 19.548 1.00 88.69 504 LYS A CA 1
ATOM 4080 C C . LYS A 1 504 ? -21.846 -23.978 19.720 1.00 88.69 504 LYS A C 1
ATOM 4082 O O . LYS A 1 504 ? -22.626 -23.396 20.471 1.00 88.69 504 LYS A O 1
ATOM 4087 N N . TYR A 1 505 ? -20.891 -23.345 19.046 1.00 91.88 505 TYR A N 1
ATOM 4088 C CA . TYR A 1 505 ? -20.651 -21.905 19.097 1.00 91.88 505 TYR A CA 1
ATOM 4089 C C . TYR A 1 505 ? -20.763 -21.342 17.680 1.00 91.88 505 TYR A C 1
ATOM 4091 O O . TYR A 1 505 ? -19.761 -21.292 16.971 1.00 91.88 505 TYR A O 1
ATOM 4099 N N . PRO A 1 506 ? -21.960 -20.950 17.219 1.00 90.50 506 PRO A N 1
ATOM 4100 C CA . PRO A 1 506 ? -22.155 -20.501 15.842 1.00 90.50 506 PRO A CA 1
ATOM 4101 C C . PRO A 1 506 ? -21.494 -19.151 15.532 1.00 90.50 506 PRO A C 1
ATOM 4103 O O . PRO A 1 506 ? -21.254 -18.840 14.366 1.00 90.50 506 PRO A O 1
ATOM 4106 N N . VAL A 1 507 ? -21.188 -18.353 16.558 1.00 93.06 507 VAL A N 1
ATOM 4107 C CA . VAL A 1 507 ? -20.463 -17.084 16.438 1.00 93.06 507 VAL A CA 1
ATOM 4108 C C . VAL A 1 507 ? -19.126 -17.222 17.154 1.00 93.06 507 VAL A C 1
ATOM 4110 O O . VAL A 1 507 ? -19.094 -17.484 18.359 1.00 93.06 507 VAL A O 1
ATOM 4113 N N . GLN A 1 508 ? -18.034 -17.047 16.408 1.00 94.75 508 GLN A N 1
ATOM 4114 C CA . GLN A 1 508 ? -16.676 -17.299 16.884 1.00 94.75 508 GLN A CA 1
ATOM 4115 C C . GLN A 1 508 ? -15.683 -16.264 16.372 1.00 94.75 508 GLN A C 1
ATOM 4117 O O . GLN A 1 508 ? -15.802 -15.767 15.252 1.00 94.75 508 GLN A O 1
ATOM 4122 N N . PHE A 1 509 ? -14.654 -16.017 17.176 1.00 95.19 509 PHE A N 1
ATOM 4123 C CA . PHE A 1 509 ? -13.552 -15.133 16.848 1.00 95.19 509 PHE A CA 1
ATOM 4124 C C . PHE A 1 509 ? -12.216 -15.744 17.281 1.00 95.19 509 PHE A C 1
ATOM 4126 O O . PHE A 1 509 ? -12.100 -16.232 18.402 1.00 95.19 509 PHE A O 1
ATOM 4133 N N . GLU A 1 510 ? -11.195 -15.664 16.429 1.00 95.06 510 GLU A N 1
ATOM 4134 C CA . GLU A 1 510 ? -9.793 -15.922 16.796 1.00 95.06 510 GLU A CA 1
ATOM 4135 C C . GLU A 1 510 ? -9.071 -14.575 16.877 1.00 95.06 510 GLU A C 1
ATOM 4137 O O . GLU A 1 510 ? -8.972 -13.870 15.872 1.00 95.06 510 GLU A O 1
ATOM 4142 N N . VAL A 1 511 ? -8.541 -14.227 18.048 1.00 95.12 511 VAL A N 1
ATOM 4143 C CA . VAL A 1 511 ? -7.658 -13.075 18.250 1.00 95.12 511 VAL A CA 1
ATOM 4144 C C . VAL A 1 511 ? -6.220 -13.567 18.365 1.00 95.12 511 VAL A C 1
ATOM 4146 O O . VAL A 1 511 ? -5.888 -14.304 19.290 1.00 95.12 511 VAL A O 1
ATOM 4149 N N . SER A 1 512 ? -5.354 -13.152 17.442 1.00 92.56 512 SER A N 1
ATOM 4150 C CA . SER A 1 512 ? -3.922 -13.477 17.463 1.00 92.56 512 SER A CA 1
ATOM 4151 C C . SER A 1 512 ? -3.114 -12.260 17.905 1.00 92.56 512 SER A C 1
ATOM 4153 O O . SER A 1 512 ? -3.169 -11.220 17.246 1.00 92.56 512 SER A O 1
ATOM 4155 N N . PHE A 1 513 ? -2.368 -12.382 19.005 1.00 91.56 513 PHE A N 1
ATOM 4156 C CA . PHE A 1 513 ? -1.517 -11.313 19.537 1.00 91.56 513 PHE A CA 1
ATOM 4157 C C . PHE A 1 513 ? -0.119 -11.331 18.905 1.00 91.56 513 PHE A C 1
ATOM 4159 O O . PHE A 1 513 ? 0.309 -12.344 18.348 1.00 91.56 513 PHE A O 1
ATOM 4166 N N . LYS A 1 514 ? 0.610 -10.208 18.997 1.00 86.50 514 LYS A N 1
ATOM 4167 C CA . LYS A 1 514 ? 2.014 -10.161 18.561 1.00 86.50 514 LYS A CA 1
ATOM 4168 C C . LYS A 1 514 ? 2.871 -11.146 19.367 1.00 86.50 514 LYS A C 1
ATOM 4170 O O . LYS A 1 514 ? 2.618 -11.303 20.564 1.00 86.50 514 LYS A O 1
ATOM 4175 N N . PRO A 1 515 ? 3.903 -11.739 18.741 1.00 81.25 515 PRO A N 1
ATOM 4176 C CA . PRO A 1 515 ? 4.876 -12.542 19.461 1.00 81.25 515 PRO A CA 1
ATOM 4177 C C . PRO A 1 515 ? 5.554 -11.730 20.574 1.00 81.25 515 PRO A C 1
ATOM 4179 O O . PRO A 1 515 ? 5.839 -10.541 20.398 1.00 81.25 515 PRO A O 1
ATOM 4182 N N . VAL A 1 516 ? 5.808 -12.371 21.711 1.00 79.81 516 VAL A N 1
ATOM 4183 C CA . VAL A 1 516 ? 6.542 -11.799 22.847 1.00 79.81 516 VAL A CA 1
ATOM 4184 C C . VAL A 1 516 ? 7.739 -12.678 23.191 1.00 79.81 516 VAL A C 1
ATOM 4186 O O . VAL A 1 516 ? 7.666 -13.899 23.057 1.00 79.81 516 VAL A O 1
ATOM 4189 N N . GLU A 1 517 ? 8.839 -12.051 23.604 1.00 73.69 517 GLU A N 1
ATOM 4190 C CA . GLU A 1 517 ? 9.996 -12.763 24.153 1.00 73.69 517 GLU A CA 1
ATOM 4191 C C . GLU A 1 517 ? 9.618 -13.369 25.509 1.00 73.69 517 GLU A C 1
ATOM 4193 O O . GLU A 1 517 ? 8.956 -12.712 26.323 1.00 73.69 517 GLU A O 1
ATOM 4198 N N . LEU A 1 518 ? 9.990 -14.639 25.689 1.00 60.75 518 LEU A N 1
ATOM 4199 C CA . LEU A 1 518 ? 9.818 -15.388 26.934 1.00 60.75 518 LEU A CA 1
ATOM 4200 C C . LEU A 1 518 ? 10.875 -15.019 27.973 1.00 60.75 518 LEU A C 1
ATOM 4202 O O . LEU A 1 518 ? 12.069 -14.958 27.595 1.00 60.75 518 LEU A O 1
#